Protein AF-A0AAV6WNJ6-F1 (afdb_monomer)

Radius of gyration: 32.81 Å; Cα contacts (8 Å, |Δi|>4): 469; chains: 1; bounding box: 113×50×70 Å

InterPro domains:
  IPR027806 Harbinger transposase-derived nuclease domain [PF13359] (178-270)
  IPR045249 Putative nuclease HARBI1-like [PTHR22930] (58-324)
  IPR058353 Domain of unknown function DUF8040 [PF26138] (47-143)

Secondary structure (DSSP, 8-state):
-PPPPTHHHHHHHHHHHHHHHHHHHHHHHHHHHHHIIIIIS----S--SS-HHHHHHHHHHS-HHHHHHHHSS-HHHHHHHHHHHHHTT-----SSS-HHHHHHHHHHHHHHT--HHHHHHHTT--HHHHHHHHHHHHHHHHHHHHHHS----TTSPPHHHHT-TTTTTTTTTEEEEEEEEEEE----GGG-GGG--SSSS-EEEEEEEE-TTS-EEEEEEEEETTS-HHHHHHHHHH-GGG------TT-EEEE-TTSPPBTTEEPPPTT---------S--S-GGGTS--S--HHHHTHHHHHHHHHHHHHHHH-S--HHHHHHT-TT-PPPP-----------PPP-PPPHHHHHHHHHHHHHHHHHHHHHHHHHHHHHH--S---HHHHHHHHHHHHHHHHHHHHHHHHHHHHH--SS---HHHHHHHHHHHHHHHHHHHHHHHHHTT-----

Solvent-accessible surface area (backbone atoms only — not comparable to full-atom values): 26515 Å² total; per-residue (Å²): 132,82,82,80,71,78,67,62,59,60,52,50,54,52,50,52,50,50,52,50,54,51,55,37,51,53,51,52,50,50,52,46,53,52,45,41,52,70,70,69,57,69,74,89,71,66,75,63,93,64,40,30,60,55,51,48,54,47,33,59,72,45,65,54,63,54,24,25,76,48,48,69,37,46,46,72,47,48,52,54,50,44,49,48,31,36,77,75,38,68,48,61,68,50,100,90,45,49,44,59,43,39,48,49,54,40,31,35,29,40,35,61,37,52,53,56,66,57,52,14,60,67,39,39,43,54,54,67,54,43,52,55,36,37,55,53,46,48,53,22,41,44,58,46,20,69,74,61,38,42,68,75,72,79,91,54,58,52,68,77,37,67,75,29,77,91,36,35,74,86,46,54,44,53,66,29,40,37,48,68,46,78,32,45,40,49,60,62,77,94,66,28,70,57,18,42,34,99,49,93,60,35,19,27,28,31,41,38,30,30,33,88,88,75,32,45,28,42,78,49,60,65,40,43,26,55,60,53,57,56,62,55,50,50,50,39,74,70,38,76,90,66,63,56,82,74,61,62,88,86,23,23,30,37,34,49,71,84,45,77,71,46,98,37,34,44,40,63,74,88,86,68,85,84,73,71,73,81,81,85,82,73,73,76,44,34,25,48,79,40,37,65,89,49,56,66,86,54,53,35,48,49,61,52,29,51,48,30,52,50,34,50,46,64,76,66,46,95,74,48,76,70,59,56,59,73,69,46,90,80,72,84,73,84,87,80,88,79,86,85,80,87,80,86,86,81,90,85,88,80,91,83,58,74,72,56,60,58,56,56,48,59,54,41,53,54,44,49,57,43,51,55,54,50,51,54,51,52,52,58,66,65,72,72,79,74,87,79,59,80,65,56,56,52,53,50,49,54,50,48,51,48,49,53,55,48,64,64,42,48,66,51,48,53,49,63,60,66,58,88,76,81,86,78,53,70,69,56,55,53,48,52,54,51,50,46,52,50,52,51,50,53,51,51,54,52,53,53,66,66,70,75,58,95,69,88,120

pLDDT: mean 73.6, std 22.09, range [25.11, 98.62]

Sequence (457 aa):
MDPLPLHSYDIIEELEQIEEDVMMMFLMLFCFEEYERLYLLKTPCRNSKMSGHAYVMELMNANPTRCYDMFRMKPDVFITFSNTLIDKCGLKHSRYLSAYEQVAIFLHIIAHGIMSRVAAEKFQHSGETISKVFHRVLKAICKLGVEIIAPPNFDEVPPEILHNPKYYPFFKDCIGAIDGTHIEACIPIPQQIPYRGKKVEPTQNVIAACSFDLCFTFVMCGWEGTTNDSRIFFECITNPENKFPMPVGDKYYLVDSGFTNMPGFLAPIRGERYHLNDWRNSERFTILSNMLPYSMETQKYIPIACCTVHNFIRKHSKKDKYFDNYANEDMIVEDSEFDIGASSQNPIDINISRAHLHQMGRVRDVAYDIEDIIDEFMLHLHYTNGGCSAFLRKLIFSLRNLKNGLNLFLPLLEKIRDVKWVTIPDAAIICLKKLKRAFHSAKKFLKVCHAGSKLYL

Structure (mmCIF, N/CA/C/O backbone):
data_AF-A0AAV6WNJ6-F1
#
_entry.id   AF-A0AAV6WNJ6-F1
#
loop_
_atom_site.group_PDB
_atom_site.id
_atom_site.type_symbol
_atom_site.label_atom_id
_atom_site.label_alt_id
_atom_site.label_comp_id
_atom_site.label_asym_id
_atom_site.label_entity_id
_atom_site.label_seq_id
_atom_site.pdbx_PDB_ins_code
_atom_site.Cartn_x
_atom_site.Cartn_y
_atom_site.Cartn_z
_atom_site.occupancy
_atom_site.B_iso_or_equiv
_atom_site.auth_seq_id
_atom_site.auth_comp_id
_atom_site.auth_asym_id
_atom_site.auth_atom_id
_atom_site.pdbx_PDB_model_num
ATOM 1 N N . MET A 1 1 ? 88.591 11.992 -29.276 1.00 41.84 1 MET A N 1
ATOM 2 C CA . MET A 1 1 ? 87.293 11.331 -29.504 1.00 41.84 1 MET A CA 1
ATOM 3 C C . MET A 1 1 ? 86.405 12.375 -30.133 1.00 41.84 1 MET A C 1
ATOM 5 O O . MET A 1 1 ? 86.103 13.354 -29.462 1.00 41.84 1 MET A O 1
ATOM 9 N N . ASP A 1 2 ? 86.107 12.223 -31.419 1.00 41.09 2 ASP A N 1
ATOM 10 C CA . ASP A 1 2 ? 85.164 13.100 -32.113 1.00 41.09 2 ASP A CA 1
ATOM 11 C C . ASP A 1 2 ? 83.755 12.931 -31.517 1.00 41.09 2 ASP A C 1
ATOM 13 O O . ASP A 1 2 ? 83.413 11.817 -31.101 1.00 41.09 2 ASP A O 1
ATOM 17 N N . PRO A 1 3 ? 82.934 13.994 -31.433 1.00 49.00 3 PRO A N 1
ATOM 18 C CA . PRO A 1 3 ? 81.570 13.872 -30.942 1.00 49.00 3 PRO A CA 1
ATOM 19 C C . PRO A 1 3 ? 80.730 13.074 -31.947 1.00 49.00 3 PRO A C 1
ATOM 21 O O . PRO A 1 3 ? 80.721 13.376 -33.140 1.00 49.00 3 PRO A O 1
ATOM 24 N N . LEU A 1 4 ? 80.020 12.059 -31.450 1.00 45.34 4 LEU A N 1
ATOM 25 C CA . LEU A 1 4 ? 79.011 11.312 -32.205 1.00 45.34 4 LEU A CA 1
ATOM 26 C C . LEU A 1 4 ? 77.926 12.265 -32.755 1.00 45.34 4 LEU A C 1
ATOM 28 O O . LEU A 1 4 ? 77.592 13.250 -32.092 1.00 45.34 4 LEU A O 1
ATOM 32 N N . PRO A 1 5 ? 77.377 12.001 -33.955 1.00 47.75 5 PRO A N 1
ATOM 33 C CA . PRO A 1 5 ? 76.545 12.962 -34.670 1.00 47.75 5 PRO A CA 1
ATOM 34 C C . PRO A 1 5 ? 75.138 13.073 -34.065 1.00 47.75 5 PRO A C 1
ATOM 36 O O . PRO A 1 5 ? 74.529 12.064 -33.717 1.00 47.75 5 PRO A O 1
ATOM 39 N N . LEU A 1 6 ? 74.603 14.302 -34.032 1.00 49.94 6 LEU A N 1
ATOM 40 C CA . LEU A 1 6 ? 73.261 14.687 -33.550 1.00 49.94 6 LEU A CA 1
ATOM 41 C C . LEU A 1 6 ? 72.077 13.919 -34.183 1.00 49.94 6 LEU A C 1
ATOM 43 O O . LEU A 1 6 ? 70.959 14.025 -33.701 1.00 49.94 6 LEU A O 1
ATOM 47 N N . HIS A 1 7 ? 72.307 13.119 -35.224 1.00 50.06 7 HIS A N 1
ATOM 48 C CA . HIS A 1 7 ? 71.261 12.437 -35.987 1.00 50.06 7 HIS A CA 1
ATOM 49 C C . HIS A 1 7 ? 70.565 11.279 -35.251 1.00 50.06 7 HIS A C 1
ATOM 51 O O . HIS A 1 7 ? 69.493 10.862 -35.672 1.00 50.06 7 HIS A O 1
ATOM 57 N N . SER A 1 8 ? 71.158 10.719 -34.192 1.00 42.97 8 SER A N 1
ATOM 58 C CA . SER A 1 8 ? 70.574 9.576 -33.473 1.00 42.97 8 SER A CA 1
ATOM 59 C C . SER A 1 8 ? 69.495 9.963 -32.461 1.00 42.97 8 SER A C 1
ATOM 61 O O . SER A 1 8 ? 68.663 9.121 -32.143 1.00 42.97 8 SER A O 1
ATOM 63 N N . TYR A 1 9 ? 69.496 11.204 -31.963 1.00 44.75 9 TYR A N 1
ATOM 64 C CA . TYR A 1 9 ? 68.482 11.690 -31.017 1.00 44.75 9 TYR A CA 1
ATOM 65 C C . TYR A 1 9 ? 67.161 12.019 -31.729 1.00 44.75 9 TYR A C 1
ATOM 67 O O . TYR A 1 9 ? 66.113 11.585 -31.263 1.00 44.75 9 TYR A O 1
ATOM 75 N N . ASP A 1 10 ? 67.226 12.658 -32.903 1.00 45.31 10 ASP A N 1
ATOM 76 C CA . ASP A 1 10 ? 66.044 12.970 -33.725 1.00 45.31 10 ASP A CA 1
ATOM 77 C C . ASP A 1 10 ? 65.311 11.697 -34.194 1.00 45.31 10 ASP A C 1
ATOM 79 O O . ASP A 1 10 ? 64.086 11.649 -34.211 1.00 45.31 10 ASP A O 1
ATOM 83 N N . ILE A 1 11 ? 66.048 10.620 -34.503 1.00 41.84 11 ILE A N 1
ATOM 84 C CA . ILE A 1 11 ? 65.461 9.326 -34.900 1.00 41.84 11 ILE A CA 1
ATOM 85 C C . ILE A 1 11 ? 64.759 8.638 -33.717 1.00 41.84 11 ILE A C 1
ATOM 87 O O . ILE A 1 11 ? 63.765 7.948 -33.917 1.00 41.84 11 ILE A O 1
ATOM 91 N N . ILE A 1 12 ? 65.260 8.797 -32.486 1.00 40.34 12 ILE A N 1
ATOM 92 C CA . ILE A 1 12 ? 64.633 8.205 -31.293 1.00 40.34 12 ILE A CA 1
ATOM 93 C C . ILE A 1 12 ? 63.340 8.951 -30.942 1.00 40.34 12 ILE A C 1
ATOM 95 O O . ILE A 1 12 ? 62.344 8.289 -30.668 1.00 40.34 12 ILE A O 1
ATOM 99 N N . GLU A 1 13 ? 63.319 10.287 -31.023 1.00 43.28 13 GLU A N 1
ATOM 100 C CA . GLU A 1 13 ? 62.080 11.065 -30.860 1.00 43.28 13 GLU A CA 1
ATOM 101 C C . GLU A 1 13 ? 61.058 10.743 -31.961 1.00 43.28 13 GLU A C 1
ATOM 103 O O . GLU A 1 13 ? 59.887 10.534 -31.653 1.00 43.28 13 GLU A O 1
ATOM 108 N N . GLU A 1 14 ? 61.479 10.612 -33.226 1.00 38.06 14 GLU A N 1
ATOM 109 C CA . GLU A 1 14 ? 60.584 10.193 -34.315 1.00 38.06 14 GLU A CA 1
ATOM 110 C C . GLU A 1 14 ? 60.029 8.773 -34.107 1.00 38.06 14 GLU A C 1
ATOM 112 O O . GLU A 1 14 ? 58.849 8.533 -34.359 1.00 38.06 14 GLU A O 1
ATOM 117 N N . LEU A 1 15 ? 60.837 7.826 -33.617 1.00 33.81 15 LEU A N 1
ATOM 118 C CA . LEU A 1 15 ? 60.389 6.459 -33.329 1.00 33.81 15 LEU A CA 1
ATOM 119 C C . LEU A 1 15 ? 59.457 6.386 -32.108 1.00 33.81 15 LEU A C 1
ATOM 121 O O . LEU A 1 15 ? 58.472 5.650 -32.161 1.00 33.81 15 LEU A O 1
ATOM 125 N N . GLU A 1 16 ? 59.713 7.158 -31.046 1.00 39.59 16 GLU A N 1
ATOM 126 C CA . GLU A 1 16 ? 58.812 7.269 -29.886 1.00 39.59 16 GLU A CA 1
ATOM 127 C C . GLU A 1 16 ? 57.476 7.927 -30.276 1.00 39.59 16 GLU A C 1
ATOM 129 O O . GLU A 1 16 ? 56.415 7.447 -29.876 1.00 39.59 16 GLU A O 1
ATOM 134 N N . GLN A 1 17 ? 57.503 8.957 -31.129 1.00 40.25 17 GLN A N 1
ATOM 135 C CA . GLN A 1 17 ? 56.308 9.610 -31.673 1.00 40.25 17 GLN A CA 1
ATOM 136 C C . GLN A 1 17 ? 55.477 8.641 -32.537 1.00 40.25 17 GLN A C 1
ATOM 138 O O . GLN A 1 17 ? 54.255 8.593 -32.410 1.00 40.25 17 GLN A O 1
ATOM 143 N N . ILE A 1 18 ? 56.131 7.820 -33.370 1.00 40.69 18 ILE A N 1
ATOM 144 C CA . ILE A 1 18 ? 55.473 6.776 -34.173 1.00 40.69 18 ILE A CA 1
ATOM 145 C C . ILE A 1 18 ? 54.851 5.696 -33.271 1.00 40.69 18 ILE A C 1
ATOM 147 O O . ILE A 1 18 ? 53.739 5.244 -33.547 1.00 40.69 18 ILE A O 1
ATOM 151 N N . GLU A 1 19 ? 55.519 5.281 -32.190 1.00 45.50 19 GLU A N 1
ATOM 152 C CA . GLU A 1 19 ? 54.948 4.335 -31.219 1.00 45.50 19 GLU A CA 1
ATOM 153 C C . GLU A 1 19 ? 53.730 4.917 -30.484 1.00 45.50 19 GLU A C 1
ATOM 155 O O . GLU A 1 19 ? 52.728 4.212 -30.309 1.00 45.50 19 GLU A O 1
ATOM 160 N N . GLU A 1 20 ? 53.775 6.197 -30.097 1.00 44.00 20 GLU A N 1
ATOM 161 C CA . GLU A 1 20 ? 52.635 6.899 -29.502 1.00 44.00 20 GLU A CA 1
ATOM 162 C C . GLU A 1 20 ? 51.465 7.004 -30.486 1.00 44.00 20 GLU A C 1
ATOM 164 O O . GLU A 1 20 ? 50.358 6.609 -30.124 1.00 44.00 20 GLU A O 1
ATOM 169 N N . ASP A 1 21 ? 51.701 7.425 -31.732 1.00 42.06 21 ASP A N 1
ATOM 170 C CA . ASP A 1 21 ? 50.678 7.553 -32.780 1.00 42.06 21 ASP A CA 1
ATOM 171 C C . ASP A 1 21 ? 50.034 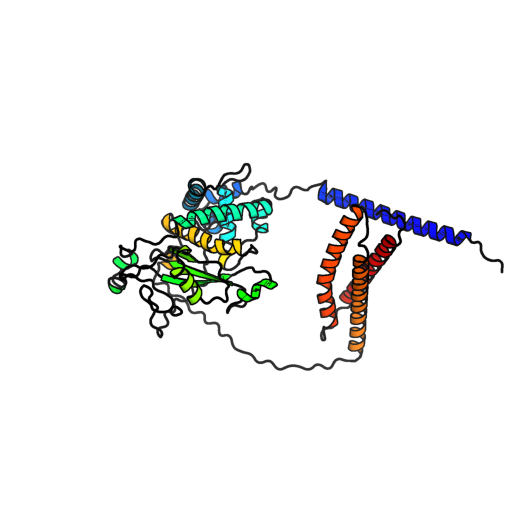6.201 -33.142 1.00 42.06 21 ASP A C 1
ATOM 173 O O . ASP A 1 21 ? 48.820 6.111 -33.361 1.00 42.06 21 ASP A O 1
ATOM 177 N N . VAL A 1 22 ? 50.818 5.117 -33.150 1.00 47.53 22 VAL A N 1
ATOM 178 C CA . VAL A 1 22 ? 50.318 3.755 -33.390 1.00 47.53 22 VAL A CA 1
ATOM 179 C C . VAL A 1 22 ? 49.480 3.257 -32.210 1.00 47.53 22 VAL A C 1
ATOM 181 O O . VAL A 1 22 ? 48.376 2.749 -32.427 1.00 47.53 22 VAL A O 1
ATOM 184 N N . MET A 1 23 ? 49.943 3.422 -30.964 1.00 45.41 23 MET A N 1
ATOM 185 C CA . MET A 1 23 ? 49.152 3.071 -29.771 1.00 45.41 23 MET A CA 1
ATOM 186 C C . MET A 1 23 ? 47.842 3.847 -29.716 1.00 45.41 23 MET A C 1
ATOM 188 O O . MET A 1 23 ? 46.784 3.295 -29.402 1.00 45.41 23 MET A O 1
ATOM 192 N N . MET A 1 24 ? 47.925 5.122 -30.061 1.00 44.47 24 MET A N 1
ATOM 193 C CA . MET A 1 24 ? 46.798 6.002 -30.211 1.00 44.47 24 MET A CA 1
ATOM 194 C C . MET A 1 24 ? 45.814 5.415 -31.246 1.00 44.47 24 MET A C 1
ATOM 196 O O . MET A 1 24 ? 44.659 5.133 -30.905 1.00 44.47 24 MET A O 1
ATOM 200 N N . MET A 1 25 ? 46.238 5.139 -32.477 1.00 44.78 25 MET A N 1
ATOM 201 C CA . MET A 1 25 ? 45.364 4.568 -33.510 1.00 44.78 25 MET A CA 1
ATOM 202 C C . MET A 1 25 ? 44.636 3.288 -33.047 1.00 44.78 25 MET A C 1
ATOM 204 O O . MET A 1 25 ? 43.436 3.138 -33.298 1.00 44.78 25 MET A O 1
ATOM 208 N N . PHE A 1 26 ? 45.315 2.402 -32.308 1.00 47.25 26 PHE A N 1
ATOM 209 C CA . PHE A 1 26 ? 44.696 1.213 -31.709 1.00 47.25 26 PHE A CA 1
ATOM 210 C C . PHE A 1 26 ? 43.628 1.549 -30.662 1.00 47.25 26 PHE A C 1
ATOM 212 O O . PHE A 1 26 ? 42.572 0.914 -30.640 1.00 47.25 26 PHE A O 1
ATOM 219 N N . LEU A 1 27 ? 43.857 2.561 -29.822 1.00 47.69 27 LEU A N 1
ATOM 220 C CA . LEU A 1 27 ? 42.867 3.036 -28.857 1.00 47.69 27 LEU A CA 1
ATOM 221 C C . LEU A 1 27 ? 41.636 3.630 -29.568 1.00 47.69 27 LEU A C 1
ATOM 223 O O . LEU A 1 27 ? 40.518 3.450 -29.088 1.00 47.69 27 LEU A O 1
ATOM 227 N N . MET A 1 28 ? 41.810 4.261 -30.737 1.00 45.78 28 MET A N 1
ATOM 228 C CA . MET A 1 28 ? 40.716 4.863 -31.529 1.00 45.78 28 MET A CA 1
ATOM 229 C C . MET A 1 28 ? 39.850 3.773 -32.128 1.00 45.78 28 MET A C 1
ATOM 231 O O . MET A 1 28 ? 38.629 3.836 -32.027 1.00 45.78 28 MET A O 1
ATOM 235 N N . LEU A 1 29 ? 40.496 2.761 -32.711 1.00 50.53 29 LEU A N 1
ATOM 236 C CA . LEU A 1 29 ? 39.840 1.577 -33.252 1.00 50.53 29 LEU A CA 1
ATOM 237 C C . LEU A 1 29 ? 39.080 0.822 -32.161 1.00 50.53 29 LEU A C 1
ATOM 239 O O . LEU A 1 29 ? 37.909 0.517 -32.355 1.00 50.53 29 LEU A O 1
ATOM 243 N N . PHE A 1 30 ? 39.687 0.613 -30.989 1.00 56.56 30 PHE A N 1
ATOM 244 C CA . PHE A 1 30 ? 39.016 -0.022 -29.853 1.00 56.56 30 PHE A CA 1
ATOM 245 C C . PHE A 1 30 ? 37.820 0.801 -29.350 1.00 56.56 30 PHE A C 1
ATOM 247 O O . PHE A 1 30 ? 36.739 0.260 -29.126 1.00 56.56 30 PHE A O 1
ATOM 254 N N . CYS A 1 31 ? 37.975 2.123 -29.210 1.00 52.75 31 CYS A N 1
ATOM 255 C CA . CYS A 1 31 ? 36.875 3.013 -28.831 1.00 52.75 31 CYS A CA 1
ATOM 256 C C . CYS A 1 31 ? 35.751 3.015 -29.873 1.00 52.75 31 CYS A C 1
ATOM 258 O O . CYS A 1 31 ? 34.578 3.085 -29.505 1.00 52.75 31 CYS A O 1
ATOM 260 N N . PHE A 1 32 ? 36.101 2.957 -31.158 1.00 54.75 32 PHE A N 1
ATOM 261 C CA . PHE A 1 32 ? 35.148 2.906 -32.258 1.00 54.75 32 PHE A CA 1
ATOM 262 C C . PHE A 1 32 ? 34.392 1.576 -32.269 1.00 54.75 32 PHE A C 1
ATOM 264 O O . PHE A 1 32 ? 33.167 1.588 -32.297 1.00 54.75 32 PHE A O 1
ATOM 271 N N . GLU A 1 33 ? 35.089 0.449 -32.135 1.00 59.62 33 GLU A N 1
ATOM 272 C CA . GLU A 1 33 ? 34.495 -0.889 -32.060 1.00 59.62 33 GLU A CA 1
ATOM 273 C C . GLU A 1 33 ? 33.565 -1.029 -30.842 1.00 59.62 33 GLU A C 1
ATOM 275 O O . GLU A 1 33 ? 32.429 -1.494 -30.961 1.00 59.62 33 GLU A O 1
ATOM 280 N N . GLU A 1 34 ? 33.980 -0.537 -29.671 1.00 63.44 34 GLU A N 1
ATOM 281 C CA . GLU A 1 34 ? 33.131 -0.494 -28.476 1.00 63.44 34 GLU A CA 1
ATOM 282 C C . GLU A 1 34 ? 31.927 0.443 -28.647 1.00 63.44 34 GLU A C 1
ATOM 284 O O . GLU A 1 34 ? 30.820 0.123 -28.203 1.00 63.44 34 GLU A O 1
ATOM 289 N N . TYR A 1 35 ? 32.096 1.580 -29.326 1.00 61.72 35 TYR A N 1
ATOM 290 C CA . TYR A 1 35 ? 30.993 2.484 -29.643 1.00 61.72 35 TYR A CA 1
ATOM 291 C C . TYR A 1 35 ? 29.992 1.840 -30.613 1.00 61.72 35 TYR A C 1
ATOM 293 O O . TYR A 1 35 ? 28.783 1.891 -30.368 1.00 61.72 35 TYR A O 1
ATOM 301 N N . GLU A 1 36 ? 30.466 1.190 -31.678 1.00 63.53 36 GLU A N 1
ATOM 302 C CA . GLU A 1 36 ? 29.615 0.439 -32.601 1.00 63.53 36 GLU A CA 1
ATOM 303 C C . GLU A 1 36 ? 28.855 -0.665 -31.862 1.00 63.53 36 GLU A C 1
ATOM 305 O O . GLU A 1 36 ? 27.632 -0.761 -31.994 1.00 63.53 36 GLU A O 1
ATOM 310 N N . ARG A 1 37 ? 29.539 -1.432 -31.005 1.00 66.19 37 ARG A N 1
ATOM 311 C CA . ARG A 1 37 ? 28.937 -2.503 -30.201 1.00 66.19 37 ARG A CA 1
ATOM 312 C C . ARG A 1 37 ? 27.869 -1.994 -29.232 1.00 66.19 37 ARG A C 1
ATOM 314 O O . ARG A 1 37 ? 26.828 -2.628 -29.078 1.00 66.19 37 ARG A O 1
ATOM 321 N N . LEU A 1 38 ? 28.109 -0.868 -28.559 1.00 61.84 38 LEU A N 1
ATOM 322 C CA . LEU A 1 38 ? 27.200 -0.337 -27.537 1.00 61.84 38 LEU A CA 1
ATOM 323 C C . LEU A 1 38 ? 26.023 0.455 -28.121 1.00 61.84 38 LEU A C 1
ATOM 325 O O . LEU A 1 38 ? 24.936 0.458 -27.534 1.00 61.84 38 LEU A O 1
ATOM 329 N N . TYR A 1 39 ? 26.220 1.145 -29.248 1.00 61.00 39 TYR A N 1
ATOM 330 C CA . TYR A 1 39 ? 25.259 2.139 -29.735 1.00 61.00 39 TYR A CA 1
ATOM 331 C C . TYR A 1 39 ? 24.669 1.839 -31.114 1.00 61.00 39 TYR A C 1
ATOM 333 O O . TYR A 1 39 ? 23.503 2.191 -31.330 1.00 61.00 39 TYR A O 1
ATOM 341 N N . LEU A 1 40 ? 25.413 1.189 -32.016 1.00 71.06 40 LEU A N 1
ATOM 342 C CA . LEU A 1 40 ? 24.960 0.900 -33.384 1.00 71.06 40 LEU A CA 1
ATOM 343 C C . LEU A 1 40 ? 24.389 -0.519 -33.507 1.00 71.06 40 LEU A C 1
ATOM 345 O O . LEU A 1 40 ? 23.280 -0.693 -34.010 1.00 71.06 40 LEU A O 1
ATOM 349 N N . LEU A 1 41 ? 25.077 -1.523 -32.963 1.00 66.25 41 LEU A N 1
ATOM 350 C CA . LEU A 1 41 ? 24.665 -2.929 -32.975 1.00 66.25 41 LEU A CA 1
ATOM 351 C C . LEU A 1 41 ? 23.859 -3.283 -31.718 1.00 66.25 41 LEU A C 1
ATOM 353 O O . LEU A 1 41 ? 24.265 -4.083 -30.873 1.00 66.25 41 LEU A O 1
ATOM 357 N N . LYS A 1 42 ? 22.678 -2.671 -31.575 1.00 68.62 42 LYS A N 1
ATOM 358 C CA . LYS A 1 42 ? 21.800 -2.938 -30.427 1.00 68.62 42 LYS A CA 1
ATOM 359 C C . LYS A 1 42 ? 21.260 -4.365 -30.481 1.00 68.62 42 LYS A C 1
ATOM 361 O O . LYS A 1 42 ? 20.403 -4.686 -31.301 1.00 68.62 42 LYS A O 1
ATOM 366 N N . THR A 1 43 ? 21.705 -5.199 -29.547 1.00 76.00 43 THR A N 1
ATOM 367 C CA . THR A 1 43 ? 21.113 -6.525 -29.343 1.00 76.00 43 THR A CA 1
ATOM 368 C C . THR A 1 43 ? 19.721 -6.369 -28.717 1.00 76.00 43 THR A C 1
ATOM 370 O O . THR A 1 43 ? 19.586 -5.650 -27.720 1.00 76.00 43 THR A O 1
ATOM 373 N N . PRO A 1 44 ? 18.671 -7.013 -29.264 1.00 77.00 44 PRO A N 1
ATOM 374 C CA . PRO A 1 44 ? 17.347 -7.002 -28.654 1.00 77.00 44 PRO A CA 1
ATOM 375 C C . PRO A 1 44 ? 17.396 -7.520 -27.211 1.00 77.00 44 PRO A C 1
ATOM 377 O O . PRO A 1 44 ? 17.992 -8.554 -26.926 1.00 77.00 44 PRO A O 1
ATOM 380 N N . CYS A 1 45 ? 16.747 -6.805 -26.297 1.00 80.19 45 CYS A N 1
ATOM 381 C CA . CYS A 1 45 ? 16.619 -7.166 -24.886 1.00 80.19 45 CYS A CA 1
ATOM 382 C C . CYS A 1 45 ? 15.127 -7.244 -24.546 1.00 80.19 45 CYS A C 1
ATOM 384 O O . CYS A 1 45 ? 14.352 -6.454 -25.086 1.00 80.19 45 CYS A O 1
ATOM 386 N N . ARG A 1 46 ? 14.732 -8.156 -23.644 1.00 83.19 46 ARG A N 1
ATOM 387 C CA . ARG A 1 46 ? 13.324 -8.402 -23.269 1.00 83.19 46 ARG A CA 1
ATOM 388 C C . ARG A 1 46 ? 12.446 -8.785 -24.464 1.00 83.19 46 ARG A C 1
ATOM 390 O O . ARG A 1 46 ? 11.402 -8.197 -24.723 1.00 83.19 46 ARG A O 1
ATOM 397 N N . ASN A 1 47 ? 12.925 -9.762 -25.220 1.00 84.31 47 ASN A N 1
ATOM 398 C CA . ASN A 1 47 ? 12.294 -10.304 -26.417 1.00 84.31 47 ASN A CA 1
ATOM 399 C C . ASN A 1 47 ? 11.771 -11.735 -26.197 1.00 84.31 47 ASN A C 1
ATOM 401 O O . ASN A 1 47 ? 11.718 -12.524 -27.143 1.00 84.31 47 ASN A O 1
ATOM 405 N N . SER A 1 48 ? 11.408 -12.092 -24.959 1.00 89.94 48 SER A N 1
ATOM 406 C CA . SER A 1 48 ? 10.763 -13.375 -24.675 1.00 89.94 48 SER A CA 1
ATOM 407 C C . SER A 1 48 ? 9.509 -13.546 -25.531 1.00 89.94 48 SER A C 1
ATOM 409 O O . SER A 1 48 ? 8.753 -12.601 -25.759 1.00 89.94 48 SER A O 1
ATOM 411 N N . LYS A 1 49 ? 9.249 -14.786 -25.958 1.00 87.56 49 LYS A N 1
ATOM 412 C CA . LYS A 1 49 ? 8.010 -15.148 -26.665 1.00 87.56 49 LYS A CA 1
ATOM 413 C C . LYS A 1 49 ? 6.768 -14.906 -25.805 1.00 87.56 49 LYS A C 1
ATOM 415 O O . LYS A 1 49 ? 5.690 -14.662 -26.337 1.00 87.56 49 LYS A O 1
ATOM 420 N N . MET A 1 50 ? 6.920 -14.988 -24.485 1.00 90.25 50 MET A N 1
ATOM 421 C CA . MET A 1 50 ? 5.854 -14.715 -23.533 1.00 90.25 50 MET A CA 1
ATOM 422 C C . MET A 1 50 ? 5.903 -13.241 -23.132 1.00 90.25 50 MET A C 1
ATOM 424 O O . MET A 1 50 ? 6.763 -12.833 -22.353 1.00 90.25 50 MET A O 1
ATOM 428 N N . SER A 1 51 ? 4.984 -12.448 -23.684 1.00 92.75 51 SER A N 1
ATOM 429 C CA . SER A 1 51 ? 4.809 -11.044 -23.307 1.00 92.75 51 SER A CA 1
ATOM 430 C C . SER A 1 51 ? 4.187 -10.913 -21.914 1.00 92.75 51 SER A C 1
ATOM 432 O O . SER A 1 51 ? 3.543 -11.845 -21.424 1.00 92.75 51 SER A O 1
ATOM 434 N N . GLY A 1 52 ? 4.320 -9.742 -21.284 1.00 92.75 52 GLY A N 1
ATOM 435 C CA . GLY A 1 52 ? 3.647 -9.471 -20.012 1.00 92.75 52 GLY A CA 1
ATOM 436 C C . GLY A 1 52 ? 2.123 -9.621 -20.108 1.00 92.75 52 GLY A C 1
ATOM 437 O O . GLY A 1 52 ? 1.520 -10.234 -19.231 1.00 92.75 52 GLY A O 1
ATOM 438 N N . HIS A 1 53 ? 1.498 -9.187 -21.209 1.00 92.94 53 HIS A N 1
ATOM 439 C CA . HIS A 1 53 ? 0.073 -9.429 -21.457 1.00 92.94 53 HIS A CA 1
ATOM 440 C C . HIS A 1 53 ? -0.263 -10.925 -21.519 1.00 92.94 53 HIS A C 1
ATOM 442 O O . HIS A 1 53 ? -1.206 -11.362 -20.863 1.00 92.94 53 HIS A O 1
ATOM 448 N N . ALA A 1 54 ? 0.516 -11.718 -22.265 1.00 93.44 54 ALA A N 1
ATOM 449 C CA . ALA A 1 54 ? 0.304 -13.161 -22.354 1.00 93.44 54 ALA A CA 1
ATOM 450 C C . ALA A 1 54 ? 0.446 -13.836 -20.981 1.00 93.44 54 ALA A C 1
ATOM 452 O O . ALA A 1 54 ? -0.387 -14.665 -20.627 1.00 93.44 54 ALA A O 1
ATOM 453 N N . TYR A 1 55 ? 1.433 -13.419 -20.181 1.00 94.56 55 TYR A N 1
ATOM 454 C CA . TYR A 1 55 ? 1.611 -13.891 -18.808 1.00 94.56 55 TYR A CA 1
ATOM 455 C C . TYR A 1 55 ? 0.400 -13.571 -17.918 1.00 94.56 55 TYR A C 1
ATOM 457 O O . TYR A 1 55 ? -0.068 -14.433 -17.178 1.00 94.56 55 TYR A O 1
ATOM 465 N N . VAL A 1 56 ? -0.148 -12.354 -18.007 1.00 95.31 56 VAL A N 1
ATOM 466 C CA . VAL A 1 56 ? -1.362 -11.989 -17.261 1.00 95.31 56 VAL A CA 1
ATOM 467 C C . VAL A 1 56 ? -2.529 -12.867 -17.692 1.00 95.31 56 VAL A C 1
ATOM 469 O O . VAL A 1 56 ? -3.173 -13.470 -16.842 1.00 95.31 56 VAL A O 1
ATOM 472 N N . MET A 1 57 ? -2.771 -13.013 -18.995 1.00 92.62 57 MET A N 1
ATOM 473 C CA . MET A 1 57 ? -3.860 -13.858 -19.494 1.00 92.62 57 MET A CA 1
ATOM 474 C C . MET A 1 57 ? -3.686 -15.325 -19.084 1.00 92.62 57 MET A C 1
ATOM 476 O O . MET A 1 57 ? -4.671 -15.984 -18.763 1.00 92.62 57 MET A O 1
ATOM 480 N N . GLU A 1 58 ? -2.457 -15.837 -19.033 1.00 93.31 58 GLU A N 1
ATOM 481 C CA . GLU A 1 58 ? -2.171 -17.175 -18.513 1.00 93.31 58 GLU A CA 1
ATOM 482 C C . GLU A 1 58 ? -2.592 -17.302 -17.043 1.00 93.31 58 GLU A C 1
ATOM 484 O O . GLU A 1 58 ? -3.293 -18.246 -16.696 1.00 93.31 58 GLU A O 1
ATOM 489 N N . LEU A 1 59 ? -2.230 -16.347 -16.179 1.00 93.00 59 LEU A N 1
ATOM 490 C CA . LEU A 1 59 ? -2.623 -16.371 -14.764 1.00 93.00 59 LEU A CA 1
ATOM 491 C C . LEU A 1 59 ? -4.139 -16.289 -14.565 1.00 93.00 59 LEU A C 1
ATOM 493 O O . LEU A 1 59 ? -4.667 -16.931 -13.659 1.00 93.00 59 LEU A O 1
ATOM 497 N N . MET A 1 60 ? -4.823 -15.515 -15.407 1.00 90.25 60 MET A N 1
ATOM 498 C CA . MET A 1 60 ? -6.272 -15.321 -15.328 1.00 90.25 60 MET A CA 1
ATOM 499 C C . MET A 1 60 ? -7.062 -16.546 -15.797 1.00 90.25 60 MET A C 1
ATOM 501 O O . MET A 1 60 ? -8.139 -16.806 -15.268 1.00 90.25 60 MET A O 1
ATOM 505 N N . ASN A 1 61 ? -6.533 -17.291 -16.773 1.00 87.81 61 ASN A N 1
ATOM 506 C CA . ASN A 1 61 ? -7.195 -18.462 -17.359 1.00 87.81 61 ASN A CA 1
ATOM 507 C C . ASN A 1 61 ? -6.716 -19.802 -16.770 1.00 87.81 61 ASN A C 1
ATOM 509 O O . ASN A 1 61 ? -7.289 -20.847 -17.075 1.00 87.81 61 ASN A O 1
ATOM 513 N N . ALA A 1 62 ? -5.654 -19.796 -15.962 1.00 79.19 62 ALA A N 1
ATOM 514 C CA . ALA A 1 62 ? -5.134 -20.983 -15.289 1.00 79.19 62 ALA A CA 1
ATOM 515 C C . ALA A 1 62 ? -5.847 -21.247 -13.948 1.00 79.19 62 ALA A C 1
ATOM 517 O O . ALA A 1 62 ? -6.894 -20.682 -13.638 1.00 79.19 62 ALA A O 1
ATOM 518 N N . ASN A 1 63 ? -5.266 -22.134 -13.132 1.00 84.69 63 ASN A N 1
ATOM 519 C CA . ASN A 1 63 ? -5.739 -22.397 -11.776 1.00 84.69 63 ASN A CA 1
ATOM 520 C C . ASN A 1 63 ? -5.863 -21.071 -10.982 1.00 84.69 63 ASN A C 1
ATOM 522 O O . ASN A 1 63 ? -4.855 -20.362 -10.870 1.00 84.69 63 ASN A O 1
ATOM 526 N N . PRO A 1 64 ? -7.040 -20.754 -10.395 1.00 81.75 64 PRO A N 1
ATOM 527 C CA . PRO A 1 64 ? -7.283 -19.507 -9.663 1.00 81.75 64 PRO A CA 1
ATOM 528 C C . PRO A 1 64 ? -6.258 -19.193 -8.566 1.00 81.75 64 PRO A C 1
ATOM 530 O O . PRO A 1 64 ? -6.005 -18.020 -8.283 1.00 81.75 64 PRO A O 1
ATOM 533 N N . THR A 1 65 ? -5.630 -20.219 -7.985 1.00 86.75 65 THR A N 1
ATOM 534 C CA . THR A 1 65 ? -4.565 -20.062 -6.988 1.00 86.75 65 THR A CA 1
ATOM 535 C C . THR A 1 65 ? -3.372 -19.289 -7.546 1.00 86.75 65 THR A C 1
ATOM 537 O O . THR A 1 65 ? -2.797 -18.482 -6.834 1.00 86.75 65 THR A O 1
ATOM 540 N N . ARG A 1 66 ? -3.042 -19.423 -8.837 1.00 91.56 66 ARG A N 1
ATOM 541 C CA . ARG A 1 66 ? -1.903 -18.705 -9.437 1.00 91.56 66 ARG A CA 1
ATOM 542 C C . ARG A 1 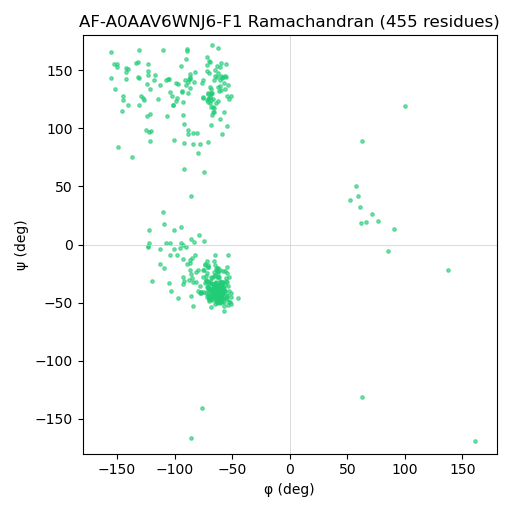66 ? -2.112 -17.193 -9.458 1.00 91.56 66 ARG A C 1
ATOM 544 O O . ARG A 1 66 ? -1.195 -16.448 -9.128 1.00 91.56 66 ARG A O 1
ATOM 551 N N . CYS A 1 67 ? -3.306 -16.738 -9.840 1.00 91.44 67 CYS A N 1
ATOM 552 C CA . CYS A 1 67 ? -3.661 -15.319 -9.785 1.00 91.44 67 CYS A CA 1
ATOM 553 C C . CYS A 1 67 ? -3.590 -14.808 -8.343 1.00 91.44 67 CYS A C 1
ATOM 555 O O . CYS A 1 67 ? -3.002 -13.762 -8.080 1.00 91.44 67 CYS A O 1
ATOM 557 N N . TYR A 1 68 ? -4.128 -15.583 -7.402 1.00 91.56 68 TYR A N 1
ATOM 558 C CA . TYR A 1 68 ? -4.102 -15.229 -5.990 1.00 91.56 68 TYR A CA 1
ATOM 559 C C . TYR A 1 68 ? -2.678 -15.155 -5.425 1.00 91.56 68 TYR A C 1
ATOM 561 O O . TYR A 1 68 ? -2.336 -14.188 -4.751 1.00 91.56 68 TYR A O 1
ATOM 569 N N . ASP A 1 69 ? -1.820 -16.119 -5.740 1.00 91.00 69 ASP A N 1
ATOM 570 C CA . ASP A 1 69 ? -0.439 -16.139 -5.265 1.00 91.00 69 ASP A CA 1
ATOM 571 C C . ASP A 1 69 ? 0.349 -14.943 -5.799 1.00 91.00 69 ASP A C 1
ATOM 573 O O . ASP A 1 69 ? 1.118 -14.346 -5.050 1.00 91.00 69 ASP A O 1
ATOM 577 N N . MET A 1 70 ? 0.134 -14.578 -7.070 1.00 93.62 70 MET A N 1
ATOM 578 C CA . MET A 1 70 ? 0.885 -13.517 -7.747 1.00 93.62 70 MET A CA 1
ATOM 579 C C . MET A 1 70 ? 0.346 -12.106 -7.495 1.00 93.62 70 MET A C 1
ATOM 581 O O . MET A 1 70 ? 1.128 -11.155 -7.510 1.00 93.62 70 MET A O 1
ATOM 585 N N . PHE A 1 71 ? -0.972 -11.954 -7.319 1.00 94.25 71 PHE A N 1
ATOM 586 C CA . PHE A 1 71 ? -1.661 -10.655 -7.248 1.00 94.25 71 PHE A CA 1
ATOM 587 C C . PHE A 1 71 ? -2.461 -10.441 -5.954 1.00 94.25 71 PHE A C 1
ATOM 589 O O . PHE A 1 71 ? -3.048 -9.375 -5.777 1.00 94.25 71 PHE A O 1
ATOM 596 N N . ARG A 1 72 ? -2.480 -11.425 -5.043 1.00 93.19 72 ARG A N 1
ATOM 597 C CA . ARG A 1 72 ? -3.189 -11.413 -3.743 1.00 93.19 72 ARG A CA 1
ATOM 598 C C . ARG A 1 72 ? -4.707 -11.289 -3.836 1.00 93.19 72 ARG A C 1
ATOM 600 O O . ARG A 1 72 ? -5.357 -10.940 -2.858 1.00 93.19 72 ARG A O 1
ATOM 607 N N . MET A 1 73 ? -5.276 -11.586 -4.999 1.00 92.81 73 MET A N 1
ATOM 608 C CA . MET A 1 73 ? -6.717 -11.575 -5.228 1.00 92.81 73 MET A CA 1
ATOM 609 C C . MET A 1 73 ? -7.110 -12.600 -6.290 1.00 92.81 73 MET A C 1
ATOM 611 O O . MET A 1 73 ? -6.301 -12.991 -7.134 1.00 92.81 73 MET A O 1
ATOM 615 N N . LYS A 1 74 ? -8.365 -13.046 -6.241 1.00 92.75 74 LYS A N 1
ATOM 616 C CA . LYS A 1 74 ? -8.915 -13.991 -7.217 1.00 92.75 74 LYS A CA 1
ATOM 617 C C . LYS A 1 74 ? -9.102 -13.331 -8.595 1.00 92.75 74 LYS A C 1
ATOM 619 O O . LYS A 1 74 ? -9.227 -12.106 -8.658 1.00 92.75 74 LYS A O 1
ATOM 624 N N . PRO A 1 75 ? -9.162 -14.117 -9.687 1.00 94.06 75 PRO A N 1
ATOM 625 C CA . PRO A 1 75 ? -9.317 -13.583 -11.042 1.00 94.06 75 PRO A CA 1
ATOM 626 C C . PRO A 1 75 ? -10.531 -12.652 -11.228 1.00 94.06 75 PRO A C 1
ATOM 628 O O . PRO A 1 75 ? -10.422 -11.579 -11.816 1.00 94.06 75 PRO A O 1
ATOM 631 N N . ASP A 1 76 ? -11.691 -13.014 -10.688 1.00 93.94 76 ASP A N 1
ATOM 632 C CA . ASP A 1 76 ? -12.918 -12.210 -10.748 1.00 93.94 76 ASP A CA 1
ATOM 633 C C . ASP A 1 76 ? -12.767 -10.858 -10.030 1.00 93.94 76 ASP A C 1
ATOM 635 O O . ASP A 1 76 ? -13.144 -9.807 -10.563 1.00 93.94 76 ASP A O 1
ATOM 639 N N . VAL A 1 77 ? -12.133 -10.870 -8.854 1.00 95.69 77 VAL A N 1
ATOM 640 C CA . VAL A 1 77 ? -11.821 -9.658 -8.084 1.00 95.69 77 VAL A CA 1
ATOM 641 C C . VAL A 1 77 ? -10.809 -8.789 -8.831 1.00 95.69 77 VAL A C 1
ATOM 643 O O . VAL A 1 77 ? -10.999 -7.578 -8.907 1.00 95.69 77 VAL A O 1
ATOM 646 N N . PHE A 1 78 ? -9.784 -9.383 -9.449 1.00 96.75 78 PHE A N 1
ATOM 647 C CA . PHE A 1 78 ? -8.789 -8.662 -10.250 1.00 96.75 78 PHE A CA 1
ATOM 648 C C . PHE A 1 78 ? -9.405 -7.936 -11.448 1.00 96.75 78 PHE A C 1
ATOM 650 O O . PHE A 1 78 ? -9.068 -6.777 -11.712 1.00 96.75 78 PHE A O 1
ATOM 657 N N . ILE A 1 79 ? -10.317 -8.592 -12.171 1.00 96.31 79 ILE A N 1
ATOM 658 C CA . ILE A 1 79 ? -11.019 -7.980 -13.307 1.00 96.31 79 ILE A CA 1
ATOM 659 C C . ILE A 1 79 ? -11.861 -6.804 -12.816 1.00 96.31 79 ILE A C 1
ATOM 661 O O . ILE A 1 79 ? -11.768 -5.705 -13.363 1.00 96.31 79 ILE A O 1
ATOM 665 N N . THR A 1 80 ? -12.628 -7.012 -11.745 1.00 97.75 80 THR A N 1
ATOM 666 C CA . THR A 1 80 ? -13.493 -5.979 -11.160 1.00 97.75 80 THR A CA 1
ATOM 667 C C . THR A 1 80 ? -12.678 -4.791 -10.647 1.00 97.75 80 THR A C 1
ATOM 669 O O . THR A 1 80 ? -13.036 -3.637 -10.890 1.00 97.75 80 THR A O 1
ATOM 672 N N . PHE A 1 81 ? -11.532 -5.054 -10.013 1.00 98.19 81 PHE A N 1
ATOM 673 C CA . PHE A 1 81 ? -10.589 -4.034 -9.561 1.00 98.19 81 PHE A CA 1
ATOM 674 C C . PHE A 1 81 ? -10.017 -3.232 -10.729 1.00 98.19 81 PHE A C 1
ATOM 676 O O . PHE A 1 81 ? -10.065 -2.003 -10.726 1.00 98.19 81 PHE A O 1
ATOM 683 N N . SER A 1 82 ? -9.538 -3.923 -11.765 1.00 98.19 82 SER A N 1
ATOM 684 C CA . SER A 1 82 ? -8.962 -3.292 -12.954 1.00 98.19 82 SER A CA 1
ATOM 685 C C . SER A 1 82 ? -9.977 -2.397 -13.666 1.00 98.19 82 SER A C 1
ATOM 687 O O . SER A 1 82 ? -9.660 -1.248 -13.966 1.00 98.19 82 SER A O 1
ATOM 689 N N . ASN A 1 83 ? -11.207 -2.879 -13.866 1.00 98.25 83 ASN A N 1
ATOM 690 C CA . ASN A 1 83 ? -12.289 -2.090 -14.462 1.00 98.25 83 ASN A CA 1
ATOM 691 C C . ASN A 1 83 ? -12.650 -0.878 -13.605 1.00 98.25 83 ASN A C 1
ATOM 693 O O . ASN A 1 83 ? -12.738 0.230 -14.121 1.00 98.25 83 ASN A O 1
ATOM 697 N N . THR A 1 84 ? -12.730 -1.043 -12.282 1.00 98.38 84 THR A N 1
ATOM 698 C CA . THR A 1 84 ? -12.983 0.082 -11.368 1.00 98.38 84 THR A CA 1
ATOM 699 C C . THR A 1 84 ? -11.921 1.178 -11.514 1.00 98.38 84 THR A C 1
ATOM 701 O O . THR A 1 84 ? -12.254 2.364 -11.575 1.00 98.38 84 THR A O 1
ATOM 704 N N . LEU A 1 85 ? -10.641 0.804 -11.625 1.00 98.44 85 LEU A N 1
ATOM 705 C CA . LEU A 1 85 ? -9.558 1.769 -11.828 1.00 98.44 85 LEU A CA 1
ATOM 706 C C . LEU A 1 85 ? -9.630 2.466 -13.195 1.00 98.44 85 LEU A C 1
ATOM 708 O O . LEU A 1 85 ? -9.261 3.640 -13.303 1.00 98.44 85 LEU A O 1
ATOM 712 N N . ILE A 1 86 ? -10.095 1.766 -14.230 1.00 98.19 86 ILE A N 1
ATOM 713 C CA . ILE A 1 86 ? -10.291 2.332 -15.569 1.00 98.19 86 ILE A CA 1
ATOM 714 C C . ILE A 1 86 ? -11.443 3.340 -15.547 1.00 98.19 86 ILE A C 1
ATOM 716 O O . ILE A 1 86 ? -11.249 4.507 -15.896 1.00 98.19 86 ILE A O 1
ATOM 720 N N . ASP A 1 87 ? -12.601 2.909 -15.057 1.00 97.12 87 ASP A N 1
ATOM 721 C CA . ASP A 1 87 ? -13.859 3.642 -15.173 1.00 97.12 87 ASP A CA 1
ATOM 722 C C . ASP A 1 87 ? -13.921 4.845 -14.223 1.00 97.12 87 ASP A C 1
ATOM 724 O O . ASP A 1 87 ? -14.368 5.925 -14.608 1.00 97.12 87 ASP A O 1
ATOM 728 N N . LYS A 1 88 ? -13.438 4.691 -12.982 1.00 96.25 88 LYS A N 1
ATOM 729 C CA . LYS A 1 88 ? -13.559 5.725 -11.935 1.00 96.25 88 LYS A CA 1
ATOM 730 C C . LYS A 1 88 ? -12.256 6.473 -11.667 1.00 96.25 88 LYS A C 1
ATOM 732 O O . LYS A 1 88 ? -12.245 7.673 -11.356 1.00 96.25 88 LYS A O 1
ATOM 737 N N . CYS A 1 89 ? -11.121 5.792 -11.802 1.00 96.75 89 CYS A N 1
ATOM 738 C CA . CYS A 1 89 ? -9.833 6.340 -11.368 1.00 96.75 89 CYS A CA 1
ATOM 739 C C . CYS A 1 89 ? -8.991 6.915 -12.514 1.00 96.75 89 CYS A C 1
ATOM 741 O O . CYS A 1 89 ? -7.964 7.545 -12.256 1.00 96.75 89 CYS A O 1
ATOM 743 N N . GLY A 1 90 ? -9.455 6.787 -13.762 1.00 93.38 90 GLY A N 1
ATOM 744 C CA . GLY A 1 90 ? -8.810 7.363 -14.942 1.00 93.38 90 GLY A CA 1
ATOM 745 C C . GLY A 1 90 ? -7.576 6.591 -15.412 1.00 93.38 90 GLY A C 1
ATOM 746 O O . GLY A 1 90 ? -6.739 7.159 -16.122 1.00 93.38 90 GLY A O 1
ATOM 747 N N . LEU A 1 91 ? -7.436 5.320 -15.019 1.00 97.31 91 LEU A N 1
ATOM 748 C CA . LEU A 1 91 ? -6.411 4.439 -15.566 1.00 97.31 91 LEU A CA 1
ATOM 749 C C . LEU A 1 91 ? -6.736 4.143 -17.037 1.00 97.31 91 LEU A C 1
ATOM 751 O O . LEU A 1 91 ? -7.853 3.782 -17.380 1.00 97.31 91 LEU A O 1
ATOM 755 N N . LYS A 1 92 ? -5.758 4.302 -17.931 1.00 94.88 92 LYS A N 1
ATOM 756 C CA . LYS A 1 92 ? -5.975 4.146 -19.375 1.00 94.88 92 LYS A CA 1
ATOM 757 C C . LYS A 1 92 ? -5.156 3.001 -19.943 1.00 94.88 92 LYS A C 1
ATOM 759 O O . LYS A 1 92 ? -4.004 2.784 -19.554 1.00 94.88 92 LYS A O 1
ATOM 764 N N . HIS A 1 93 ? -5.730 2.332 -20.936 1.00 94.50 93 HIS A N 1
ATOM 765 C CA . HIS A 1 93 ? -4.957 1.517 -21.864 1.00 94.50 93 HIS A CA 1
ATOM 766 C C . HIS A 1 93 ? -3.954 2.407 -22.604 1.00 94.50 93 HIS A C 1
ATOM 768 O O . HIS A 1 93 ? -4.254 3.546 -22.964 1.00 94.50 93 HIS A O 1
ATOM 774 N N . SER A 1 94 ? -2.755 1.888 -22.831 1.00 89.38 94 SER A N 1
ATOM 775 C CA . SER A 1 94 ? -1.783 2.501 -23.732 1.00 89.38 94 SER A CA 1
ATOM 776 C C . SER A 1 94 ? -1.626 1.640 -24.981 1.00 89.38 94 SER A C 1
ATOM 778 O O . SER A 1 94 ? -2.054 0.488 -24.999 1.00 89.38 94 SER A O 1
ATOM 780 N N . ARG A 1 95 ? -0.972 2.181 -26.015 1.00 84.69 95 ARG A N 1
ATOM 781 C CA . ARG A 1 95 ? -0.774 1.487 -27.297 1.00 84.69 95 ARG A CA 1
ATOM 782 C C . ARG A 1 95 ? -0.128 0.102 -27.153 1.00 84.69 95 ARG A C 1
ATOM 784 O O . ARG A 1 95 ? -0.465 -0.791 -27.916 1.00 84.69 95 ARG A O 1
ATOM 791 N N . TYR A 1 96 ? 0.786 -0.060 -26.197 1.00 84.44 96 TYR A N 1
ATOM 792 C CA . TYR A 1 96 ? 1.597 -1.276 -26.042 1.00 84.44 96 TYR A CA 1
ATOM 793 C C . TYR A 1 96 ? 1.450 -1.944 -24.671 1.00 84.44 96 TYR A C 1
ATOM 795 O O . TYR A 1 96 ? 2.118 -2.934 -24.400 1.00 84.44 96 TYR A O 1
ATOM 803 N N . LEU A 1 97 ? 0.612 -1.389 -23.794 1.00 93.25 97 LEU A N 1
ATOM 804 C CA . LEU A 1 97 ? 0.440 -1.876 -22.430 1.00 93.25 97 LEU A CA 1
ATOM 805 C C . LEU A 1 97 ? -1.011 -1.680 -21.997 1.00 93.25 97 LEU A C 1
ATOM 807 O O . LEU A 1 97 ? -1.493 -0.543 -21.889 1.00 93.25 97 LEU A O 1
ATOM 811 N N . SER A 1 98 ? -1.701 -2.792 -21.758 1.00 96.00 98 SER A N 1
ATOM 812 C CA . SER A 1 98 ? -3.097 -2.790 -21.314 1.00 96.00 98 SER A CA 1
ATOM 813 C C . SER A 1 98 ? -3.229 -2.269 -19.877 1.00 96.00 98 SER A C 1
ATOM 815 O O . SER A 1 98 ? -2.271 -2.291 -19.106 1.00 96.00 98 SER A O 1
ATOM 817 N N . ALA A 1 99 ? -4.406 -1.772 -19.491 1.00 97.06 99 ALA A N 1
ATOM 818 C CA . ALA A 1 99 ? -4.659 -1.384 -18.101 1.00 97.06 99 ALA A CA 1
ATOM 819 C C . ALA A 1 99 ? -4.565 -2.587 -17.142 1.00 97.06 99 ALA A C 1
ATOM 821 O O . ALA A 1 99 ? -3.971 -2.466 -16.078 1.00 97.06 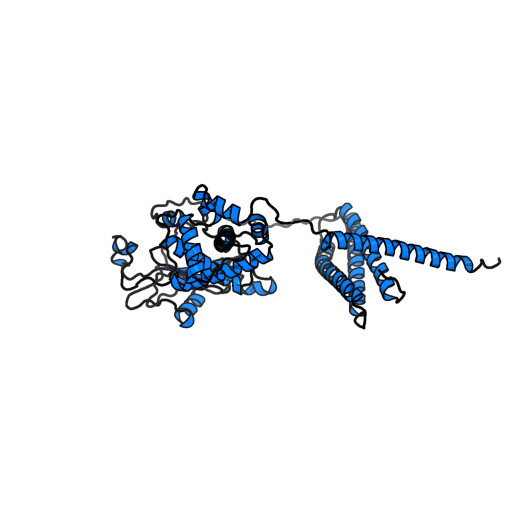99 ALA A O 1
ATOM 822 N N . TYR A 1 100 ? -5.035 -3.765 -17.559 1.00 97.62 100 TYR A N 1
ATOM 823 C CA . TYR A 1 100 ? -4.899 -5.012 -16.798 1.00 97.62 100 TYR A CA 1
ATOM 824 C C . TYR A 1 100 ? -3.438 -5.369 -16.522 1.00 97.62 100 TYR A C 1
ATOM 826 O O . TYR A 1 100 ? -3.066 -5.662 -15.393 1.00 97.62 100 TYR A O 1
ATOM 834 N N . GLU A 1 101 ? -2.576 -5.284 -17.534 1.00 98.06 101 GLU A N 1
ATOM 835 C CA . GLU A 1 101 ? -1.148 -5.550 -17.359 1.00 98.06 101 GLU A CA 1
ATOM 836 C C . GLU A 1 101 ? -0.470 -4.512 -16.458 1.00 98.06 101 GLU A C 1
ATOM 838 O O . GLU A 1 101 ? 0.376 -4.868 -15.645 1.00 98.06 101 GLU A O 1
ATOM 843 N N . GLN A 1 102 ? -0.888 -3.243 -16.529 1.00 98.31 102 GLN A N 1
ATOM 844 C CA . GLN A 1 102 ? -0.425 -2.207 -15.600 1.00 98.31 102 GLN A CA 1
ATOM 845 C C . GLN A 1 102 ? -0.758 -2.560 -14.146 1.00 98.31 102 GLN A C 1
ATOM 847 O O . GLN A 1 102 ? 0.115 -2.492 -13.279 1.00 98.31 102 GLN A O 1
ATOM 852 N N . VAL A 1 103 ? -2.008 -2.957 -13.888 1.00 98.50 103 VAL A N 1
ATOM 853 C CA . VAL A 1 103 ? -2.467 -3.374 -12.557 1.00 98.50 103 VAL A CA 1
ATOM 854 C C . VAL A 1 103 ? -1.723 -4.627 -12.100 1.00 98.50 103 VAL A C 1
ATOM 856 O O . VAL A 1 103 ? -1.244 -4.661 -10.972 1.00 98.50 103 VAL A O 1
ATOM 859 N N . ALA A 1 104 ? -1.536 -5.613 -12.978 1.00 98.25 104 ALA A N 1
ATOM 860 C CA . ALA A 1 104 ? -0.775 -6.824 -12.682 1.00 98.25 104 ALA A CA 1
ATOM 861 C C . ALA A 1 104 ? 0.684 -6.532 -12.303 1.00 98.25 104 ALA A C 1
ATOM 863 O O . ALA A 1 104 ? 1.173 -7.082 -11.319 1.00 98.25 104 ALA A O 1
ATOM 864 N N . ILE A 1 105 ? 1.371 -5.644 -13.035 1.00 98.38 105 ILE A N 1
ATOM 865 C CA . ILE A 1 105 ? 2.737 -5.209 -12.701 1.00 98.38 105 ILE A CA 1
ATOM 866 C C . ILE A 1 105 ? 2.770 -4.616 -11.291 1.00 98.38 105 ILE A C 1
ATOM 868 O O . ILE A 1 105 ? 3.613 -4.999 -10.481 1.00 98.38 105 ILE A O 1
ATOM 872 N N . PHE A 1 106 ? 1.849 -3.696 -10.988 1.00 98.50 106 PHE A N 1
ATOM 873 C CA . PHE A 1 106 ? 1.789 -3.047 -9.680 1.00 98.50 106 PHE A CA 1
ATOM 874 C C . PHE A 1 106 ? 1.506 -4.048 -8.554 1.00 98.50 106 PHE A C 1
ATOM 876 O O . PHE A 1 106 ? 2.254 -4.090 -7.578 1.00 98.50 106 PHE A O 1
ATOM 883 N N . LEU A 1 107 ? 0.471 -4.882 -8.708 1.00 98.25 107 LEU A N 1
ATOM 884 C CA . LEU A 1 107 ? 0.087 -5.886 -7.717 1.00 98.25 107 LEU A CA 1
ATOM 885 C C . LEU A 1 107 ? 1.213 -6.888 -7.471 1.00 98.25 107 LEU A C 1
ATOM 887 O O . LEU A 1 107 ? 1.512 -7.176 -6.320 1.00 98.25 107 LEU A O 1
ATOM 891 N N . HIS A 1 108 ? 1.892 -7.350 -8.522 1.00 97.44 108 HIS A N 1
ATOM 892 C CA . HIS A 1 108 ? 3.018 -8.271 -8.384 1.00 97.44 108 HIS A CA 1
ATOM 893 C C . HIS A 1 108 ? 4.182 -7.651 -7.596 1.00 97.44 108 HIS A C 1
ATOM 895 O O . HIS A 1 108 ? 4.797 -8.320 -6.766 1.00 97.44 108 HIS A O 1
ATOM 901 N N . ILE A 1 109 ? 4.457 -6.358 -7.804 1.00 97.44 109 ILE A N 1
ATOM 902 C CA . ILE A 1 109 ? 5.480 -5.626 -7.047 1.00 97.44 109 ILE A CA 1
ATOM 903 C C . ILE A 1 109 ? 5.106 -5.530 -5.566 1.00 97.44 109 ILE A C 1
ATOM 905 O O . ILE A 1 109 ? 5.923 -5.894 -4.722 1.00 97.44 109 ILE A O 1
ATOM 909 N N . ILE A 1 110 ? 3.889 -5.085 -5.232 1.00 96.31 110 ILE A N 1
ATOM 910 C CA . ILE A 1 110 ? 3.500 -4.900 -3.823 1.00 96.31 110 ILE A CA 1
ATOM 911 C C . ILE A 1 110 ? 3.283 -6.230 -3.083 1.00 96.31 110 ILE A C 1
ATOM 913 O O . ILE A 1 110 ? 3.575 -6.336 -1.893 1.00 96.31 110 ILE A O 1
ATOM 917 N N . ALA A 1 111 ? 2.816 -7.262 -3.790 1.00 94.25 111 ALA A N 1
ATOM 918 C CA . ALA A 1 111 ? 2.538 -8.584 -3.236 1.00 94.25 111 ALA A CA 1
ATOM 919 C C . ALA A 1 111 ? 3.800 -9.297 -2.745 1.00 94.25 111 ALA A C 1
ATOM 921 O O . ALA A 1 111 ? 3.730 -10.035 -1.761 1.00 94.25 111 ALA A O 1
ATOM 922 N N . HIS A 1 112 ? 4.922 -9.085 -3.438 1.00 92.62 112 HIS A N 1
ATOM 923 C CA . HIS A 1 112 ? 6.165 -9.831 -3.237 1.00 92.62 112 HIS A CA 1
ATOM 924 C C . HIS A 1 112 ? 7.376 -8.954 -2.894 1.00 92.62 112 HIS A C 1
ATOM 926 O O . HIS A 1 112 ? 8.463 -9.491 -2.705 1.00 92.62 112 HIS A O 1
ATOM 932 N N . GLY A 1 113 ? 7.229 -7.626 -2.850 1.00 91.31 113 GLY A N 1
ATOM 933 C CA . GLY A 1 113 ? 8.348 -6.712 -2.594 1.00 91.31 113 GLY A CA 1
ATOM 934 C C . GLY A 1 113 ? 9.454 -6.804 -3.654 1.00 91.31 113 GLY A C 1
ATOM 935 O O . GLY A 1 113 ? 10.634 -6.671 -3.341 1.00 91.31 113 GLY A O 1
ATOM 936 N N . ILE A 1 114 ? 9.108 -7.093 -4.915 1.00 92.19 114 ILE A N 1
ATOM 937 C CA . ILE A 1 114 ? 10.115 -7.319 -5.963 1.00 92.19 114 ILE A CA 1
ATOM 938 C C . ILE A 1 114 ? 10.616 -6.010 -6.580 1.00 92.19 114 ILE A C 1
ATOM 940 O O . ILE A 1 114 ? 9.853 -5.098 -6.893 1.00 92.19 114 ILE A O 1
ATOM 944 N N . MET A 1 115 ? 11.921 -5.942 -6.840 1.00 89.25 115 MET A N 1
ATOM 945 C CA . MET A 1 115 ? 12.547 -4.774 -7.464 1.00 89.25 115 MET A CA 1
ATOM 946 C C . MET A 1 115 ? 12.051 -4.553 -8.901 1.00 89.25 115 MET A C 1
ATOM 948 O O . MET A 1 115 ? 11.836 -5.505 -9.658 1.00 89.25 115 MET A O 1
ATOM 952 N N . SER A 1 116 ? 12.021 -3.294 -9.351 1.00 90.50 116 SER A N 1
ATOM 953 C CA . SER A 1 116 ? 11.581 -2.922 -10.707 1.00 90.50 116 SER A CA 1
ATOM 954 C C . SER A 1 116 ? 12.341 -3.641 -11.824 1.00 90.50 116 SER A C 1
ATOM 956 O O . SER A 1 116 ? 11.777 -3.882 -12.885 1.00 90.50 116 SER A O 1
ATOM 958 N N . ARG A 1 117 ? 13.610 -4.019 -11.604 1.00 91.31 117 ARG A N 1
ATOM 959 C CA . ARG A 1 117 ? 14.400 -4.799 -12.574 1.00 91.31 117 ARG A CA 1
ATOM 960 C C . ARG A 1 117 ? 13.860 -6.220 -12.755 1.00 91.31 117 ARG A C 1
ATOM 962 O O . ARG A 1 117 ? 13.834 -6.706 -13.881 1.00 91.31 117 ARG A O 1
ATOM 969 N N . VAL A 1 118 ? 13.415 -6.854 -11.671 1.00 94.19 118 VAL A N 1
ATOM 970 C CA . VAL A 1 118 ? 12.827 -8.202 -11.696 1.00 94.19 118 VAL A CA 1
ATOM 971 C C . VAL A 1 118 ? 11.465 -8.156 -12.380 1.00 94.19 118 VAL A C 1
ATOM 973 O O . VAL A 1 118 ? 11.203 -8.953 -13.274 1.00 94.19 118 VAL A O 1
ATOM 976 N N . ALA A 1 119 ? 10.636 -7.161 -12.050 1.00 95.12 119 ALA A N 1
ATOM 977 C CA . ALA A 1 119 ? 9.372 -6.936 -12.749 1.00 95.12 119 ALA A CA 1
ATOM 978 C C . ALA A 1 119 ? 9.584 -6.629 -14.246 1.00 95.12 119 ALA A C 1
ATOM 980 O O . ALA A 1 119 ? 8.862 -7.147 -15.093 1.00 95.12 119 ALA A O 1
ATOM 981 N N . ALA A 1 120 ? 10.607 -5.840 -14.588 1.00 94.31 120 ALA A N 1
ATOM 982 C CA . ALA A 1 120 ? 10.970 -5.520 -15.970 1.00 94.31 120 ALA A CA 1
ATOM 983 C C . ALA A 1 120 ? 11.346 -6.766 -16.777 1.00 94.31 120 ALA A C 1
ATOM 985 O O . ALA A 1 120 ? 11.003 -6.858 -17.953 1.00 94.31 120 ALA A O 1
ATOM 986 N N . GLU A 1 121 ? 12.054 -7.711 -16.159 1.00 94.00 121 GLU A N 1
ATOM 987 C CA . GLU A 1 121 ? 12.337 -9.004 -16.778 1.00 94.00 121 GLU A CA 1
ATOM 988 C C . GLU A 1 121 ? 11.061 -9.844 -16.880 1.00 94.00 121 GLU A C 1
ATOM 990 O O . GLU A 1 121 ? 10.710 -10.310 -17.953 1.00 94.00 121 GLU A O 1
ATOM 995 N N . LYS A 1 122 ? 10.281 -9.972 -15.807 1.00 94.69 122 LYS A N 1
ATOM 996 C CA . LYS A 1 122 ? 9.079 -10.816 -15.801 1.00 94.69 122 LYS A CA 1
ATOM 997 C C . LYS A 1 122 ? 8.030 -10.395 -16.835 1.00 94.69 122 LYS A C 1
ATOM 999 O O . LYS A 1 122 ? 7.495 -11.247 -17.538 1.00 94.69 122 LYS A O 1
ATOM 1004 N N . PHE A 1 123 ? 7.741 -9.098 -16.922 1.00 95.50 123 PHE A N 1
ATOM 1005 C CA . PHE A 1 123 ? 6.720 -8.551 -17.819 1.00 95.50 123 PHE A CA 1
ATOM 1006 C C . PHE A 1 123 ? 7.283 -8.084 -19.167 1.00 95.50 123 PHE A C 1
ATOM 1008 O O . PHE A 1 123 ? 6.520 -7.620 -20.007 1.00 95.50 123 PHE A O 1
ATOM 1015 N N . GLN A 1 124 ? 8.593 -8.234 -19.393 1.00 95.19 124 GLN A N 1
ATOM 1016 C CA . GLN A 1 124 ? 9.262 -7.908 -20.658 1.00 95.19 124 GLN A CA 1
ATOM 1017 C C . GLN A 1 124 ? 9.115 -6.429 -21.070 1.00 95.19 124 GLN A C 1
ATOM 1019 O O . GLN A 1 124 ? 8.945 -6.099 -22.240 1.00 95.19 124 GLN A O 1
ATOM 1024 N N . HIS A 1 125 ? 9.237 -5.518 -20.100 1.00 93.25 125 HIS A N 1
ATOM 1025 C CA . HIS A 1 125 ? 9.200 -4.065 -20.321 1.00 93.25 125 HIS A CA 1
ATOM 1026 C C . HIS A 1 125 ? 10.458 -3.384 -19.801 1.00 93.25 125 HIS A C 1
ATOM 1028 O O . HIS A 1 125 ? 11.111 -3.876 -18.885 1.00 93.25 125 HIS A O 1
ATOM 1034 N N . SER A 1 126 ? 10.802 -2.213 -20.342 1.00 91.81 126 SER A N 1
ATOM 1035 C CA . SER A 1 126 ? 11.926 -1.428 -19.818 1.00 91.81 126 SER A CA 1
ATOM 1036 C C . SER A 1 126 ? 11.700 -1.024 -18.354 1.00 91.81 126 SER A C 1
ATOM 1038 O O . SER A 1 126 ? 10.566 -0.826 -17.915 1.00 91.81 126 SER A O 1
ATOM 1040 N N . GLY A 1 127 ? 12.783 -0.828 -17.595 1.00 92.62 127 GLY A N 1
ATOM 1041 C CA . GLY A 1 127 ? 12.684 -0.349 -16.209 1.00 92.62 127 GLY A CA 1
ATOM 1042 C C . GLY A 1 127 ? 11.969 1.004 -16.090 1.00 92.62 127 GLY A C 1
ATOM 1043 O O . GLY A 1 127 ? 11.220 1.225 -15.142 1.00 92.62 127 GLY A O 1
ATOM 1044 N N . GLU A 1 128 ? 12.129 1.880 -17.087 1.00 93.75 128 GLU A N 1
ATOM 1045 C CA . GLU A 1 128 ? 11.388 3.143 -17.177 1.00 93.75 128 GLU A CA 1
ATOM 1046 C C . GLU A 1 128 ? 9.876 2.907 -17.293 1.00 93.75 128 GLU A C 1
ATOM 1048 O O . GLU A 1 128 ? 9.093 3.574 -16.617 1.00 93.75 128 GLU A O 1
ATOM 1053 N N . THR A 1 129 ? 9.462 1.937 -18.113 1.00 94.69 129 THR A N 1
ATOM 1054 C CA . THR A 1 129 ? 8.048 1.573 -18.265 1.00 94.69 129 THR A CA 1
ATOM 1055 C C . THR A 1 129 ? 7.491 1.056 -16.947 1.00 94.69 129 THR A C 1
ATOM 1057 O O . THR A 1 129 ? 6.483 1.581 -16.485 1.00 94.69 129 THR A O 1
ATOM 1060 N N . ILE A 1 130 ? 8.179 0.113 -16.293 1.00 95.94 130 ILE A N 1
ATOM 1061 C CA . ILE A 1 130 ? 7.771 -0.404 -14.978 1.00 95.94 130 ILE A CA 1
ATOM 1062 C C . ILE A 1 130 ? 7.619 0.729 -13.960 1.00 95.94 130 ILE A C 1
ATOM 1064 O O . ILE A 1 130 ? 6.601 0.803 -13.278 1.00 95.94 130 ILE A O 1
ATOM 1068 N N . SER A 1 131 ? 8.583 1.653 -13.899 1.00 95.56 131 SER A N 1
ATOM 1069 C CA . SER A 1 131 ? 8.518 2.801 -12.990 1.00 95.56 131 SER A CA 1
ATOM 1070 C C . SER A 1 131 ? 7.310 3.700 -13.284 1.00 95.56 131 SER A C 1
ATOM 1072 O O . SER A 1 131 ? 6.525 3.996 -12.383 1.00 95.56 131 SER A O 1
ATOM 1074 N N . LYS A 1 132 ? 7.087 4.091 -14.547 1.00 95.88 132 LYS A N 1
ATOM 1075 C CA . LYS A 1 132 ? 5.928 4.920 -14.935 1.00 95.88 132 LYS A CA 1
ATOM 1076 C C . LYS A 1 132 ? 4.599 4.240 -14.610 1.00 95.88 132 LYS A C 1
ATOM 1078 O O . LYS A 1 132 ? 3.661 4.901 -14.168 1.00 95.88 132 LYS A O 1
ATOM 1083 N N . VAL A 1 133 ? 4.521 2.933 -14.839 1.00 97.12 133 VAL A N 1
ATOM 1084 C CA . VAL A 1 133 ? 3.341 2.113 -14.554 1.00 97.12 133 VAL A CA 1
ATOM 1085 C C . VAL A 1 133 ? 3.072 2.060 -13.060 1.00 97.12 133 VAL A C 1
ATOM 1087 O O . VAL A 1 133 ? 1.947 2.342 -12.655 1.00 97.12 133 VAL A O 1
ATOM 1090 N N . PHE A 1 134 ? 4.098 1.790 -12.249 1.00 97.81 134 PHE A N 1
ATOM 1091 C CA . PHE A 1 134 ? 3.972 1.735 -10.797 1.00 97.81 134 PHE A CA 1
ATOM 1092 C C . PHE A 1 134 ? 3.353 3.023 -10.245 1.00 97.81 134 PHE A C 1
ATOM 1094 O O . PHE A 1 134 ? 2.318 2.973 -9.588 1.00 97.81 134 PHE A O 1
ATOM 1101 N N . HIS A 1 135 ? 3.906 4.187 -10.598 1.00 97.75 135 HIS A N 1
ATOM 1102 C CA . HIS A 1 135 ? 3.400 5.477 -10.115 1.00 97.75 135 HIS A CA 1
ATOM 1103 C C . HIS A 1 135 ? 1.998 5.805 -10.647 1.00 97.75 135 HIS A C 1
ATOM 1105 O O . HIS A 1 135 ? 1.171 6.363 -9.924 1.00 97.75 135 HIS A O 1
ATOM 1111 N N . ARG A 1 136 ? 1.698 5.460 -11.908 1.00 97.88 136 ARG A N 1
ATOM 1112 C CA . ARG A 1 136 ? 0.370 5.692 -12.494 1.00 97.88 136 ARG A CA 1
ATOM 1113 C C . ARG A 1 136 ? -0.704 4.873 -11.783 1.00 97.88 136 ARG A C 1
ATOM 1115 O O . ARG A 1 136 ? -1.760 5.416 -11.467 1.00 97.88 136 ARG A O 1
ATOM 1122 N N . VAL A 1 137 ? -0.436 3.590 -11.549 1.00 98.56 137 VAL A N 1
ATOM 1123 C CA . VAL A 1 137 ? -1.374 2.694 -10.868 1.00 98.56 137 VAL A CA 1
ATOM 1124 C C . VAL A 1 137 ? -1.483 3.062 -9.392 1.00 98.56 137 VAL A C 1
ATOM 1126 O O . VAL A 1 137 ? -2.600 3.174 -8.903 1.00 98.56 137 VAL A O 1
ATOM 1129 N N . LEU A 1 138 ? -0.369 3.380 -8.720 1.00 98.50 138 LEU A N 1
ATOM 1130 C CA . LEU A 1 138 ? -0.366 3.890 -7.345 1.00 98.50 138 LEU A CA 1
ATOM 1131 C C . LEU A 1 138 ? -1.306 5.091 -7.196 1.00 98.50 138 LEU A C 1
ATOM 1133 O O . LEU A 1 138 ? -2.180 5.094 -6.337 1.00 98.50 138 LEU A O 1
ATOM 1137 N N . LYS A 1 139 ? -1.189 6.082 -8.088 1.00 98.25 139 LYS A N 1
ATOM 1138 C CA . LYS A 1 139 ? -2.064 7.260 -8.091 1.00 98.25 139 LYS A CA 1
ATOM 1139 C C . LYS A 1 139 ? -3.537 6.897 -8.300 1.00 98.25 139 LYS A C 1
ATOM 1141 O O . LYS A 1 139 ? -4.397 7.456 -7.623 1.00 98.25 139 LYS A O 1
ATOM 1146 N N . ALA A 1 140 ? -3.835 5.991 -9.234 1.00 98.50 140 ALA A N 1
ATOM 1147 C CA . ALA A 1 140 ? -5.204 5.546 -9.492 1.00 98.50 140 ALA A CA 1
ATOM 1148 C C . ALA A 1 140 ? -5.804 4.830 -8.269 1.00 98.50 140 ALA A C 1
ATOM 1150 O O . ALA A 1 140 ? -6.939 5.114 -7.895 1.00 98.50 140 ALA A O 1
ATOM 1151 N N . ILE A 1 141 ? -5.025 3.970 -7.609 1.00 98.62 141 ILE A N 1
ATOM 1152 C CA . ILE A 1 141 ? -5.444 3.262 -6.397 1.00 98.62 141 ILE A CA 1
ATOM 1153 C C . ILE A 1 141 ? -5.627 4.239 -5.236 1.00 98.62 141 ILE A C 1
ATOM 1155 O O . ILE A 1 141 ? -6.654 4.182 -4.579 1.00 98.62 141 ILE A O 1
ATOM 1159 N N . CYS A 1 142 ? -4.719 5.191 -5.013 1.00 97.50 142 CYS A N 1
ATOM 1160 C CA . CYS A 1 142 ? -4.909 6.201 -3.966 1.00 97.50 142 CYS A CA 1
ATOM 1161 C C . CYS A 1 142 ? -6.160 7.057 -4.206 1.00 97.50 142 CYS A C 1
ATOM 1163 O O . CYS A 1 142 ? -6.847 7.407 -3.252 1.00 97.50 142 CYS A O 1
ATOM 1165 N N . LYS A 1 143 ? -6.500 7.356 -5.469 1.00 97.62 143 LYS A N 1
ATOM 1166 C CA . LYS A 1 143 ? -7.766 8.025 -5.807 1.00 97.62 143 LYS A CA 1
ATOM 1167 C C . LYS A 1 143 ? -8.975 7.164 -5.425 1.00 97.62 143 LYS A C 1
ATOM 1169 O O . LYS A 1 143 ? -9.931 7.698 -4.881 1.00 97.62 143 LYS A O 1
ATOM 1174 N N . LEU A 1 144 ? -8.925 5.856 -5.685 1.00 98.06 144 LEU A N 1
ATOM 1175 C CA . LEU A 1 144 ? -9.956 4.916 -5.233 1.00 98.06 144 LEU A CA 1
ATOM 1176 C C . LEU A 1 144 ? -10.025 4.830 -3.699 1.00 98.06 144 LEU A C 1
ATOM 1178 O O . LEU A 1 144 ? -11.107 4.702 -3.134 1.00 98.06 144 LEU A O 1
ATOM 1182 N N . GLY A 1 145 ? -8.876 4.925 -3.029 1.00 96.69 145 GLY A N 1
ATOM 1183 C CA . GLY A 1 145 ? -8.752 4.878 -1.574 1.00 96.69 145 GLY A CA 1
ATOM 1184 C C . GLY A 1 145 ? -9.591 5.933 -0.865 1.00 96.69 145 GLY A C 1
ATOM 1185 O O . GLY A 1 145 ? -10.176 5.624 0.163 1.00 96.69 145 GLY A O 1
ATOM 1186 N N . VAL A 1 146 ? -9.747 7.121 -1.461 1.00 94.06 146 VAL A N 1
ATOM 1187 C CA . VAL A 1 146 ? -10.612 8.194 -0.933 1.00 94.06 146 VAL A CA 1
ATOM 1188 C C . VAL A 1 146 ? -12.074 7.748 -0.784 1.00 94.06 146 VAL A C 1
ATOM 1190 O O . VAL A 1 146 ? -12.761 8.216 0.114 1.00 94.06 146 VAL A O 1
ATOM 1193 N N . GLU A 1 147 ? -12.557 6.852 -1.648 1.00 93.00 147 GLU A N 1
ATOM 1194 C CA . GLU A 1 147 ? -13.928 6.321 -1.583 1.00 93.00 147 GLU A CA 1
ATOM 1195 C C . GLU A 1 147 ? -14.020 5.036 -0.746 1.00 93.00 147 GLU A C 1
ATOM 1197 O O . GLU A 1 147 ? -15.058 4.739 -0.157 1.00 93.00 147 GLU A O 1
ATOM 1202 N N . ILE A 1 148 ? -12.957 4.227 -0.731 1.00 95.00 148 ILE A N 1
ATOM 1203 C CA . ILE A 1 148 ? -12.986 2.875 -0.156 1.00 95.00 148 ILE A CA 1
ATOM 1204 C C . ILE A 1 148 ? -12.551 2.830 1.310 1.00 95.00 148 ILE A C 1
ATOM 1206 O O . ILE A 1 148 ? -13.062 1.983 2.049 1.00 95.00 148 ILE A O 1
ATOM 1210 N N . ILE A 1 149 ? -11.608 3.684 1.709 1.00 96.31 149 ILE A N 1
ATOM 1211 C CA . ILE A 1 149 ? -11.159 3.860 3.093 1.00 96.31 149 ILE A CA 1
ATOM 1212 C C . ILE A 1 149 ? -12.026 4.971 3.676 1.00 96.31 149 ILE A C 1
ATOM 1214 O O . ILE A 1 149 ? -11.712 6.153 3.567 1.00 96.31 149 ILE A O 1
ATOM 1218 N N . ALA A 1 150 ? -13.170 4.570 4.212 1.00 92.06 150 ALA A N 1
ATOM 1219 C CA . ALA A 1 150 ? -14.180 5.469 4.740 1.00 92.06 150 ALA A CA 1
ATOM 1220 C C . ALA A 1 150 ? -14.762 4.871 6.026 1.00 92.06 150 ALA A C 1
ATOM 1222 O O . ALA A 1 150 ? -14.782 3.641 6.163 1.00 92.06 150 ALA A O 1
ATOM 1223 N N . PRO A 1 151 ? -15.232 5.708 6.964 1.00 87.44 151 PRO A N 1
ATOM 1224 C CA . PRO A 1 151 ? -15.879 5.220 8.171 1.00 87.44 151 PRO A CA 1
ATOM 1225 C C . PRO A 1 151 ? -17.164 4.438 7.853 1.00 87.44 151 PRO A C 1
ATOM 1227 O O . PRO A 1 151 ? -17.859 4.766 6.885 1.00 87.44 151 PRO A O 1
ATOM 1230 N N . PRO A 1 152 ? -17.499 3.416 8.661 1.00 79.88 152 PRO A N 1
ATOM 1231 C CA . PRO A 1 152 ? -18.808 2.779 8.620 1.00 79.88 152 PRO A CA 1
ATOM 1232 C C . PRO A 1 152 ? -19.895 3.745 9.113 1.00 79.88 152 PRO A C 1
ATOM 1234 O O . PRO A 1 152 ? -19.607 4.818 9.644 1.00 79.88 152 PRO A O 1
ATOM 1237 N N . ASN A 1 153 ? -21.159 3.346 8.965 1.00 84.94 153 ASN A N 1
ATOM 1238 C CA . ASN A 1 153 ? -22.254 4.053 9.618 1.00 84.94 153 ASN A CA 1
ATOM 1239 C C . ASN A 1 153 ? -22.136 3.879 11.142 1.00 84.94 153 ASN A C 1
ATOM 1241 O O . ASN A 1 153 ? -22.276 2.766 11.641 1.00 84.94 153 ASN A O 1
ATOM 1245 N N . PHE A 1 154 ? -21.877 4.965 11.873 1.00 85.31 154 PHE A N 1
ATOM 1246 C CA . PHE A 1 154 ? -21.726 4.928 13.331 1.00 85.31 154 PHE A CA 1
ATOM 1247 C C . PHE A 1 154 ? -23.047 4.752 14.081 1.00 85.31 154 PHE A C 1
ATOM 1249 O O . PHE A 1 154 ? -23.021 4.366 15.248 1.00 85.31 154 PHE A O 1
ATOM 1256 N N . ASP A 1 155 ? -24.188 4.992 13.434 1.00 85.50 155 ASP A N 1
ATOM 1257 C CA . ASP A 1 155 ? -25.502 4.847 14.069 1.00 85.50 155 ASP A CA 1
ATOM 1258 C C . ASP A 1 155 ? -25.910 3.375 14.233 1.00 85.50 155 ASP A C 1
ATOM 1260 O O . ASP A 1 155 ? -26.723 3.034 15.095 1.00 85.50 155 ASP A O 1
ATOM 1264 N N . GLU A 1 156 ? -25.320 2.484 13.437 1.00 88.44 156 GLU A N 1
ATOM 1265 C CA . GLU A 1 156 ? -25.613 1.055 13.444 1.00 88.44 156 GLU A CA 1
ATOM 1266 C C . GLU A 1 156 ? -24.577 0.283 14.267 1.00 88.44 156 GLU A C 1
ATOM 1268 O O . GLU A 1 156 ? -23.374 0.534 14.199 1.00 88.44 156 GLU A O 1
ATOM 1273 N N . VAL A 1 157 ? -25.043 -0.695 15.049 1.00 88.44 157 VAL A N 1
ATOM 1274 C CA . VAL A 1 157 ? -24.142 -1.615 15.754 1.00 88.44 157 VAL A CA 1
ATOM 1275 C C . VAL A 1 157 ? -23.584 -2.613 14.734 1.00 88.44 157 VAL A C 1
ATOM 1277 O O . VAL A 1 157 ? -24.385 -3.272 14.064 1.00 88.44 157 VAL A O 1
ATOM 1280 N N . PRO A 1 158 ? -22.251 -2.777 14.628 1.00 88.69 158 PRO A N 1
ATOM 1281 C CA . PRO A 1 158 ? -21.654 -3.732 13.701 1.00 88.69 158 PRO A CA 1
ATOM 1282 C C . PRO A 1 158 ? -22.229 -5.148 13.880 1.00 88.69 158 PRO A C 1
ATOM 1284 O O . PRO A 1 158 ? -22.380 -5.592 15.027 1.00 88.69 158 PRO A O 1
ATOM 1287 N N . PRO A 1 159 ? -22.539 -5.882 12.792 1.00 89.69 159 PRO A N 1
ATOM 1288 C CA . PRO A 1 159 ? -23.100 -7.232 12.870 1.00 89.69 159 PRO A CA 1
ATOM 1289 C C . PRO A 1 159 ? -22.262 -8.206 13.704 1.00 89.69 159 PRO A C 1
ATOM 1291 O O . PRO A 1 159 ? -22.829 -9.087 14.349 1.00 89.69 159 PRO A O 1
ATOM 1294 N N . GLU A 1 160 ? -20.938 -8.036 13.704 1.00 86.75 160 GLU A N 1
ATOM 1295 C CA . GLU A 1 160 ? -19.973 -8.826 14.474 1.00 86.75 160 GLU A CA 1
ATOM 1296 C C . GLU A 1 160 ? -20.154 -8.651 15.989 1.00 86.75 160 GLU A C 1
ATOM 1298 O O . GLU A 1 160 ? -19.943 -9.594 16.751 1.00 86.75 160 GLU A O 1
ATOM 1303 N N . ILE A 1 161 ? -20.592 -7.467 16.432 1.00 87.44 161 ILE A N 1
ATOM 1304 C CA . ILE A 1 161 ? -20.950 -7.213 17.831 1.00 87.44 161 ILE A CA 1
ATOM 1305 C C . ILE A 1 161 ? -22.387 -7.658 18.082 1.00 87.44 161 ILE A C 1
ATOM 1307 O O . ILE A 1 161 ? -22.634 -8.424 19.008 1.00 87.44 161 ILE A O 1
ATOM 1311 N N . LEU A 1 162 ? -23.335 -7.187 17.263 1.00 91.94 162 LEU A N 1
ATOM 1312 C CA . LEU A 1 162 ? -24.773 -7.349 17.491 1.00 91.94 162 LEU A CA 1
ATOM 1313 C C . LEU A 1 162 ? -25.194 -8.818 17.640 1.00 91.94 162 LEU A C 1
ATOM 1315 O O . LEU A 1 162 ? -26.029 -9.134 18.485 1.00 91.94 162 LEU A O 1
ATOM 1319 N N . HIS A 1 163 ? -24.618 -9.711 16.832 1.00 90.75 163 HIS A N 1
ATOM 1320 C CA . HIS A 1 163 ? -24.965 -11.133 16.838 1.00 90.75 163 HIS A CA 1
ATOM 1321 C C . HIS A 1 163 ? -24.114 -11.976 17.798 1.00 90.75 163 HIS A C 1
ATOM 1323 O O . HIS A 1 163 ? -24.355 -13.178 17.912 1.00 90.75 163 HIS A O 1
ATOM 1329 N N . ASN A 1 164 ? -23.137 -11.380 18.491 1.00 87.44 164 ASN A N 1
ATOM 1330 C CA . ASN A 1 164 ? -22.278 -12.095 19.427 1.00 87.44 164 ASN A CA 1
ATOM 1331 C C . ASN A 1 164 ? -22.644 -11.739 20.884 1.00 87.44 164 ASN A C 1
ATOM 1333 O O . ASN A 1 164 ? -22.358 -10.626 21.334 1.00 87.44 164 ASN A O 1
ATOM 1337 N N . PRO A 1 165 ? -23.219 -12.674 21.669 1.00 88.88 165 PRO A N 1
ATOM 1338 C CA . PRO A 1 165 ? -23.625 -12.412 23.053 1.00 88.88 165 PRO A CA 1
ATOM 1339 C C . PRO A 1 165 ? -22.446 -12.136 24.002 1.00 88.88 165 PRO A C 1
ATOM 1341 O O . PRO A 1 165 ? -22.657 -11.646 25.107 1.00 88.88 165 PRO A O 1
ATOM 1344 N N . LYS A 1 166 ? -21.203 -12.434 23.592 1.00 86.19 166 LYS A N 1
ATOM 1345 C CA . LYS A 1 166 ? -19.984 -12.049 24.322 1.00 86.19 166 LYS A CA 1
ATOM 1346 C C . LYS A 1 166 ? -19.710 -10.547 24.218 1.00 86.19 166 LYS A C 1
ATOM 1348 O O . LYS A 1 166 ? -19.145 -9.967 25.141 1.00 86.19 166 LYS A O 1
ATOM 1353 N N . TYR A 1 167 ? -20.091 -9.925 23.100 1.00 86.19 167 TYR A N 1
ATOM 1354 C CA . TYR A 1 167 ? -19.786 -8.525 22.805 1.00 86.19 167 TYR A CA 1
ATOM 1355 C C . TYR A 1 167 ? -20.982 -7.600 23.020 1.00 86.19 167 TYR A C 1
ATOM 1357 O O . TYR A 1 167 ? -20.817 -6.505 23.560 1.00 86.19 167 TYR A O 1
ATOM 1365 N N . TYR A 1 168 ? -22.190 -8.021 22.648 1.00 89.38 168 TYR A N 1
ATOM 1366 C CA . TYR A 1 168 ? -23.403 -7.244 22.882 1.00 89.38 168 TYR A CA 1
ATOM 1367 C C . TYR A 1 168 ? -23.991 -7.527 24.277 1.00 89.38 168 TYR A C 1
ATOM 1369 O O . TYR A 1 168 ? -24.127 -8.693 24.644 1.00 89.38 168 TYR A O 1
ATOM 1377 N N . PRO A 1 169 ? -24.399 -6.505 25.059 1.00 91.56 169 PRO A N 1
ATOM 1378 C CA . PRO A 1 169 ? -24.453 -5.076 24.725 1.00 91.56 169 PRO A CA 1
ATOM 1379 C C . PRO A 1 169 ? -23.193 -4.281 25.110 1.00 91.56 169 PRO A C 1
ATOM 1381 O O . PRO A 1 169 ? -23.157 -3.073 24.886 1.00 91.56 169 PRO A O 1
ATOM 1384 N N . PHE A 1 170 ? -22.183 -4.919 25.704 1.00 88.69 170 PHE A N 1
ATOM 1385 C CA . PHE A 1 170 ? -21.034 -4.256 26.337 1.00 88.69 170 PHE A CA 1
ATOM 1386 C C . PHE A 1 170 ? -20.222 -3.362 25.385 1.00 88.69 170 PHE A C 1
ATOM 1388 O O . PHE A 1 170 ? -19.780 -2.287 25.780 1.00 88.69 170 PHE A O 1
ATOM 1395 N N . PHE A 1 171 ? -20.079 -3.772 24.122 1.00 89.00 171 PHE A N 1
ATOM 1396 C CA . PHE A 1 171 ? -19.330 -3.052 23.085 1.00 89.00 171 PHE A CA 1
ATOM 1397 C C . PHE A 1 171 ? -20.228 -2.430 22.007 1.00 89.00 171 PHE A C 1
ATOM 1399 O O . PHE A 1 171 ? -19.740 -2.082 20.937 1.00 89.00 171 PHE A O 1
ATOM 1406 N N . LYS A 1 172 ? -21.536 -2.263 22.258 1.00 90.62 172 LYS A N 1
ATOM 1407 C CA . LYS A 1 172 ? -22.499 -1.758 21.252 1.00 90.62 172 LYS A CA 1
ATOM 1408 C C . LYS A 1 172 ? -22.149 -0.370 20.678 1.00 90.62 172 LYS A C 1
ATOM 1410 O O . LYS A 1 172 ? -22.613 -0.015 19.598 1.00 90.62 172 LYS A O 1
ATOM 1415 N N . ASP A 1 173 ? -21.365 0.414 21.417 1.00 92.00 173 ASP A N 1
ATOM 1416 C CA . ASP A 1 173 ? -20.938 1.766 21.044 1.00 92.00 173 ASP A CA 1
ATOM 1417 C C . ASP A 1 173 ? -19.481 1.832 20.558 1.00 92.00 173 ASP A C 1
ATOM 1419 O O . ASP A 1 173 ? -19.002 2.899 20.177 1.00 92.00 173 ASP A O 1
ATOM 1423 N N . CYS A 1 174 ? -18.790 0.690 20.501 1.00 91.62 174 CYS A N 1
ATOM 1424 C CA . CYS A 1 174 ? -17.476 0.603 19.885 1.00 91.62 174 CYS A CA 1
ATOM 1425 C C . CYS A 1 174 ? -17.613 0.622 18.357 1.00 91.62 174 CYS A C 1
ATOM 1427 O O . CYS A 1 174 ? -18.337 -0.192 17.784 1.00 91.62 174 CYS A O 1
ATOM 1429 N N . ILE A 1 175 ? -16.906 1.538 17.694 1.00 91.31 175 ILE A N 1
ATOM 1430 C CA . ILE A 1 175 ? -16.976 1.724 16.231 1.00 91.31 175 ILE A CA 1
ATOM 1431 C C . ILE A 1 175 ? -15.764 1.159 15.484 1.00 91.31 175 ILE A C 1
ATOM 1433 O O . ILE A 1 175 ? -15.779 1.065 14.256 1.00 91.31 175 ILE A O 1
ATOM 1437 N N . GLY A 1 176 ? -14.722 0.752 16.208 1.00 91.69 176 GLY A N 1
ATOM 1438 C CA . GLY A 1 176 ? -13.529 0.150 15.629 1.00 91.69 176 GLY A CA 1
ATOM 1439 C C . GLY A 1 176 ? -12.328 0.205 16.561 1.00 91.69 176 GLY A C 1
ATOM 1440 O O . GLY A 1 176 ? -12.443 0.578 17.730 1.00 91.69 176 GLY A O 1
ATOM 1441 N N . ALA A 1 177 ? -11.163 -0.118 16.013 1.00 91.44 177 ALA A N 1
ATOM 1442 C CA . ALA A 1 177 ? -9.884 -0.055 16.707 1.00 91.44 177 ALA A CA 1
ATOM 1443 C C . ALA A 1 177 ? -8.892 0.843 15.962 1.00 91.44 177 ALA A C 1
ATOM 1445 O O . ALA A 1 177 ? -8.944 0.936 14.736 1.00 91.44 177 ALA A O 1
ATOM 1446 N N . ILE A 1 178 ? -7.990 1.485 16.700 1.00 90.94 178 ILE A N 1
ATOM 1447 C CA . ILE A 1 178 ? -6.884 2.285 16.174 1.00 90.94 178 ILE A CA 1
ATOM 1448 C C . ILE A 1 178 ? -5.585 1.709 16.701 1.00 90.94 178 ILE A C 1
ATOM 1450 O O . ILE A 1 178 ? -5.454 1.466 17.902 1.00 90.94 178 ILE A O 1
ATOM 1454 N N . ASP A 1 179 ? -4.622 1.563 15.803 1.00 88.88 179 ASP A N 1
ATOM 1455 C CA . ASP A 1 179 ? -3.282 1.144 16.173 1.00 88.88 179 ASP A CA 1
ATOM 1456 C C . ASP A 1 179 ? -2.209 1.875 15.359 1.00 88.88 179 ASP A C 1
ATOM 1458 O O . ASP A 1 179 ? -2.441 2.320 14.225 1.00 88.88 179 ASP A O 1
ATOM 1462 N N . GLY A 1 180 ? -1.041 2.021 15.980 1.00 88.31 180 GLY A N 1
ATOM 1463 C CA . GLY A 1 180 ? 0.178 2.529 15.370 1.00 88.31 180 GLY A CA 1
ATOM 1464 C C . GLY A 1 180 ? 1.069 1.374 14.928 1.00 88.31 180 GLY A C 1
ATOM 1465 O O . GLY A 1 180 ? 1.229 0.376 15.623 1.00 88.31 180 GLY A O 1
ATOM 1466 N N . THR A 1 181 ? 1.669 1.480 13.747 1.00 86.56 181 THR A N 1
ATOM 1467 C CA . THR A 1 181 ? 2.579 0.454 13.243 1.00 86.56 181 THR A CA 1
ATOM 1468 C C . THR A 1 181 ? 3.753 1.048 12.483 1.00 86.56 181 THR A C 1
ATOM 1470 O O . THR A 1 181 ? 3.658 2.082 11.822 1.00 86.56 181 THR A O 1
ATOM 1473 N N . HIS A 1 182 ? 4.888 0.356 12.554 1.00 86.75 182 HIS A N 1
ATOM 1474 C CA . HIS A 1 182 ? 6.111 0.740 11.862 1.00 86.75 182 HIS A CA 1
ATOM 1475 C C . HIS A 1 182 ? 6.301 -0.098 10.604 1.00 86.75 182 HIS A C 1
ATOM 1477 O O . HIS A 1 182 ? 6.478 -1.314 10.684 1.00 86.75 182 HIS A O 1
ATOM 1483 N N . ILE A 1 183 ? 6.357 0.586 9.465 1.00 88.31 183 ILE A N 1
ATOM 1484 C CA . ILE A 1 183 ? 6.625 0.019 8.141 1.00 88.31 183 ILE A CA 1
ATOM 1485 C C . ILE A 1 183 ? 8.060 0.377 7.762 1.00 88.31 183 ILE A C 1
ATOM 1487 O O . ILE A 1 183 ? 8.523 1.475 8.079 1.00 88.31 183 ILE A O 1
ATOM 1491 N N . GLU A 1 184 ? 8.784 -0.524 7.100 1.00 89.38 184 GLU A N 1
ATOM 1492 C CA . GLU A 1 184 ? 10.149 -0.222 6.662 1.00 89.38 184 GLU A CA 1
ATOM 1493 C C . GLU A 1 184 ? 10.166 1.010 5.738 1.00 89.38 184 GLU A C 1
ATOM 1495 O O . GLU A 1 184 ? 9.235 1.260 4.965 1.00 89.38 184 GLU A O 1
ATOM 1500 N N . ALA A 1 185 ? 11.220 1.817 5.844 1.00 91.06 185 ALA A N 1
ATOM 1501 C CA . ALA A 1 185 ? 11.423 2.979 4.996 1.00 91.06 185 ALA A CA 1
ATOM 1502 C C . ALA A 1 185 ? 12.811 2.935 4.357 1.00 91.06 185 ALA A C 1
ATOM 1504 O O . ALA A 1 185 ? 13.836 2.877 5.035 1.00 91.06 185 ALA A O 1
ATOM 1505 N N . CYS A 1 186 ? 12.862 3.038 3.031 1.00 91.12 186 CYS A N 1
ATOM 1506 C CA . CYS A 1 186 ? 14.127 3.088 2.312 1.00 91.12 186 CYS A CA 1
ATOM 1507 C C . CYS A 1 186 ? 14.603 4.544 2.197 1.00 91.12 186 CYS A C 1
ATOM 1509 O O . CYS A 1 186 ? 14.171 5.284 1.312 1.00 91.12 186 CYS A O 1
ATOM 1511 N N . ILE A 1 187 ? 15.469 4.981 3.114 1.00 88.94 187 ILE A N 1
ATOM 1512 C CA . ILE A 1 187 ? 15.909 6.383 3.224 1.00 88.94 187 ILE A CA 1
ATOM 1513 C C . ILE A 1 187 ? 17.401 6.517 2.877 1.00 88.94 187 ILE A C 1
ATOM 1515 O O . ILE A 1 187 ? 18.205 5.714 3.363 1.00 88.94 187 ILE A O 1
ATOM 1519 N N . PRO A 1 188 ? 17.828 7.543 2.110 1.00 86.38 188 PRO A N 1
ATOM 1520 C CA . PRO A 1 188 ? 19.247 7.850 1.931 1.00 86.38 188 PRO A CA 1
ATOM 1521 C C . PRO A 1 188 ? 19.951 8.095 3.273 1.00 86.38 188 PRO A C 1
ATOM 1523 O O . PRO A 1 188 ? 19.417 8.800 4.124 1.00 86.38 188 PRO A O 1
ATOM 1526 N N . ILE A 1 189 ? 21.176 7.582 3.444 1.00 86.94 189 ILE A N 1
ATOM 1527 C CA . ILE A 1 189 ? 21.944 7.643 4.710 1.00 86.94 189 ILE A CA 1
ATOM 1528 C C . ILE A 1 189 ? 21.910 9.028 5.391 1.00 86.94 189 ILE A C 1
ATOM 1530 O O . ILE A 1 189 ? 21.625 9.073 6.588 1.00 86.94 189 ILE A O 1
ATOM 1534 N N . PRO A 1 190 ? 22.110 10.163 4.684 1.00 88.38 190 PRO A N 1
ATOM 1535 C CA . PRO A 1 190 ? 22.114 11.482 5.325 1.00 88.38 190 PRO A CA 1
ATOM 1536 C C . PRO A 1 190 ? 20.777 11.881 5.968 1.00 88.38 190 PRO A C 1
ATOM 1538 O O . PRO A 1 190 ? 20.745 12.767 6.813 1.00 88.38 190 PRO A O 1
ATOM 1541 N N . GLN A 1 191 ? 19.673 11.251 5.561 1.00 86.81 191 GLN A N 1
ATOM 1542 C CA . GLN A 1 191 ? 18.311 11.563 5.997 1.00 86.81 191 GLN A CA 1
ATOM 1543 C C . GLN A 1 191 ? 17.740 10.495 6.944 1.00 86.81 191 GLN A C 1
ATOM 1545 O O . GLN A 1 191 ? 16.594 10.612 7.358 1.00 86.81 191 GLN A O 1
ATOM 1550 N N . GLN A 1 192 ? 18.502 9.449 7.291 1.00 88.56 192 GLN A N 1
ATOM 1551 C CA . GLN A 1 192 ? 17.988 8.306 8.061 1.00 88.56 192 GLN A CA 1
ATOM 1552 C C . GLN A 1 192 ? 17.703 8.612 9.533 1.00 88.56 192 GLN A C 1
ATOM 1554 O O . GLN A 1 192 ? 16.892 7.912 10.132 1.00 88.56 192 GLN A O 1
ATOM 1559 N N . ILE A 1 193 ? 18.354 9.621 10.124 1.00 87.12 193 ILE A N 1
ATOM 1560 C CA . ILE A 1 193 ? 18.311 9.873 11.576 1.00 87.12 193 ILE A CA 1
ATOM 1561 C C . ILE A 1 193 ? 16.869 9.964 12.118 1.00 87.12 193 ILE A C 1
ATOM 1563 O O . ILE A 1 193 ? 16.569 9.232 13.056 1.00 87.12 193 ILE A O 1
ATOM 1567 N N . PRO A 1 194 ? 15.944 10.748 11.527 1.00 86.25 194 PRO A N 1
ATOM 1568 C CA . PRO A 1 194 ? 14.564 10.823 12.016 1.00 86.25 194 PRO A CA 1
ATOM 1569 C C . PRO A 1 194 ? 13.779 9.511 11.875 1.00 86.25 194 PRO A C 1
ATOM 1571 O O . PRO A 1 194 ? 12.813 9.282 12.597 1.00 86.25 194 PRO A O 1
ATOM 1574 N N . TYR A 1 195 ? 14.177 8.634 10.954 1.00 85.75 195 TYR A N 1
ATOM 1575 C CA . TYR A 1 195 ? 13.470 7.391 10.640 1.00 85.75 195 TYR A CA 1
ATOM 1576 C C . TYR A 1 195 ? 13.994 6.190 11.437 1.00 85.75 195 TYR A C 1
ATOM 1578 O O . TYR A 1 195 ? 13.350 5.143 11.477 1.00 85.75 195 TYR A O 1
ATOM 1586 N N . ARG A 1 196 ? 15.142 6.325 12.109 1.00 82.62 196 ARG A N 1
ATOM 1587 C CA . ARG A 1 196 ? 15.694 5.296 12.998 1.00 82.62 196 ARG A CA 1
ATOM 1588 C C . ARG A 1 196 ? 15.064 5.398 14.384 1.00 82.62 196 ARG A C 1
ATOM 1590 O O . ARG A 1 196 ? 15.575 6.085 15.262 1.00 82.62 196 ARG A O 1
ATOM 1597 N N . GLY A 1 197 ? 13.921 4.734 14.536 1.00 69.81 197 GLY A N 1
ATOM 1598 C CA . GLY A 1 197 ? 13.226 4.574 15.811 1.00 69.81 197 GLY A CA 1
ATOM 1599 C C . GLY A 1 197 ? 13.888 3.534 16.721 1.00 69.81 197 GLY A C 1
ATOM 1600 O O . GLY A 1 197 ? 15.106 3.408 16.788 1.00 69.81 197 GLY A O 1
ATOM 1601 N N . LYS A 1 198 ? 13.067 2.744 17.421 1.00 59.53 198 LYS A N 1
ATOM 1602 C CA . LYS A 1 198 ? 13.536 1.666 18.317 1.00 59.53 198 LYS A CA 1
ATOM 1603 C C . LYS A 1 198 ? 14.111 0.444 17.577 1.00 59.53 198 LYS A C 1
ATOM 1605 O O . LYS A 1 198 ? 14.725 -0.409 18.210 1.00 59.53 198 LYS A O 1
ATOM 1610 N N . LYS A 1 199 ? 13.881 0.333 16.264 1.00 62.25 199 LYS A N 1
ATOM 1611 C CA . LYS A 1 199 ? 14.366 -0.762 15.405 1.00 62.25 199 LYS A CA 1
ATOM 1612 C C . LYS A 1 199 ? 15.691 -0.376 14.731 1.00 62.25 199 LYS A C 1
ATOM 1614 O O . LYS A 1 199 ? 15.957 0.804 14.524 1.00 62.25 199 LYS A O 1
ATOM 1619 N N . VAL A 1 200 ? 16.506 -1.383 14.392 1.00 70.50 200 VAL A N 1
ATOM 1620 C CA . VAL A 1 200 ? 17.808 -1.203 13.712 1.00 70.50 200 VAL A CA 1
ATOM 1621 C C . VAL A 1 200 ? 17.630 -0.537 12.345 1.00 70.50 200 VAL A C 1
ATOM 1623 O O . VAL A 1 200 ? 18.402 0.353 11.986 1.00 70.50 200 VAL A O 1
ATOM 1626 N N . GLU A 1 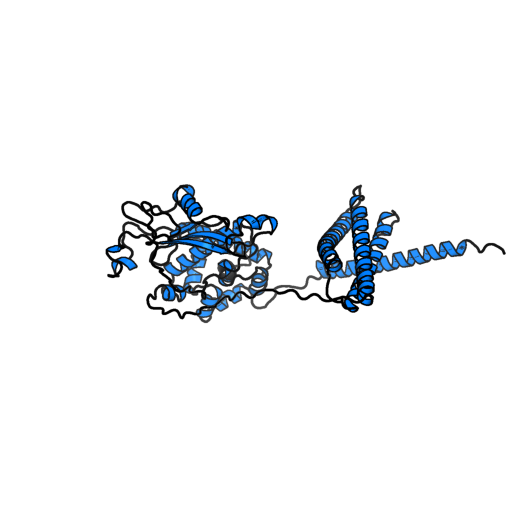201 ? 16.581 -0.931 11.622 1.00 81.94 201 GLU A N 1
ATOM 1627 C CA . GLU A 1 201 ? 16.278 -0.406 10.294 1.00 81.94 201 GLU A CA 1
ATOM 1628 C C . GLU A 1 201 ? 15.426 0.873 10.348 1.00 81.94 201 GLU A C 1
ATOM 1630 O O . GLU A 1 201 ? 14.572 1.014 11.234 1.00 81.94 201 GLU A O 1
ATOM 1635 N N . PRO A 1 202 ? 15.619 1.818 9.406 1.00 90.00 202 PRO A N 1
ATOM 1636 C CA . PRO A 1 202 ? 14.752 2.979 9.279 1.00 90.00 202 PRO A CA 1
ATOM 1637 C C . PRO A 1 202 ? 13.304 2.567 8.983 1.00 90.00 202 PRO A C 1
ATOM 1639 O O . PRO A 1 202 ? 13.034 1.717 8.137 1.00 90.00 202 PRO A O 1
ATOM 1642 N N . THR A 1 203 ? 12.356 3.208 9.658 1.00 91.19 203 THR A N 1
ATOM 1643 C CA . THR A 1 203 ? 10.920 2.955 9.494 1.00 91.19 203 THR A CA 1
ATOM 1644 C C . THR A 1 203 ? 10.156 4.258 9.329 1.00 91.19 203 THR A C 1
ATOM 1646 O O . THR A 1 203 ? 10.614 5.318 9.756 1.00 91.19 203 THR A O 1
ATOM 1649 N N . GLN A 1 204 ? 8.979 4.175 8.721 1.00 91.69 204 GLN A N 1
ATOM 1650 C CA . GLN A 1 204 ? 7.947 5.200 8.787 1.00 91.69 204 GLN A CA 1
ATOM 1651 C C . GLN A 1 204 ? 6.827 4.709 9.701 1.00 91.69 204 GLN A C 1
ATOM 1653 O O . GLN A 1 204 ? 6.494 3.521 9.702 1.00 91.69 204 GLN A O 1
ATOM 1658 N N . ASN A 1 205 ? 6.262 5.622 10.476 1.00 90.62 205 ASN A N 1
ATOM 1659 C CA . ASN A 1 205 ? 5.147 5.319 11.355 1.00 90.62 205 ASN A CA 1
ATOM 1660 C C . ASN A 1 205 ? 3.818 5.540 10.611 1.00 90.62 205 ASN A C 1
ATOM 1662 O O . ASN A 1 205 ? 3.665 6.502 9.846 1.00 90.62 205 ASN A O 1
ATOM 1666 N N . VAL A 1 206 ? 2.885 4.613 10.799 1.00 91.56 206 VAL A N 1
ATOM 1667 C CA . VAL A 1 206 ? 1.555 4.599 10.198 1.00 91.56 206 VAL A CA 1
ATOM 1668 C C . VAL A 1 206 ? 0.524 4.400 11.295 1.00 91.56 206 VAL A C 1
ATOM 1670 O O . VAL A 1 206 ? 0.599 3.431 12.039 1.00 91.56 206 VAL A O 1
ATOM 1673 N N . ILE A 1 207 ? -0.472 5.282 11.348 1.00 93.44 207 ILE A N 1
ATOM 1674 C CA . ILE A 1 207 ? -1.657 5.087 12.186 1.00 93.44 207 ILE A CA 1
ATOM 1675 C C . ILE A 1 207 ? -2.815 4.672 11.304 1.00 93.44 207 ILE A C 1
ATOM 1677 O O . ILE A 1 207 ? -3.091 5.319 10.292 1.00 93.44 207 ILE A O 1
ATOM 1681 N N . ALA A 1 208 ? -3.506 3.613 11.699 1.00 94.19 208 ALA A N 1
ATOM 1682 C CA . ALA A 1 208 ? -4.674 3.130 10.993 1.00 94.19 208 ALA A CA 1
ATOM 1683 C C . ALA A 1 208 ? -5.835 2.896 11.957 1.00 94.19 208 ALA A C 1
ATOM 1685 O O . ALA A 1 208 ? -5.637 2.440 13.080 1.00 94.19 208 ALA A O 1
ATOM 1686 N N . ALA A 1 209 ? -7.045 3.199 11.492 1.00 93.19 209 ALA A N 1
ATOM 1687 C CA . ALA A 1 209 ? -8.281 2.780 12.134 1.00 93.19 209 ALA A CA 1
ATOM 1688 C C . ALA A 1 209 ? -8.934 1.675 11.301 1.00 93.19 209 ALA A C 1
ATOM 1690 O O . ALA A 1 209 ? -8.935 1.750 10.067 1.00 93.19 209 ALA A O 1
ATOM 1691 N N . CYS A 1 210 ? -9.508 0.683 11.973 1.00 92.31 210 CYS A N 1
ATOM 1692 C CA . CYS A 1 210 ? -10.178 -0.457 11.360 1.00 92.31 210 CYS A CA 1
ATOM 1693 C C . CYS A 1 210 ? -11.549 -0.702 11.993 1.00 92.31 210 CYS A C 1
ATOM 1695 O O . CYS A 1 210 ? -11.714 -0.563 13.205 1.00 92.31 210 CYS A O 1
ATOM 1697 N N . SER A 1 211 ? -12.514 -1.120 11.180 1.00 90.19 211 SER A N 1
ATOM 1698 C CA . SER A 1 211 ? -13.826 -1.600 11.622 1.00 90.19 211 SER A CA 1
ATOM 1699 C C . SER A 1 211 ? -13.824 -3.110 11.892 1.00 90.19 211 SER A C 1
ATOM 1701 O O . SER A 1 211 ? -12.890 -3.831 11.535 1.00 90.19 211 SER A O 1
ATOM 1703 N N . PHE A 1 212 ? -14.894 -3.602 12.523 1.00 86.81 212 PHE A N 1
ATOM 1704 C CA . PHE A 1 212 ? -15.059 -5.015 12.895 1.00 86.81 212 PHE A CA 1
ATOM 1705 C C . PHE A 1 212 ? -15.131 -5.978 11.702 1.00 86.81 212 PHE A C 1
ATOM 1707 O O . PHE A 1 212 ? -14.804 -7.152 11.838 1.00 86.81 212 PHE A O 1
ATOM 1714 N N . ASP A 1 213 ? -15.464 -5.477 10.513 1.00 84.25 213 ASP A N 1
ATOM 1715 C CA . ASP A 1 213 ? -15.433 -6.237 9.263 1.00 84.25 213 ASP A CA 1
ATOM 1716 C C . ASP A 1 213 ? -14.012 -6.377 8.670 1.00 84.25 213 ASP A C 1
ATOM 1718 O O . ASP A 1 213 ? -13.859 -6.887 7.554 1.00 84.25 213 ASP A O 1
ATOM 1722 N N . LEU A 1 214 ? -12.976 -5.958 9.410 1.00 87.44 214 LEU A N 1
ATOM 1723 C CA . LEU A 1 214 ? -11.557 -5.953 9.033 1.00 87.44 214 LEU A CA 1
ATOM 1724 C C . LEU A 1 214 ? -11.208 -4.987 7.886 1.00 87.44 214 LEU A C 1
ATOM 1726 O O . LEU A 1 214 ? -10.165 -5.147 7.239 1.00 87.44 214 LEU A O 1
ATOM 1730 N N . CYS A 1 215 ? -12.059 -3.994 7.610 1.00 91.50 215 CYS A N 1
ATOM 1731 C CA . CYS A 1 215 ? -11.745 -2.906 6.687 1.00 91.50 215 CYS A CA 1
ATOM 1732 C C . CYS A 1 215 ? -11.011 -1.762 7.396 1.00 91.50 215 CYS A C 1
ATOM 1734 O O . CYS A 1 215 ? -11.358 -1.370 8.506 1.00 91.50 215 CYS A O 1
ATOM 1736 N N . PHE A 1 216 ? -10.046 -1.158 6.705 1.00 95.25 216 PHE A N 1
ATOM 1737 C CA . PHE A 1 216 ? -9.453 0.113 7.108 1.00 95.25 216 PHE A CA 1
ATOM 1738 C C . PHE A 1 216 ? -10.451 1.256 6.895 1.00 95.25 216 PHE A C 1
ATOM 1740 O O . PHE A 1 216 ? -10.991 1.414 5.800 1.00 95.25 216 PHE A O 1
ATOM 1747 N N . THR A 1 217 ? -10.659 2.091 7.901 1.00 95.12 217 THR A N 1
ATOM 1748 C CA . THR A 1 217 ? -11.593 3.228 7.859 1.00 95.12 217 THR A CA 1
ATOM 1749 C C . THR A 1 217 ? -10.872 4.570 7.840 1.00 95.12 217 THR A C 1
ATOM 1751 O O . THR A 1 217 ? -11.446 5.575 7.430 1.00 95.12 217 THR A O 1
ATOM 1754 N N . PHE A 1 218 ? -9.607 4.586 8.263 1.00 96.12 218 PHE A N 1
ATOM 1755 C CA . PHE A 1 218 ? -8.714 5.738 8.222 1.00 96.12 218 PHE A CA 1
ATOM 1756 C C . PHE A 1 218 ? -7.260 5.257 8.194 1.00 96.12 218 PHE A C 1
ATOM 1758 O O . PHE A 1 218 ? -6.935 4.265 8.843 1.00 96.12 218 PHE A O 1
ATOM 1765 N N . VAL A 1 219 ? -6.386 5.948 7.457 1.00 95.50 219 VAL A N 1
ATOM 1766 C CA . VAL A 1 219 ? -4.951 5.635 7.399 1.00 95.50 219 VAL A CA 1
ATOM 1767 C C . VAL A 1 219 ? -4.146 6.929 7.272 1.00 95.50 219 VAL A C 1
ATOM 1769 O O . VAL A 1 219 ? -4.334 7.684 6.318 1.00 95.50 219 VAL A O 1
ATOM 1772 N N . MET A 1 220 ? -3.212 7.152 8.196 1.00 94.81 220 MET A N 1
ATOM 1773 C CA . MET A 1 220 ? -2.245 8.249 8.183 1.00 94.81 220 MET A CA 1
ATOM 1774 C C . MET A 1 220 ? -0.832 7.694 8.012 1.00 94.81 220 MET A C 1
ATOM 1776 O O . MET A 1 220 ? -0.391 6.859 8.799 1.00 94.81 220 MET A O 1
ATOM 1780 N N . CYS A 1 221 ? -0.103 8.170 7.001 1.00 93.56 221 CYS A N 1
ATOM 1781 C CA . CYS A 1 221 ? 1.231 7.673 6.650 1.00 93.56 221 CYS A CA 1
ATOM 1782 C C . CYS A 1 221 ? 2.248 8.801 6.469 1.00 93.56 221 CYS A C 1
ATOM 1784 O O . CYS A 1 221 ? 1.890 9.962 6.274 1.00 93.56 221 CYS A O 1
ATOM 1786 N N . GLY A 1 222 ? 3.528 8.422 6.417 1.00 87.31 222 GLY A N 1
ATOM 1787 C CA . GLY A 1 222 ? 4.625 9.325 6.068 1.00 87.31 222 GLY A CA 1
ATOM 1788 C C . GLY A 1 222 ? 5.264 10.041 7.254 1.00 87.31 222 GLY A C 1
ATOM 1789 O O . GLY A 1 222 ? 6.021 10.981 7.034 1.00 87.31 222 GLY A O 1
ATOM 1790 N N . TRP A 1 223 ? 4.986 9.597 8.479 1.00 92.75 223 TRP A N 1
ATOM 1791 C CA . 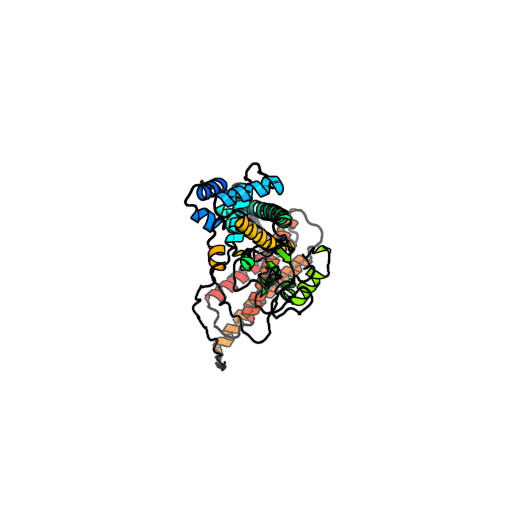TRP A 1 223 ? 5.662 10.088 9.676 1.00 92.75 223 TRP A CA 1
ATOM 1792 C C . TRP A 1 223 ? 6.991 9.386 9.883 1.00 92.75 223 TRP A C 1
ATOM 1794 O O . TRP A 1 223 ? 7.154 8.210 9.550 1.00 92.75 223 TRP A O 1
ATOM 1804 N N . GLU A 1 224 ? 7.947 10.101 10.458 1.00 93.00 224 GLU A N 1
ATOM 1805 C CA . GLU A 1 224 ? 9.252 9.542 10.761 1.00 93.00 224 GLU A CA 1
ATOM 1806 C C . GLU A 1 224 ? 9.139 8.452 11.836 1.00 93.00 224 GLU A C 1
ATOM 1808 O O . GLU A 1 224 ? 8.380 8.586 12.793 1.00 93.00 224 GLU A O 1
ATOM 1813 N N . GLY A 1 225 ? 9.918 7.374 11.715 1.00 88.75 225 GLY A N 1
ATOM 1814 C CA . GLY A 1 225 ? 9.882 6.233 12.637 1.00 88.75 225 GLY A CA 1
ATOM 1815 C C . GLY A 1 225 ? 10.305 6.528 14.080 1.00 88.75 225 GLY A C 1
ATOM 1816 O O . GLY A 1 225 ? 10.160 5.670 14.943 1.00 88.75 225 GLY A O 1
ATOM 1817 N N . THR A 1 226 ? 10.841 7.712 14.376 1.00 88.00 226 THR A N 1
ATOM 1818 C CA . THR A 1 226 ? 11.070 8.165 15.763 1.00 88.00 226 THR A CA 1
ATOM 1819 C C . THR A 1 226 ? 9.853 8.849 16.378 1.00 88.00 226 THR A C 1
ATOM 1821 O O . THR A 1 226 ? 9.794 9.015 17.599 1.00 88.00 226 THR A O 1
ATOM 1824 N N . THR A 1 227 ? 8.880 9.247 15.559 1.00 89.44 227 THR A N 1
ATOM 1825 C CA . THR A 1 227 ? 7.676 9.923 16.026 1.00 89.44 227 THR A CA 1
ATOM 1826 C C . THR A 1 227 ? 6.809 8.962 16.825 1.00 89.44 227 THR A C 1
ATOM 1828 O O . THR A 1 227 ? 6.469 7.878 16.361 1.00 89.44 227 THR A O 1
ATOM 1831 N N . ASN A 1 228 ? 6.449 9.379 18.038 1.00 88.44 228 ASN A N 1
ATOM 1832 C CA . ASN A 1 228 ? 5.572 8.626 18.926 1.00 88.44 228 ASN A CA 1
ATOM 1833 C C . ASN A 1 228 ? 4.135 8.587 18.377 1.00 88.44 228 ASN A C 1
ATOM 1835 O O . ASN A 1 228 ? 3.604 9.632 17.993 1.00 88.44 228 ASN A O 1
ATOM 1839 N N . ASP A 1 229 ? 3.500 7.417 18.419 1.00 89.00 229 ASP A N 1
ATOM 1840 C CA . ASP A 1 229 ? 2.128 7.177 17.956 1.00 89.00 229 ASP A CA 1
ATOM 1841 C C . ASP A 1 229 ? 1.137 8.190 18.537 1.00 89.00 229 ASP A C 1
ATOM 1843 O O . ASP A 1 229 ? 0.328 8.758 17.810 1.00 89.00 229 ASP A O 1
ATOM 1847 N N . SER A 1 230 ? 1.257 8.526 19.826 1.00 89.19 230 SER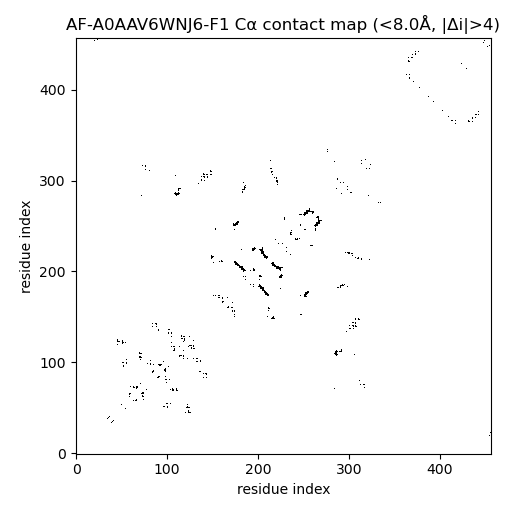 A N 1
ATOM 1848 C CA . SER A 1 230 ? 0.393 9.528 20.466 1.00 89.19 230 SER A CA 1
ATOM 1849 C C . SER A 1 230 ? 0.439 10.885 19.757 1.00 89.19 230 SER A C 1
ATOM 1851 O O . SER A 1 230 ? -0.602 11.506 19.557 1.00 89.19 230 SER A O 1
ATOM 1853 N N . ARG A 1 231 ? 1.618 11.335 19.309 1.00 92.12 231 ARG A N 1
ATOM 1854 C CA . ARG A 1 231 ? 1.777 12.603 18.582 1.00 92.12 231 ARG A CA 1
ATOM 1855 C C . ARG A 1 231 ? 1.097 12.554 17.218 1.00 92.12 231 ARG A C 1
ATOM 1857 O O . ARG A 1 231 ? 0.434 13.515 16.842 1.00 92.12 231 ARG A O 1
ATOM 1864 N N . ILE A 1 232 ? 1.261 11.451 16.492 1.00 93.31 232 ILE A N 1
ATOM 1865 C CA . ILE A 1 232 ? 0.637 11.262 15.177 1.00 93.31 232 ILE A CA 1
ATOM 1866 C C . ILE A 1 232 ? -0.880 11.216 15.334 1.00 93.31 232 ILE A C 1
ATOM 1868 O O . ILE A 1 232 ? -1.600 11.854 14.573 1.00 93.31 232 ILE A O 1
ATOM 1872 N N . PHE A 1 233 ? -1.367 10.513 16.354 1.00 92.81 233 PHE A N 1
ATOM 1873 C CA . PHE A 1 233 ? -2.786 10.414 16.657 1.00 92.81 233 PHE A CA 1
ATOM 1874 C C . PHE A 1 233 ? -3.391 11.774 17.004 1.00 92.81 233 PHE A C 1
ATOM 1876 O O . PHE A 1 233 ? -4.426 12.130 16.446 1.00 92.81 233 PHE A O 1
ATOM 1883 N N . PHE A 1 234 ? -2.715 12.581 17.831 1.00 93.06 234 PHE A N 1
ATOM 1884 C CA . PHE A 1 234 ? -3.155 13.951 18.100 1.00 93.06 234 PHE A CA 1
ATOM 1885 C C . PHE A 1 234 ? -3.240 14.788 16.820 1.00 93.06 234 PHE A C 1
ATOM 1887 O O . PHE A 1 234 ? -4.227 15.491 16.623 1.00 93.06 234 PHE A O 1
ATOM 1894 N N . GLU A 1 235 ? -2.266 14.687 15.915 1.00 95.06 235 GLU A N 1
ATOM 1895 C CA . GLU A 1 235 ? -2.331 15.383 14.625 1.00 95.06 235 GLU A CA 1
ATOM 1896 C C . GLU A 1 235 ? -3.507 14.887 13.767 1.00 95.06 235 GLU A C 1
ATOM 1898 O O . GLU A 1 235 ? -4.199 15.693 13.145 1.00 95.06 235 GLU A O 1
ATOM 1903 N N . CYS A 1 236 ? -3.796 13.580 13.774 1.00 94.25 236 CYS A N 1
ATOM 1904 C CA . CYS A 1 236 ? -4.929 13.010 13.038 1.00 94.25 236 CYS A CA 1
ATOM 1905 C C . CYS A 1 236 ? -6.259 13.634 13.476 1.00 94.25 236 CYS A C 1
ATOM 1907 O O . CYS A 1 236 ? -7.050 14.026 12.622 1.00 94.25 236 CYS A O 1
ATOM 1909 N N . ILE A 1 237 ? -6.494 13.741 14.788 1.00 93.81 237 ILE A N 1
ATOM 1910 C CA . ILE A 1 237 ? -7.788 14.180 15.338 1.00 93.81 237 ILE A CA 1
ATOM 1911 C C . ILE A 1 237 ? -7.925 15.703 15.474 1.00 93.81 237 ILE A C 1
ATOM 1913 O O . ILE A 1 237 ? -9.043 16.205 15.554 1.00 93.81 237 ILE A O 1
ATOM 1917 N N . THR A 1 238 ? -6.815 16.448 15.530 1.00 93.81 238 THR A N 1
ATOM 1918 C CA . THR A 1 238 ? -6.849 17.913 15.719 1.00 93.81 238 THR A CA 1
ATOM 1919 C C . THR A 1 238 ? -6.840 18.695 14.413 1.00 93.81 238 THR A C 1
ATOM 1921 O O . THR A 1 238 ? -7.388 19.795 14.375 1.00 93.81 238 THR A O 1
ATOM 1924 N N . ASN A 1 239 ? -6.253 18.151 13.345 1.00 94.88 239 ASN A N 1
ATOM 1925 C CA . ASN A 1 239 ? -6.176 18.812 12.048 1.00 94.88 239 ASN A CA 1
ATOM 1926 C C . ASN A 1 239 ? -7.365 18.406 11.146 1.00 94.88 239 ASN A C 1
ATOM 1928 O O . ASN A 1 239 ? -7.416 17.263 10.680 1.00 94.88 239 ASN A O 1
ATOM 1932 N N . PRO A 1 240 ? -8.304 19.325 10.836 1.00 92.38 240 PRO A N 1
ATOM 1933 C CA . PRO A 1 240 ? -9.498 19.008 10.048 1.00 92.38 240 PRO A CA 1
ATOM 1934 C C . PRO A 1 240 ? -9.203 18.524 8.621 1.00 92.38 240 PRO A C 1
ATOM 1936 O O . PRO A 1 240 ? -10.011 17.794 8.045 1.00 92.38 240 PRO A O 1
ATOM 1939 N N . GLU A 1 241 ? -8.046 18.880 8.053 1.00 93.19 241 GLU A N 1
ATOM 1940 C CA . GLU A 1 241 ? -7.634 18.449 6.709 1.00 93.19 241 GLU A CA 1
ATOM 1941 C C . GLU A 1 241 ? -7.418 16.934 6.621 1.00 93.19 241 GLU A C 1
ATOM 1943 O O . GLU A 1 241 ? -7.597 16.341 5.554 1.00 93.19 241 GLU A O 1
ATOM 1948 N N . ASN A 1 242 ? -7.095 16.291 7.749 1.00 91.75 242 ASN A N 1
ATOM 1949 C CA . ASN A 1 242 ? -6.935 14.842 7.815 1.00 91.75 242 ASN A CA 1
ATOM 1950 C C . ASN A 1 242 ? -8.277 14.111 7.685 1.00 91.75 242 ASN A C 1
ATOM 1952 O O . ASN A 1 242 ? -8.286 12.934 7.336 1.00 91.75 242 ASN A O 1
ATOM 1956 N N . LYS A 1 243 ? -9.412 14.793 7.919 1.00 92.19 243 LYS A N 1
ATOM 1957 C CA . LYS A 1 243 ? -10.767 14.217 7.841 1.00 92.19 243 LYS A CA 1
ATOM 1958 C C . LYS A 1 243 ? -10.912 12.940 8.673 1.00 92.19 243 LYS A C 1
ATOM 1960 O O . LYS A 1 243 ? -11.566 11.986 8.252 1.00 92.19 243 LYS A O 1
ATOM 1965 N N . PHE A 1 244 ? -10.277 12.919 9.844 1.00 94.00 244 PHE A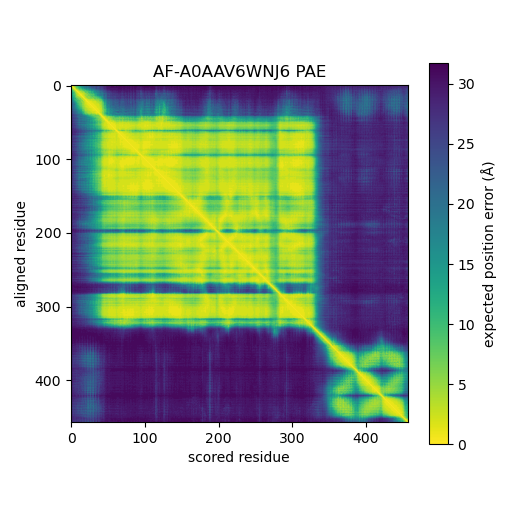 N 1
ATOM 1966 C CA . PHE A 1 244 ? -10.402 11.801 10.764 1.00 94.00 244 PHE A CA 1
ATOM 1967 C C . PHE A 1 244 ? -11.877 11.626 11.175 1.00 94.00 244 PHE A C 1
ATOM 1969 O O . PHE A 1 244 ? -12.535 12.615 11.517 1.00 94.00 244 PHE A O 1
ATOM 1976 N N . PRO A 1 245 ? -12.420 10.397 11.141 1.00 92.44 245 PRO A N 1
ATOM 1977 C CA . PRO A 1 245 ? -13.819 10.155 11.454 1.00 92.44 245 PRO A CA 1
ATOM 1978 C C . PRO A 1 245 ? -14.044 10.173 12.970 1.00 92.44 245 PRO A C 1
ATOM 1980 O O . PRO A 1 245 ? -13.985 9.145 13.638 1.00 92.44 245 PRO A O 1
ATOM 1983 N N . MET A 1 246 ? -14.274 11.362 13.528 1.00 93.00 246 MET A N 1
ATOM 1984 C CA . MET A 1 246 ? -14.475 11.529 14.967 1.00 93.00 246 MET A CA 1
ATOM 1985 C C . MET A 1 246 ? -15.720 10.772 15.467 1.00 93.00 246 MET A C 1
ATOM 1987 O O . MET A 1 246 ? -16.782 10.884 14.848 1.00 93.00 246 MET A O 1
ATOM 1991 N N . PRO A 1 247 ? -15.624 10.051 16.600 1.00 91.69 247 PRO A N 1
ATOM 1992 C CA . PRO A 1 247 ? -16.788 9.475 17.265 1.00 91.69 247 PRO A CA 1
ATOM 1993 C C . PRO A 1 247 ? -17.792 10.558 17.688 1.00 91.69 247 PRO A C 1
ATOM 1995 O O . PRO A 1 247 ? -17.401 11.657 18.087 1.00 91.69 247 PRO A O 1
ATOM 1998 N N . VAL A 1 248 ? -19.087 10.238 17.627 1.00 88.31 248 VAL A N 1
ATOM 1999 C CA . VAL A 1 248 ? -20.188 11.140 18.007 1.00 88.31 248 VAL A CA 1
ATOM 2000 C C . VAL A 1 248 ? -20.975 10.534 19.169 1.00 88.31 248 VAL A C 1
ATOM 2002 O O . VAL A 1 248 ? -21.210 9.328 19.200 1.00 88.31 248 VAL A O 1
ATOM 2005 N N . GLY A 1 249 ? -21.411 11.367 20.118 1.00 89.25 249 GLY A N 1
ATOM 2006 C CA . GLY A 1 249 ? -22.161 10.910 21.291 1.00 89.25 249 GLY A CA 1
ATOM 2007 C C . GLY A 1 249 ? -21.330 9.968 22.165 1.00 89.25 249 GLY A C 1
ATOM 2008 O O . GLY A 1 249 ? -20.176 10.266 22.462 1.00 89.25 249 GLY A O 1
ATOM 2009 N N . ASP A 1 250 ? -21.912 8.828 22.538 1.00 90.62 250 ASP A N 1
ATOM 2010 C CA . ASP A 1 250 ? -21.266 7.813 23.384 1.00 90.62 250 ASP A CA 1
ATOM 2011 C C . ASP A 1 250 ? -20.400 6.815 22.590 1.00 90.62 250 ASP A C 1
ATOM 2013 O O . ASP A 1 250 ? -19.880 5.851 23.155 1.00 90.62 250 ASP A O 1
ATOM 2017 N N . LYS A 1 251 ? -20.240 7.020 21.273 1.00 92.44 251 LYS A N 1
ATOM 2018 C CA . LYS A 1 251 ? -19.416 6.154 20.421 1.00 92.44 251 LYS A CA 1
ATOM 2019 C C . LYS A 1 251 ? -17.932 6.318 20.729 1.00 92.44 251 LYS A C 1
ATOM 2021 O O . LYS A 1 251 ? -17.475 7.415 21.050 1.00 92.44 251 LYS A O 1
ATOM 2026 N N . TYR A 1 252 ? -17.164 5.240 20.581 1.00 92.81 252 TYR A N 1
ATOM 2027 C CA . TYR A 1 252 ? -15.724 5.266 20.841 1.00 92.81 252 TYR A CA 1
ATOM 2028 C C . TYR A 1 252 ? -14.914 4.282 19.987 1.00 92.81 252 TYR A C 1
ATOM 2030 O O . TYR A 1 252 ? -15.402 3.230 19.575 1.00 92.81 252 TYR A O 1
ATOM 2038 N N . TYR A 1 253 ? -13.646 4.618 19.755 1.00 92.56 253 TYR A N 1
ATOM 2039 C CA . TYR A 1 253 ? -12.627 3.703 19.249 1.00 92.56 253 TYR A CA 1
ATOM 2040 C C . TYR A 1 253 ? -11.900 3.014 20.400 1.00 92.56 253 TYR A C 1
ATOM 2042 O O . TYR A 1 253 ? -11.573 3.650 21.404 1.00 92.56 253 TYR A O 1
ATOM 2050 N N . LEU A 1 254 ? -11.578 1.735 20.224 1.00 90.38 254 LEU A N 1
ATOM 2051 C CA . LEU A 1 254 ? -10.545 1.079 21.018 1.00 90.38 254 LEU A CA 1
ATOM 2052 C C . LEU A 1 254 ? -9.168 1.519 20.521 1.00 90.38 254 LEU A C 1
ATOM 2054 O O . LEU A 1 254 ? -8.947 1.625 19.317 1.00 90.38 254 LEU A O 1
ATOM 2058 N N . VAL A 1 255 ? -8.242 1.780 21.434 1.00 88.12 255 VAL A N 1
ATOM 2059 C CA . VAL A 1 255 ? -6.878 2.223 21.108 1.00 88.12 255 VAL A CA 1
ATOM 2060 C C . VAL A 1 255 ? -5.864 1.420 21.917 1.00 88.12 255 VAL A C 1
ATOM 2062 O O . VAL A 1 255 ? -6.204 0.906 22.978 1.00 88.12 255 VAL A O 1
ATOM 2065 N N . ASP A 1 256 ? -4.616 1.305 21.465 1.00 82.12 256 ASP A N 1
ATOM 2066 C CA . ASP A 1 256 ? -3.566 0.688 22.288 1.00 82.12 256 ASP A CA 1
ATOM 2067 C C . ASP A 1 256 ? -3.344 1.445 23.625 1.00 82.12 256 ASP A C 1
ATOM 2069 O O . ASP A 1 256 ? -3.601 2.640 23.777 1.00 82.12 256 ASP A O 1
ATOM 2073 N N . SER A 1 257 ? -2.819 0.733 24.619 1.00 76.88 257 SER A N 1
ATOM 2074 C CA . SER A 1 257 ? -2.419 1.215 25.944 1.00 76.88 257 SER A CA 1
ATOM 2075 C C . SER A 1 257 ? -1.425 2.390 25.937 1.00 76.88 257 SER A C 1
ATOM 2077 O O . SER A 1 257 ? -1.295 3.098 26.951 1.00 76.88 257 SER A O 1
ATOM 2079 N N . GLY A 1 258 ? -0.721 2.593 24.815 1.00 76.75 258 GLY A N 1
ATOM 2080 C CA . GLY A 1 258 ? 0.141 3.745 24.553 1.00 76.75 258 GLY A CA 1
ATOM 2081 C C . GLY A 1 258 ? -0.612 5.061 24.326 1.00 76.75 258 GLY A C 1
ATOM 2082 O O . GLY A 1 258 ? -0.019 6.132 24.481 1.00 76.75 258 GLY A O 1
ATOM 2083 N N . PHE A 1 259 ? -1.910 5.008 24.020 1.00 80.62 259 PHE A N 1
ATOM 2084 C CA . PHE A 1 259 ? -2.754 6.183 23.825 1.00 80.62 259 PHE A CA 1
ATOM 2085 C C . PHE A 1 259 ? -3.418 6.642 25.129 1.00 80.62 259 PHE A C 1
ATOM 2087 O O . PHE A 1 259 ? -3.521 5.916 26.120 1.00 80.62 259 PHE A O 1
ATOM 2094 N N . THR A 1 260 ? -3.837 7.908 25.145 1.00 81.44 260 THR A N 1
ATOM 2095 C CA . THR A 1 260 ? -4.483 8.521 26.311 1.00 81.44 260 THR A CA 1
ATOM 2096 C C . THR A 1 260 ? -5.989 8.289 26.257 1.00 81.44 260 THR A C 1
ATOM 2098 O O . THR A 1 260 ? -6.618 8.587 25.246 1.00 81.44 260 THR A O 1
ATOM 2101 N N . ASN A 1 261 ? -6.567 7.814 27.363 1.00 87.06 261 ASN A N 1
ATOM 2102 C CA . ASN A 1 261 ? -8.018 7.730 27.528 1.00 87.06 261 ASN A CA 1
ATOM 2103 C C . ASN A 1 261 ? -8.643 9.126 27.481 1.00 87.06 261 ASN A C 1
ATOM 2105 O O . ASN A 1 261 ? -8.290 9.993 28.282 1.00 87.06 261 ASN A O 1
ATOM 2109 N N . MET A 1 262 ? -9.590 9.329 26.569 1.00 90.19 262 MET A N 1
ATOM 2110 C CA . MET A 1 262 ? -10.328 10.582 26.421 1.00 90.19 262 MET A CA 1
ATOM 2111 C C . MET A 1 262 ? -11.692 10.320 25.762 1.00 90.19 262 MET A C 1
ATOM 2113 O O . MET A 1 262 ? -11.894 9.233 25.223 1.00 90.19 262 MET A O 1
ATOM 2117 N N . PRO A 1 263 ? -12.654 11.264 25.792 1.00 90.44 263 PRO A N 1
ATOM 2118 C CA . PRO A 1 263 ? -13.950 11.056 25.149 1.00 90.44 263 PRO A CA 1
ATOM 2119 C C . PRO A 1 263 ? -13.797 10.594 23.693 1.00 90.44 263 PRO A C 1
ATOM 2121 O O . PRO A 1 263 ? -13.055 11.204 22.924 1.00 90.44 263 PRO A O 1
ATOM 2124 N N . GLY A 1 264 ? -14.467 9.494 23.343 1.00 92.25 264 GLY A N 1
ATOM 2125 C CA . GLY A 1 264 ? -14.367 8.854 22.030 1.00 92.25 264 GLY A CA 1
ATOM 2126 C C . GLY A 1 264 ? -13.210 7.859 21.852 1.00 92.25 264 GLY A C 1
ATOM 2127 O O . GLY A 1 264 ? -13.165 7.185 20.827 1.00 92.25 264 GLY A O 1
ATOM 2128 N N . PHE A 1 265 ? -12.297 7.706 22.818 1.00 93.25 265 PHE A N 1
ATOM 2129 C CA . PHE A 1 265 ? -11.132 6.820 22.693 1.00 93.25 265 PHE A CA 1
ATOM 2130 C C . PHE A 1 265 ? -10.840 6.079 23.999 1.00 93.25 265 PHE A C 1
ATOM 2132 O O . PHE A 1 265 ? -10.557 6.689 25.034 1.00 93.25 265 PHE A O 1
ATOM 2139 N N . LEU A 1 266 ? -10.887 4.749 23.934 1.00 90.94 266 LEU A N 1
ATOM 2140 C CA . LEU A 1 266 ? -10.773 3.865 25.086 1.00 90.94 266 LEU A CA 1
ATOM 2141 C C . LEU A 1 266 ? -9.588 2.905 24.932 1.00 90.94 266 LEU A C 1
ATOM 2143 O O . LEU A 1 266 ? -9.592 2.010 24.090 1.00 90.94 266 LEU A O 1
ATOM 2147 N N . ALA A 1 267 ? -8.584 3.086 25.777 1.00 86.81 267 ALA A N 1
ATOM 2148 C CA . ALA A 1 267 ? -7.447 2.198 25.936 1.00 86.81 267 ALA A CA 1
ATOM 2149 C C . ALA A 1 267 ? -7.763 1.074 26.948 1.00 86.81 267 ALA A C 1
ATOM 2151 O O . ALA A 1 267 ? -8.423 1.335 27.963 1.00 86.81 267 ALA A O 1
ATOM 2152 N N . PRO A 1 268 ? -7.261 -0.158 26.730 1.00 78.94 268 PRO A N 1
ATOM 2153 C CA . PRO A 1 268 ? -7.389 -1.267 27.668 1.00 78.94 268 PRO A CA 1
ATOM 2154 C C . PRO A 1 268 ? -6.849 -0.949 29.065 1.00 78.94 268 PRO A C 1
ATOM 2156 O O . PRO A 1 268 ? -5.939 -0.133 29.248 1.00 78.94 268 PRO A O 1
ATOM 2159 N N . ILE A 1 269 ? -7.371 -1.659 30.067 1.00 70.94 269 ILE A N 1
ATOM 2160 C CA . ILE A 1 269 ? -6.889 -1.566 31.448 1.00 70.94 269 ILE A CA 1
ATOM 2161 C C . ILE A 1 269 ? -5.437 -2.059 31.505 1.00 70.94 269 ILE A C 1
ATOM 2163 O O . ILE A 1 269 ? -5.129 -3.200 31.162 1.00 70.94 269 ILE A O 1
ATOM 2167 N N . ARG A 1 270 ? -4.529 -1.194 31.969 1.00 63.38 270 ARG A N 1
ATOM 2168 C CA . ARG A 1 270 ? -3.114 -1.537 32.155 1.00 63.38 270 ARG A CA 1
ATOM 2169 C C . ARG A 1 270 ? -2.975 -2.578 33.268 1.00 63.38 270 ARG A C 1
ATOM 2171 O O . ARG A 1 270 ? -3.306 -2.285 34.412 1.00 63.38 270 ARG A O 1
ATOM 2178 N N . GLY A 1 271 ? -2.447 -3.759 32.945 1.00 56.44 271 GLY A N 1
ATOM 2179 C CA . GLY A 1 271 ? -2.150 -4.809 33.929 1.00 56.44 271 GLY A CA 1
ATOM 2180 C C . GLY A 1 271 ? -2.529 -6.219 33.484 1.00 56.44 271 GLY A C 1
ATOM 2181 O O . GLY A 1 271 ? -1.916 -7.173 33.955 1.00 56.44 271 GLY A O 1
ATOM 2182 N N . GLU A 1 272 ? -3.454 -6.357 32.531 1.00 54.44 272 GLU A N 1
ATOM 2183 C CA . GLU A 1 272 ? -3.733 -7.636 31.877 1.00 54.44 272 GLU A CA 1
ATOM 2184 C C . GLU A 1 272 ? -3.006 -7.715 30.533 1.00 54.44 272 GLU A C 1
ATOM 2186 O O . GLU A 1 272 ? -3.129 -6.842 29.673 1.00 54.44 272 GLU A O 1
ATOM 2191 N N . ARG A 1 273 ? -2.189 -8.758 30.366 1.00 46.72 273 ARG A N 1
ATOM 2192 C CA . ARG A 1 273 ? -1.491 -9.046 29.113 1.00 46.72 273 ARG A CA 1
ATOM 2193 C C . ARG A 1 273 ? -2.454 -9.751 28.164 1.00 46.72 273 ARG A C 1
ATOM 2195 O O . ARG A 1 273 ? -2.597 -10.968 28.220 1.00 46.72 273 ARG A O 1
ATOM 2202 N N . TYR A 1 274 ? -3.078 -8.995 27.272 1.00 51.09 274 TYR A N 1
ATOM 2203 C CA . TYR A 1 274 ? -3.764 -9.555 26.110 1.00 51.09 274 TYR A CA 1
ATOM 2204 C C . TYR A 1 274 ? -2.711 -9.888 25.043 1.00 51.09 274 TYR A C 1
ATOM 2206 O O . TYR A 1 274 ? -2.467 -9.107 24.129 1.00 51.09 274 TYR A O 1
ATOM 2214 N N . HIS A 1 275 ? -2.012 -11.014 25.200 1.00 46.91 275 HIS A N 1
ATOM 2215 C CA . HIS A 1 275 ? -1.123 -11.522 24.156 1.00 46.91 275 HIS A CA 1
ATOM 2216 C C . HIS A 1 275 ? -1.957 -12.324 23.155 1.00 46.91 275 HIS A C 1
ATOM 2218 O O . HIS A 1 275 ? -2.236 -13.501 23.364 1.00 46.91 275 HIS A O 1
ATOM 2224 N N . LEU A 1 276 ? -2.364 -11.682 22.060 1.00 48.91 276 LEU A N 1
ATOM 2225 C CA . LEU A 1 276 ? -2.558 -12.425 20.821 1.00 48.91 276 LEU A CA 1
ATOM 2226 C C . LEU A 1 276 ? -1.156 -12.841 20.385 1.00 48.91 276 LEU A C 1
ATOM 2228 O O . LEU A 1 276 ? -0.303 -11.975 20.198 1.00 48.91 276 LEU A O 1
ATOM 2232 N N . ASN A 1 277 ? -0.886 -14.142 20.304 1.00 41.56 277 ASN A N 1
ATOM 2233 C CA . ASN A 1 277 ? 0.412 -14.603 19.833 1.00 41.56 277 ASN A CA 1
ATOM 2234 C C . ASN A 1 277 ? 0.691 -13.979 18.461 1.00 41.56 277 ASN A C 1
ATOM 2236 O O . ASN A 1 277 ? -0.146 -14.041 17.557 1.00 41.56 277 ASN A O 1
ATOM 2240 N N . ASP A 1 278 ? 1.861 -13.345 18.343 1.00 42.75 278 ASP A N 1
ATOM 2241 C CA . ASP A 1 278 ? 2.304 -12.663 17.134 1.00 42.75 278 ASP A CA 1
ATOM 2242 C C . ASP A 1 278 ? 2.239 -13.642 15.952 1.00 42.75 278 ASP A C 1
ATOM 2244 O O . ASP A 1 278 ? 3.118 -14.488 15.763 1.00 42.75 278 ASP A O 1
ATOM 2248 N N . TRP A 1 279 ? 1.210 -13.526 15.114 1.00 45.66 279 TRP A N 1
ATOM 2249 C CA . TRP A 1 279 ? 1.166 -14.239 13.846 1.00 45.66 279 TRP A CA 1
ATOM 2250 C C . TRP A 1 279 ? 2.188 -13.608 12.894 1.00 45.66 279 TRP A C 1
ATOM 2252 O O . TRP A 1 279 ? 1.889 -12.685 12.138 1.00 45.66 279 TRP A O 1
ATOM 2262 N N . ARG A 1 280 ? 3.431 -14.097 12.941 1.00 46.94 280 ARG A N 1
ATOM 2263 C CA . ARG A 1 280 ? 4.572 -13.535 12.193 1.00 46.94 280 ARG A CA 1
ATOM 2264 C C . ARG A 1 280 ? 4.693 -14.003 10.739 1.00 46.94 280 ARG A C 1
ATOM 2266 O O . ARG A 1 280 ? 5.637 -13.606 10.067 1.00 46.94 280 ARG A O 1
ATOM 2273 N N . ASN A 1 281 ? 3.771 -14.823 10.222 1.00 44.50 281 ASN A N 1
ATOM 2274 C CA . ASN A 1 281 ? 4.060 -15.625 9.020 1.00 44.50 281 ASN A CA 1
ATOM 2275 C C . ASN A 1 281 ? 3.137 -15.447 7.806 1.00 44.50 281 ASN A C 1
ATOM 2277 O O . ASN A 1 281 ? 3.244 -16.223 6.855 1.00 44.50 281 ASN A O 1
ATOM 2281 N N . SER A 1 282 ? 2.271 -14.431 7.741 1.00 54.91 282 SER A N 1
ATOM 2282 C CA . SER A 1 282 ? 1.638 -14.126 6.448 1.00 54.91 282 SER A CA 1
ATOM 2283 C C . SER A 1 282 ? 1.306 -12.652 6.264 1.00 54.91 282 SER A C 1
ATOM 2285 O O . SER A 1 282 ? 0.168 -12.218 6.429 1.00 54.91 282 SER A O 1
ATOM 2287 N N . GLU A 1 283 ? 2.290 -11.880 5.833 1.00 68.31 283 GLU A N 1
ATOM 2288 C CA . GLU A 1 283 ? 2.027 -10.562 5.272 1.00 68.31 283 GLU A CA 1
ATOM 2289 C C . GLU A 1 283 ? 1.361 -10.728 3.904 1.00 68.31 283 GLU A C 1
ATOM 2291 O O . GLU A 1 283 ? 1.875 -11.417 3.017 1.00 68.31 283 GLU A O 1
ATOM 2296 N N . ARG A 1 284 ? 0.192 -10.108 3.708 1.00 83.94 284 ARG A N 1
ATOM 2297 C CA . ARG A 1 284 ? -0.468 -10.087 2.393 1.00 83.94 284 ARG A CA 1
ATOM 2298 C C . ARG A 1 284 ? 0.374 -9.321 1.365 1.00 83.94 284 ARG A C 1
ATOM 2300 O O . ARG A 1 284 ? 0.445 -9.734 0.208 1.00 83.94 284 ARG A O 1
ATOM 2307 N N . PHE A 1 285 ? 1.039 -8.242 1.783 1.00 91.31 285 PHE A N 1
ATOM 2308 C CA . PHE A 1 285 ? 1.869 -7.392 0.926 1.00 91.31 285 PHE A CA 1
ATOM 2309 C C . PHE A 1 285 ? 3.284 -7.262 1.490 1.00 91.31 285 PHE A C 1
ATOM 2311 O O . PHE A 1 285 ? 3.541 -6.433 2.358 1.00 91.31 285 PHE A O 1
ATOM 2318 N N . THR A 1 286 ? 4.214 -8.054 0.956 1.00 91.44 286 THR A N 1
ATOM 2319 C CA . THR A 1 286 ? 5.613 -8.095 1.414 1.00 91.44 286 THR A CA 1
ATOM 2320 C C . THR A 1 286 ? 6.353 -6.764 1.238 1.00 91.44 286 THR A C 1
ATOM 2322 O O . THR A 1 286 ? 7.347 -6.522 1.910 1.00 91.44 286 THR A O 1
ATOM 2325 N N . ILE A 1 287 ? 5.877 -5.858 0.372 1.00 91.25 287 ILE A N 1
ATOM 2326 C CA . ILE A 1 287 ? 6.501 -4.533 0.204 1.00 91.25 287 ILE A CA 1
ATOM 2327 C C . ILE A 1 287 ? 6.501 -3.686 1.486 1.00 91.25 287 ILE A C 1
ATOM 2329 O O . ILE A 1 287 ? 7.304 -2.767 1.600 1.00 91.25 287 ILE A O 1
ATOM 2333 N N . LEU A 1 288 ? 5.608 -3.966 2.441 1.00 89.00 288 LEU A N 1
ATOM 2334 C CA . LEU A 1 288 ? 5.539 -3.217 3.700 1.00 89.00 288 LEU A CA 1
ATOM 2335 C C . LEU A 1 288 ? 6.688 -3.578 4.662 1.00 89.00 288 LEU A C 1
ATOM 2337 O O . LEU A 1 288 ? 7.070 -2.759 5.497 1.00 89.00 288 LEU A O 1
ATOM 2341 N N . SER A 1 289 ? 7.283 -4.756 4.487 1.00 85.81 289 SER A N 1
ATOM 2342 C CA . SER A 1 289 ? 8.408 -5.247 5.297 1.00 85.81 289 SER A CA 1
ATOM 2343 C C . SER A 1 289 ? 9.715 -5.367 4.519 1.00 85.81 289 SER A C 1
ATOM 2345 O O . SER A 1 289 ? 10.731 -5.734 5.096 1.00 85.81 289 SER A O 1
ATOM 2347 N N . ASN A 1 290 ? 9.664 -5.104 3.212 1.00 85.81 290 ASN A N 1
ATOM 2348 C CA . ASN A 1 290 ? 10.812 -4.977 2.323 1.00 85.81 290 ASN A CA 1
ATOM 2349 C C . ASN A 1 290 ? 10.586 -3.772 1.402 1.00 85.81 290 ASN A C 1
ATOM 2351 O O . ASN A 1 290 ? 10.174 -3.907 0.239 1.00 85.81 290 ASN A O 1
ATOM 2355 N N . MET A 1 291 ? 10.760 -2.577 1.961 1.00 88.94 291 MET A N 1
ATOM 2356 C CA . MET A 1 291 ? 10.413 -1.336 1.278 1.00 88.94 291 MET A CA 1
ATOM 2357 C C . MET A 1 291 ? 11.401 -1.034 0.149 1.00 88.94 291 MET A C 1
ATOM 2359 O O . MET A 1 291 ? 12.610 -0.908 0.337 1.00 88.94 291 MET A O 1
ATOM 2363 N N . LEU A 1 292 ? 10.870 -0.861 -1.060 1.00 89.50 292 LEU A N 1
ATOM 2364 C CA . LEU A 1 292 ? 11.675 -0.568 -2.244 1.00 89.50 292 LEU A CA 1
ATOM 2365 C C . LEU A 1 292 ? 12.231 0.874 -2.217 1.00 89.50 292 LEU A C 1
ATOM 2367 O O . LEU A 1 292 ? 11.602 1.761 -1.635 1.00 89.50 292 LEU A O 1
ATOM 2371 N N . PRO A 1 293 ? 13.364 1.149 -2.902 1.00 91.19 293 PRO A N 1
ATOM 2372 C CA . PRO A 1 293 ? 14.048 2.449 -2.892 1.00 91.19 293 PRO A CA 1
ATOM 2373 C C . PRO A 1 293 ? 13.327 3.519 -3.733 1.00 91.19 293 PRO A C 1
ATOM 2375 O O . PRO A 1 293 ? 13.857 4.028 -4.723 1.00 91.19 293 PRO A O 1
ATOM 2378 N N . TYR A 1 294 ? 12.095 3.853 -3.355 1.00 91.56 294 TYR A N 1
ATOM 2379 C CA . TYR A 1 294 ? 11.338 4.985 -3.887 1.00 91.56 294 TYR A CA 1
ATOM 2380 C C . TYR A 1 294 ? 11.613 6.260 -3.078 1.00 91.56 294 TYR A C 1
ATOM 2382 O O . TYR A 1 294 ? 12.146 6.203 -1.976 1.00 91.56 294 TYR A O 1
ATOM 2390 N N . SER A 1 295 ? 11.229 7.433 -3.586 1.00 92.31 295 SER A N 1
ATOM 2391 C CA . SER A 1 295 ? 11.246 8.651 -2.763 1.00 92.31 295 SER A CA 1
ATOM 2392 C C . SER A 1 295 ? 10.269 8.524 -1.590 1.00 92.31 295 SER A C 1
ATOM 2394 O O . SER A 1 295 ? 9.253 7.836 -1.709 1.00 92.31 295 SER A O 1
ATOM 2396 N N . MET A 1 296 ? 10.507 9.239 -0.487 1.00 90.69 296 MET A N 1
ATOM 2397 C CA . MET A 1 296 ? 9.559 9.241 0.638 1.00 90.69 296 MET A CA 1
ATOM 2398 C C . MET A 1 296 ? 8.174 9.767 0.266 1.00 90.69 296 MET A C 1
ATOM 2400 O O . MET A 1 296 ? 7.165 9.270 0.764 1.00 90.69 296 MET A O 1
ATOM 2404 N N . GLU A 1 297 ? 8.112 10.701 -0.684 1.00 91.75 297 GLU A N 1
ATOM 2405 C CA . GLU A 1 297 ? 6.845 11.159 -1.255 1.00 91.75 297 GLU A CA 1
ATOM 2406 C C . GLU A 1 297 ? 6.041 10.026 -1.886 1.00 91.75 297 GLU A C 1
ATOM 2408 O O . GLU A 1 297 ? 4.819 10.070 -1.845 1.00 91.75 297 GLU A O 1
ATOM 2413 N N . THR A 1 298 ? 6.707 9.016 -2.446 1.00 94.56 298 THR A N 1
ATOM 2414 C CA . THR A 1 298 ? 6.059 7.838 -3.028 1.00 94.56 298 THR A CA 1
ATOM 2415 C C . THR A 1 298 ? 5.796 6.778 -1.963 1.00 94.56 298 THR A C 1
ATOM 2417 O O . THR A 1 298 ? 4.696 6.228 -1.917 1.00 94.56 298 THR A O 1
ATOM 2420 N N . GLN A 1 299 ? 6.774 6.511 -1.087 1.00 94.44 299 GLN A N 1
ATOM 2421 C CA . GLN A 1 299 ? 6.675 5.471 -0.059 1.00 94.44 299 GLN A CA 1
ATOM 2422 C C . GLN A 1 299 ? 5.470 5.680 0.861 1.00 94.44 299 GLN A C 1
ATOM 2424 O O . GLN A 1 299 ? 4.782 4.708 1.149 1.00 94.44 299 GLN A O 1
ATOM 2429 N N . LYS A 1 300 ? 5.133 6.923 1.237 1.00 94.38 300 LYS A N 1
ATOM 2430 C CA . LYS A 1 300 ? 3.964 7.203 2.095 1.00 94.38 300 LYS A CA 1
ATOM 2431 C C . LYS A 1 300 ? 2.614 6.803 1.482 1.00 94.38 300 LYS A C 1
ATOM 2433 O O . LYS A 1 300 ? 1.651 6.598 2.209 1.00 94.38 300 LYS A O 1
ATOM 2438 N N . TYR A 1 301 ? 2.522 6.687 0.154 1.00 97.00 301 TYR A N 1
ATOM 2439 C CA . TYR A 1 301 ? 1.292 6.268 -0.529 1.00 97.00 301 TYR A CA 1
ATOM 2440 C C . TYR A 1 301 ? 1.190 4.749 -0.702 1.00 97.00 301 TYR A C 1
ATOM 2442 O O . TYR A 1 301 ? 0.099 4.243 -0.959 1.00 97.00 301 TYR A O 1
ATOM 2450 N N . ILE A 1 302 ? 2.294 4.007 -0.562 1.00 96.94 302 ILE A N 1
ATOM 2451 C CA . ILE A 1 302 ? 2.300 2.546 -0.720 1.00 96.94 302 ILE A CA 1
ATOM 2452 C C . ILE A 1 302 ? 1.420 1.865 0.345 1.00 96.94 302 ILE A C 1
ATOM 2454 O O . ILE A 1 302 ? 0.586 1.044 -0.049 1.00 96.94 302 ILE A O 1
ATOM 2458 N N . PRO A 1 303 ? 1.501 2.214 1.648 1.00 96.19 303 PRO A N 1
ATOM 2459 C CA . PRO A 1 303 ? 0.603 1.651 2.655 1.00 96.19 303 PRO A CA 1
ATOM 2460 C C . PRO A 1 303 ? -0.867 1.984 2.382 1.00 96.19 303 PRO A C 1
ATOM 2462 O O . PRO A 1 303 ? -1.713 1.097 2.459 1.00 96.19 303 PRO A O 1
ATOM 2465 N N . ILE A 1 304 ? -1.171 3.219 1.965 1.00 96.81 304 ILE A N 1
ATOM 2466 C CA . ILE A 1 304 ? -2.535 3.644 1.599 1.00 96.81 304 ILE A CA 1
ATOM 2467 C C . ILE A 1 304 ? -3.074 2.788 0.445 1.00 96.81 304 ILE A C 1
ATOM 2469 O O . ILE A 1 304 ? -4.214 2.316 0.483 1.00 96.81 304 ILE A O 1
ATOM 2473 N N . ALA A 1 305 ? -2.251 2.533 -0.574 1.00 98.12 305 ALA A N 1
ATOM 2474 C CA . ALA A 1 305 ? -2.629 1.671 -1.685 1.00 98.12 305 ALA A CA 1
ATOM 2475 C C . ALA A 1 305 ? -2.839 0.215 -1.249 1.00 98.12 305 ALA A C 1
ATOM 2477 O O . ALA A 1 305 ? -3.814 -0.401 -1.674 1.00 98.12 305 ALA A O 1
ATOM 2478 N N . CYS A 1 306 ? -1.992 -0.319 -0.365 1.00 97.06 306 CYS A N 1
ATOM 2479 C CA . CYS A 1 306 ? -2.173 -1.657 0.204 1.00 97.06 306 CYS A CA 1
ATOM 2480 C C . CYS A 1 306 ? -3.490 -1.764 0.991 1.00 97.06 306 CYS A C 1
ATOM 2482 O O . CYS A 1 306 ? -4.248 -2.710 0.774 1.00 97.06 306 CYS A O 1
ATOM 2484 N N . CYS A 1 307 ? -3.815 -0.767 1.821 1.00 96.44 307 CYS A N 1
ATOM 2485 C CA . CYS A 1 307 ? -5.084 -0.696 2.557 1.00 96.44 307 CYS A CA 1
ATOM 2486 C C . CYS A 1 307 ? -6.287 -0.600 1.606 1.00 96.44 307 CYS A C 1
ATOM 2488 O O . CYS A 1 307 ? -7.302 -1.266 1.798 1.00 96.44 307 CYS A O 1
ATOM 2490 N N . THR A 1 308 ? -6.156 0.167 0.520 1.00 98.12 308 THR A N 1
ATOM 2491 C CA . THR A 1 308 ? -7.201 0.284 -0.508 1.00 98.12 308 THR A CA 1
ATOM 2492 C C . THR A 1 308 ? -7.451 -1.054 -1.201 1.00 98.12 308 THR A C 1
ATOM 2494 O O . THR A 1 308 ? -8.601 -1.470 -1.344 1.00 98.12 308 THR A O 1
ATOM 2497 N N . VAL A 1 309 ? -6.386 -1.750 -1.618 1.00 97.69 309 VAL A N 1
ATOM 2498 C CA . VAL A 1 309 ? -6.484 -3.078 -2.244 1.00 97.69 309 VAL A CA 1
ATOM 2499 C C . VAL A 1 309 ? -7.090 -4.083 -1.262 1.00 97.69 309 VAL A C 1
ATOM 2501 O O . VAL A 1 309 ? -7.979 -4.841 -1.640 1.00 97.69 309 VAL A O 1
ATOM 2504 N N . HIS A 1 310 ? -6.668 -4.057 0.003 1.00 95.25 310 HIS A N 1
ATOM 2505 C CA . HIS A 1 310 ? -7.206 -4.902 1.071 1.00 95.25 310 HIS A CA 1
ATOM 2506 C C . HIS A 1 310 ? -8.717 -4.726 1.246 1.00 95.25 310 HIS A C 1
ATOM 2508 O O . HIS A 1 310 ? -9.456 -5.708 1.159 1.00 95.25 310 HIS A O 1
ATOM 2514 N N . ASN A 1 311 ? -9.188 -3.487 1.411 1.00 95.88 311 ASN A N 1
ATOM 2515 C CA . ASN A 1 311 ? -10.615 -3.186 1.528 1.00 95.88 311 ASN A CA 1
ATOM 2516 C C . ASN A 1 311 ? -11.385 -3.565 0.260 1.00 95.88 311 ASN A C 1
ATOM 2518 O O . ASN A 1 311 ? -12.506 -4.068 0.336 1.00 95.88 311 ASN A O 1
ATOM 2522 N N . PHE A 1 312 ? -10.800 -3.342 -0.921 1.00 96.88 312 PHE A N 1
ATOM 2523 C CA . PHE A 1 312 ? -11.433 -3.728 -2.178 1.00 96.88 312 PHE A CA 1
ATOM 2524 C C . PHE A 1 312 ? -11.662 -5.241 -2.239 1.00 96.88 312 PHE A C 1
ATOM 2526 O O . PHE A 1 312 ? -12.771 -5.676 -2.554 1.00 96.88 312 PHE A O 1
ATOM 2533 N N . ILE A 1 313 ? -10.641 -6.035 -1.893 1.00 94.81 313 ILE A N 1
ATOM 2534 C CA . ILE A 1 313 ? -10.750 -7.495 -1.811 1.00 94.81 313 ILE A CA 1
ATOM 2535 C C . ILE A 1 313 ? -11.815 -7.875 -0.784 1.00 94.81 313 ILE A C 1
ATOM 2537 O O . ILE A 1 313 ? -12.655 -8.715 -1.090 1.00 94.81 313 ILE A O 1
ATOM 2541 N N . ARG A 1 314 ? -11.835 -7.241 0.395 1.00 91.88 314 ARG A N 1
ATOM 2542 C CA . ARG A 1 314 ? -12.824 -7.536 1.444 1.00 91.88 314 ARG A CA 1
ATOM 2543 C C . ARG A 1 314 ? -14.263 -7.343 0.969 1.00 91.88 314 ARG A C 1
ATOM 2545 O O . ARG A 1 314 ? -15.108 -8.181 1.268 1.00 91.88 314 ARG A O 1
ATOM 2552 N N . LYS A 1 315 ? -14.519 -6.274 0.208 1.00 91.81 315 LYS A N 1
ATOM 2553 C CA . LYS A 1 315 ? -15.851 -5.919 -0.311 1.00 91.81 315 LYS A CA 1
AT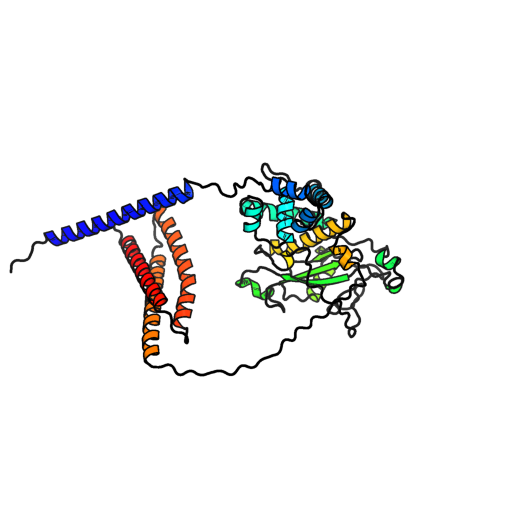OM 2554 C C . LYS A 1 315 ? -16.315 -6.792 -1.483 1.00 91.81 315 LYS A C 1
ATOM 2556 O O . LYS A 1 315 ? -17.515 -6.957 -1.665 1.00 91.81 315 LYS A O 1
ATOM 2561 N N . HIS A 1 316 ? -15.394 -7.338 -2.281 1.00 93.75 316 HIS A N 1
ATOM 2562 C CA . HIS A 1 316 ? -15.738 -8.050 -3.524 1.00 93.75 316 HIS A CA 1
ATOM 2563 C C . HIS A 1 316 ? -15.454 -9.557 -3.485 1.00 93.75 316 HIS A C 1
ATOM 2565 O O . HIS A 1 316 ? -15.981 -10.302 -4.308 1.00 93.75 316 HIS A O 1
ATOM 2571 N N . SER A 1 317 ? -14.643 -10.034 -2.539 1.00 89.12 317 SER A N 1
ATOM 2572 C CA . SER A 1 317 ? -14.342 -11.456 -2.378 1.00 89.12 317 SER A CA 1
ATOM 2573 C C . SER A 1 317 ? -15.301 -12.102 -1.382 1.00 89.12 317 SER A C 1
ATOM 2575 O O . SER A 1 317 ? -15.357 -11.720 -0.218 1.00 89.12 317 SER A O 1
ATOM 2577 N N . LYS A 1 318 ? -16.021 -13.145 -1.816 1.00 77.62 318 LYS A N 1
ATOM 2578 C CA . LYS A 1 318 ? -16.945 -13.904 -0.948 1.00 77.62 318 LYS A CA 1
ATOM 2579 C C . LYS A 1 318 ? -16.244 -14.714 0.152 1.00 77.62 318 LYS A C 1
ATOM 2581 O O . LYS A 1 318 ? -16.858 -15.005 1.168 1.00 77.62 318 LYS A O 1
ATOM 2586 N N . LYS A 1 319 ? -15.007 -15.153 -0.102 1.00 81.75 319 LYS A N 1
ATOM 2587 C CA . LYS A 1 319 ? -14.160 -15.951 0.804 1.00 81.75 319 LYS A CA 1
ATOM 2588 C C . LYS A 1 319 ? -12.706 -15.655 0.501 1.00 81.75 319 LYS A C 1
ATOM 2590 O O . LYS A 1 319 ? -12.323 -15.704 -0.673 1.00 81.75 319 LYS A O 1
ATOM 2595 N N . ASP A 1 320 ? -11.901 -15.417 1.518 1.00 85.06 320 ASP A N 1
ATOM 2596 C CA . ASP A 1 320 ? -10.491 -15.095 1.352 1.00 85.06 320 ASP A CA 1
ATOM 2597 C C . ASP A 1 320 ? -9.688 -15.702 2.491 1.00 85.06 320 ASP A C 1
ATOM 2599 O O . ASP A 1 320 ? -9.984 -15.456 3.655 1.00 85.06 320 ASP A O 1
ATOM 2603 N N . LYS A 1 321 ? -8.636 -16.449 2.148 1.00 79.50 321 LYS A N 1
ATOM 2604 C CA . LYS A 1 321 ? -7.841 -17.191 3.128 1.00 79.50 321 LYS A CA 1
ATOM 2605 C C . LYS A 1 321 ? -7.252 -16.283 4.211 1.00 79.50 321 LYS A C 1
ATOM 2607 O O . LYS A 1 321 ? -7.159 -16.710 5.353 1.00 79.50 321 LYS A O 1
ATOM 2612 N N . TYR A 1 322 ? -6.844 -15.057 3.871 1.00 77.00 322 TYR A N 1
ATOM 2613 C CA . TYR A 1 322 ? -6.325 -14.144 4.890 1.00 77.00 322 TYR A CA 1
ATOM 2614 C C . TYR A 1 322 ? -7.438 -13.721 5.848 1.00 77.00 322 TYR A C 1
ATOM 2616 O O . TYR A 1 322 ? -7.239 -13.798 7.051 1.00 77.00 322 TYR A O 1
ATOM 2624 N N . PHE A 1 323 ? -8.606 -13.318 5.339 1.00 81.81 323 PHE A N 1
ATOM 2625 C CA . PHE A 1 323 ? -9.717 -12.890 6.197 1.00 81.81 323 PHE A CA 1
ATOM 2626 C C . PHE A 1 323 ? -10.277 -14.031 7.046 1.00 81.81 323 PHE A C 1
ATOM 2628 O O . PHE A 1 323 ? -10.525 -13.829 8.229 1.00 81.81 323 PHE A O 1
ATOM 2635 N N . ASP A 1 324 ? -10.403 -15.227 6.469 1.00 76.88 324 ASP A N 1
ATOM 2636 C CA . ASP A 1 324 ? -10.880 -16.418 7.174 1.00 76.88 324 ASP A CA 1
ATOM 2637 C C . ASP A 1 324 ? -9.947 -16.778 8.349 1.00 76.88 324 ASP A C 1
ATOM 2639 O O . ASP A 1 324 ? -10.419 -17.172 9.412 1.00 76.88 324 ASP A O 1
ATOM 2643 N N . ASN A 1 325 ? -8.631 -16.583 8.190 1.00 68.06 325 ASN A N 1
ATOM 2644 C CA . ASN A 1 325 ? -7.662 -16.787 9.269 1.00 68.06 325 ASN A CA 1
ATOM 2645 C C . ASN A 1 325 ? -7.818 -15.760 10.403 1.00 68.06 325 ASN A C 1
ATOM 2647 O O . ASN A 1 325 ? -7.716 -16.138 11.564 1.00 68.06 325 ASN A O 1
ATOM 2651 N N . TYR A 1 326 ? -8.068 -14.483 10.085 1.00 65.12 326 TYR A N 1
ATOM 2652 C CA . TYR A 1 326 ? -8.273 -13.433 11.096 1.00 65.12 326 TYR A CA 1
ATOM 2653 C C . TYR A 1 326 ? -9.620 -13.550 11.822 1.00 65.12 326 TYR A C 1
ATOM 2655 O O . TYR A 1 326 ? -9.736 -13.100 12.955 1.00 65.12 326 TYR A O 1
ATOM 2663 N N . ALA A 1 327 ? -10.633 -14.137 11.181 1.00 61.06 327 ALA A N 1
ATOM 2664 C CA . ALA A 1 327 ? -11.963 -14.320 11.758 1.00 61.06 327 ALA A CA 1
ATOM 2665 C C . ALA A 1 327 ? -12.080 -15.554 12.675 1.00 61.06 327 ALA A C 1
ATOM 2667 O O . ALA A 1 327 ? -13.115 -15.739 13.312 1.00 61.06 327 ALA A O 1
ATOM 2668 N N . ASN A 1 328 ? -11.063 -16.422 12.725 1.00 58.47 328 ASN A N 1
ATOM 2669 C CA . ASN A 1 328 ? -11.095 -17.633 13.538 1.00 58.47 328 ASN A CA 1
ATOM 2670 C C . ASN A 1 328 ? -10.587 -17.349 14.964 1.00 58.47 328 ASN A C 1
ATOM 2672 O O . ASN A 1 328 ? -9.380 -17.323 15.200 1.00 58.47 328 ASN A O 1
ATOM 2676 N N . GLU A 1 329 ? -11.513 -17.143 15.907 1.00 51.88 329 GLU A N 1
ATOM 2677 C CA . GLU A 1 329 ? -11.221 -16.848 17.323 1.00 51.88 329 GLU A CA 1
ATOM 2678 C C . GLU A 1 329 ? -10.516 -18.008 18.072 1.00 51.88 329 GLU A C 1
ATOM 2680 O O . GLU A 1 329 ? -9.901 -17.765 19.108 1.00 51.88 329 GLU A O 1
ATOM 2685 N N . ASP A 1 330 ? -10.552 -19.242 17.542 1.00 43.81 330 ASP A N 1
ATOM 2686 C CA . ASP A 1 330 ? -10.080 -20.478 18.204 1.00 43.81 330 ASP A CA 1
ATOM 2687 C C . ASP A 1 330 ? -8.681 -20.966 17.750 1.00 43.81 330 ASP A C 1
ATOM 2689 O O . ASP A 1 330 ? -8.285 -22.105 18.017 1.00 43.81 330 ASP A O 1
ATOM 2693 N N . MET A 1 331 ? -7.903 -20.150 17.030 1.00 36.88 331 MET A N 1
ATOM 2694 C CA . MET A 1 331 ? -6.538 -20.524 16.621 1.00 36.88 331 MET A CA 1
ATOM 2695 C C . MET A 1 331 ? -5.588 -20.589 17.834 1.00 36.88 331 MET A C 1
ATOM 2697 O O . MET A 1 331 ? -5.108 -19.568 18.321 1.00 36.88 331 MET A O 1
ATOM 2701 N N . ILE A 1 332 ? -5.280 -21.809 18.291 1.00 36.06 332 ILE A N 1
ATOM 2702 C CA . ILE A 1 332 ? -4.179 -22.104 19.222 1.00 36.06 332 ILE A CA 1
ATOM 2703 C C . ILE A 1 332 ? -2.865 -21.795 18.502 1.00 36.06 332 ILE A C 1
ATOM 2705 O O . ILE A 1 332 ? -2.543 -22.419 17.490 1.00 36.06 332 ILE A O 1
ATOM 2709 N N . VAL A 1 333 ? -2.106 -20.834 19.017 1.00 36.56 333 VAL A N 1
ATOM 2710 C CA . VAL A 1 333 ? -0.799 -20.474 18.470 1.00 36.56 333 VAL A CA 1
ATOM 2711 C C . VAL A 1 333 ? 0.278 -21.107 19.345 1.00 36.56 333 VAL A C 1
ATOM 2713 O O . VAL A 1 333 ? 0.323 -20.844 20.541 1.00 36.56 333 VAL A O 1
ATOM 2716 N N . GLU A 1 334 ? 1.116 -21.959 18.757 1.00 29.44 334 GLU A N 1
ATOM 2717 C CA . GLU A 1 334 ? 2.233 -22.610 19.446 1.00 29.44 334 GLU A CA 1
ATOM 2718 C C . GLU A 1 334 ? 3.313 -21.592 19.841 1.00 29.44 334 GLU A C 1
ATOM 2720 O O . GLU A 1 334 ? 3.775 -20.799 19.016 1.00 29.44 334 GLU A O 1
ATOM 2725 N N . ASP A 1 335 ? 3.724 -21.641 21.109 1.00 27.73 335 ASP A N 1
ATOM 2726 C CA . ASP A 1 335 ? 4.832 -20.862 21.649 1.00 27.73 335 ASP A CA 1
ATOM 2727 C C . ASP A 1 335 ? 6.164 -21.399 21.107 1.00 27.73 335 ASP A C 1
ATOM 2729 O O . ASP A 1 335 ? 6.521 -22.559 21.317 1.00 27.73 335 ASP A O 1
ATOM 2733 N N . SER A 1 336 ? 6.952 -20.545 20.456 1.00 30.97 336 SER A N 1
ATOM 2734 C CA . SER A 1 336 ? 8.389 -20.782 20.305 1.00 30.97 336 SER A CA 1
ATOM 2735 C C . SER A 1 336 ? 9.154 -19.614 20.921 1.00 30.97 336 SER A C 1
ATOM 2737 O O . SER A 1 336 ? 9.442 -18.615 20.255 1.00 30.97 336 SER A O 1
ATOM 2739 N N . GLU A 1 337 ? 9.451 -19.735 22.214 1.00 32.47 337 GLU A N 1
ATOM 2740 C CA . GLU A 1 337 ? 10.427 -18.904 22.917 1.00 32.47 337 GLU A CA 1
ATOM 2741 C C . GLU A 1 337 ? 11.817 -19.096 22.284 1.00 32.47 337 GLU A C 1
ATOM 2743 O O . GLU A 1 337 ? 12.265 -20.224 22.078 1.00 32.47 337 GLU A O 1
ATOM 2748 N N . PHE A 1 338 ? 12.524 -18.001 21.991 1.00 28.75 338 PHE A N 1
ATOM 2749 C CA . PHE A 1 338 ? 13.969 -18.045 21.770 1.00 28.75 338 PHE A CA 1
ATOM 2750 C C . PHE A 1 338 ? 14.651 -17.073 22.726 1.00 28.75 338 PHE A C 1
ATOM 2752 O O . PHE A 1 338 ? 14.524 -15.852 22.621 1.00 28.75 338 PHE A O 1
ATOM 2759 N N . ASP A 1 339 ? 15.355 -17.683 23.669 1.00 25.14 339 ASP A N 1
ATOM 2760 C CA . ASP A 1 339 ? 16.192 -17.091 24.699 1.00 25.14 339 ASP A CA 1
ATOM 2761 C C . ASP A 1 339 ? 17.418 -16.414 24.055 1.00 25.14 339 ASP A C 1
ATOM 2763 O O . ASP A 1 339 ? 18.168 -17.047 23.305 1.00 25.14 339 ASP A O 1
ATOM 2767 N N . ILE A 1 340 ? 17.653 -15.129 24.339 1.00 28.73 340 ILE A N 1
ATOM 2768 C CA . ILE A 1 340 ? 18.905 -14.444 23.977 1.00 28.73 340 ILE A CA 1
ATOM 2769 C C . ILE A 1 340 ? 19.771 -14.385 25.234 1.00 28.73 340 ILE A C 1
ATOM 2771 O O . ILE A 1 340 ? 19.718 -13.439 26.019 1.00 28.73 340 ILE A O 1
ATOM 2775 N N . GLY A 1 341 ? 20.582 -15.427 25.410 1.00 27.02 341 GLY A N 1
ATOM 2776 C CA . GLY A 1 341 ? 21.639 -15.477 26.411 1.00 27.02 341 GLY A CA 1
ATOM 2777 C C . GLY A 1 341 ? 22.793 -14.538 26.055 1.00 27.02 341 GLY A C 1
ATOM 2778 O O . GLY A 1 341 ? 23.375 -14.611 24.973 1.00 27.02 341 GLY A O 1
ATOM 2779 N N . ALA A 1 342 ? 23.141 -13.662 26.995 1.00 29.05 342 ALA A N 1
ATOM 2780 C CA . ALA A 1 342 ? 24.353 -12.858 26.966 1.00 29.05 342 ALA A CA 1
ATOM 2781 C C . ALA A 1 342 ? 25.602 -13.743 27.143 1.00 29.05 342 ALA A C 1
ATOM 2783 O O . ALA A 1 342 ? 25.667 -14.545 28.074 1.00 29.05 342 ALA A O 1
ATOM 2784 N N . SER A 1 343 ? 26.631 -13.549 26.312 1.00 25.97 343 SER A N 1
ATOM 2785 C CA . SER A 1 343 ? 27.969 -14.106 26.543 1.00 25.97 343 SER A CA 1
ATOM 2786 C C . SER A 1 343 ? 29.033 -13.011 26.498 1.00 25.97 343 SER A C 1
ATOM 2788 O O . SER A 1 343 ? 29.159 -12.269 25.522 1.00 25.97 343 SER A O 1
ATOM 2790 N N . SER A 1 344 ? 29.779 -12.942 27.594 1.00 26.62 344 SER A N 1
ATOM 2791 C CA . SER A 1 344 ? 30.898 -12.063 27.909 1.00 26.62 344 SER A CA 1
ATOM 2792 C C . SER A 1 344 ? 32.107 -12.244 26.981 1.00 26.62 344 SER A C 1
ATOM 2794 O O . SER A 1 344 ? 32.452 -13.349 26.569 1.00 26.62 344 SER A O 1
ATOM 2796 N N . GLN A 1 345 ? 32.785 -11.132 26.687 1.00 28.08 345 GLN A N 1
ATOM 2797 C CA . GLN A 1 345 ? 34.084 -11.087 26.014 1.00 28.08 345 GLN A CA 1
ATOM 2798 C C . GLN A 1 345 ? 35.227 -11.183 27.035 1.00 28.08 345 GLN A C 1
ATOM 2800 O O . GLN A 1 345 ? 35.192 -10.500 28.054 1.00 28.08 345 GLN A O 1
ATOM 2805 N N . ASN A 1 346 ? 36.279 -11.933 26.698 1.00 25.11 346 ASN A N 1
ATOM 2806 C CA . ASN A 1 346 ? 37.642 -11.713 27.193 1.00 25.11 346 ASN A CA 1
ATOM 2807 C C . ASN A 1 346 ? 38.576 -11.540 25.976 1.00 25.11 346 ASN A C 1
ATOM 2809 O O . ASN A 1 346 ? 38.417 -12.289 25.007 1.00 25.11 346 ASN A O 1
ATOM 2813 N N . PRO A 1 347 ? 39.540 -10.599 25.981 1.00 28.69 347 PRO A N 1
ATOM 2814 C CA . PRO A 1 347 ? 40.448 -10.398 24.856 1.00 28.69 347 PRO A CA 1
ATOM 2815 C C . PRO A 1 347 ? 41.695 -11.291 24.949 1.00 28.69 347 PRO A C 1
ATOM 2817 O O . PRO A 1 347 ? 42.253 -11.493 26.026 1.00 28.69 347 PRO A O 1
ATOM 2820 N N . ILE A 1 348 ? 42.145 -11.792 23.795 1.00 27.14 348 ILE A N 1
ATOM 2821 C CA . ILE A 1 348 ? 43.412 -12.513 23.617 1.00 27.14 348 ILE A CA 1
ATOM 2822 C C . ILE A 1 348 ? 44.423 -11.555 22.980 1.00 27.14 348 ILE A C 1
ATOM 2824 O O . ILE A 1 348 ? 44.149 -10.957 21.941 1.00 27.14 348 ILE A O 1
ATOM 2828 N N . ASP A 1 349 ? 45.590 -11.449 23.607 1.00 31.02 349 ASP A N 1
ATOM 2829 C CA . ASP A 1 349 ? 46.761 -10.700 23.153 1.00 31.02 349 ASP A CA 1
ATOM 2830 C C . ASP A 1 349 ? 47.693 -11.650 22.370 1.00 31.02 349 ASP A C 1
ATOM 2832 O O . ASP A 1 349 ? 47.972 -12.754 22.846 1.00 31.02 349 ASP A O 1
ATOM 2836 N N . ILE A 1 350 ? 48.172 -11.277 21.172 1.00 34.81 350 ILE A N 1
ATOM 2837 C CA . ILE A 1 350 ? 49.143 -12.091 20.408 1.00 34.81 350 ILE A CA 1
ATOM 2838 C C . ILE A 1 350 ? 50.318 -11.237 19.930 1.00 34.81 350 ILE A C 1
ATOM 2840 O O . ILE A 1 350 ? 50.195 -10.304 19.150 1.00 34.81 350 ILE A O 1
ATOM 2844 N N . ASN A 1 351 ? 51.499 -11.632 20.378 1.00 37.16 351 ASN A N 1
ATOM 2845 C CA . ASN A 1 351 ? 52.805 -11.047 20.112 1.00 37.16 351 ASN A CA 1
ATOM 2846 C C . ASN A 1 351 ? 53.236 -11.258 18.633 1.00 37.16 351 ASN A C 1
ATOM 2848 O O . ASN A 1 351 ? 53.338 -12.401 18.184 1.00 37.16 351 ASN A O 1
ATOM 2852 N N . ILE A 1 352 ? 53.505 -10.188 17.865 1.00 42.31 352 ILE A N 1
ATOM 2853 C CA . ILE A 1 352 ? 53.899 -10.258 16.436 1.00 42.31 352 ILE A CA 1
ATOM 2854 C C . ILE A 1 352 ? 55.432 -10.164 16.268 1.00 42.31 352 ILE A C 1
ATOM 2856 O O . ILE A 1 352 ? 56.067 -9.207 16.705 1.00 42.31 352 ILE A O 1
ATOM 2860 N N . SER A 1 353 ? 56.032 -11.135 15.565 1.00 46.28 353 SER A N 1
ATOM 2861 C CA . SER A 1 353 ? 57.476 -11.210 15.258 1.00 46.28 353 SER A CA 1
ATOM 2862 C C . SER A 1 353 ? 57.959 -10.172 14.219 1.00 46.28 353 SER A C 1
ATOM 2864 O O . SER A 1 353 ? 57.246 -9.828 13.278 1.00 46.28 353 SER A O 1
ATOM 2866 N N . ARG A 1 354 ? 59.220 -9.719 14.327 1.00 41.72 354 ARG A N 1
ATOM 2867 C CA . ARG A 1 354 ? 59.867 -8.664 13.502 1.00 41.72 354 ARG A CA 1
ATOM 2868 C C . ARG A 1 354 ? 59.824 -8.877 11.977 1.00 41.72 354 ARG A C 1
ATOM 2870 O O . ARG A 1 354 ? 59.865 -7.898 11.238 1.00 41.72 354 ARG A O 1
ATOM 2877 N N . ALA A 1 355 ? 59.696 -10.112 11.494 1.00 41.50 355 ALA A N 1
ATOM 2878 C CA . ALA A 1 355 ? 59.523 -10.393 10.063 1.00 41.50 355 ALA A CA 1
ATOM 2879 C C . ALA A 1 355 ? 58.154 -9.919 9.527 1.00 41.50 355 ALA A C 1
ATOM 2881 O O . ALA A 1 355 ? 58.058 -9.439 8.399 1.00 41.50 355 ALA A O 1
ATOM 2882 N N . HIS A 1 356 ? 57.115 -9.972 10.367 1.00 42.84 356 HIS A N 1
ATOM 2883 C CA . HIS A 1 356 ? 55.778 -9.467 10.052 1.00 42.84 356 HIS A CA 1
ATOM 2884 C C . HIS A 1 356 ? 55.754 -7.932 9.977 1.00 42.84 356 HIS A C 1
ATOM 2886 O O . HIS A 1 356 ? 55.150 -7.372 9.066 1.00 42.84 356 HIS A O 1
ATOM 2892 N N . LEU A 1 357 ? 56.488 -7.244 10.863 1.00 42.47 357 LEU A N 1
ATOM 2893 C CA . LEU A 1 357 ? 56.623 -5.778 10.838 1.00 42.47 357 LEU A CA 1
ATOM 2894 C C . LEU A 1 357 ? 57.247 -5.268 9.523 1.00 42.47 357 LEU A C 1
ATOM 2896 O O . LEU A 1 357 ? 56.828 -4.236 9.001 1.00 42.47 357 LEU A O 1
ATOM 2900 N N . HIS A 1 358 ? 58.188 -6.017 8.937 1.00 46.44 358 HIS A N 1
ATOM 2901 C CA . HIS A 1 358 ? 58.811 -5.675 7.651 1.00 46.44 358 HIS A CA 1
ATOM 2902 C C . HIS A 1 358 ? 57.877 -5.875 6.444 1.00 46.44 358 HIS A C 1
ATOM 2904 O O . HIS A 1 358 ? 57.978 -5.150 5.454 1.00 46.44 358 HIS A O 1
ATOM 2910 N N . GLN A 1 359 ? 56.960 -6.844 6.510 1.00 48.91 359 GLN A N 1
ATOM 2911 C CA . GLN A 1 359 ? 55.971 -7.106 5.459 1.00 48.91 359 GLN A CA 1
ATOM 2912 C C . GLN A 1 359 ? 54.817 -6.088 5.511 1.00 48.91 359 GLN A C 1
ATOM 2914 O O . GLN A 1 359 ? 54.358 -5.627 4.466 1.00 48.91 359 GLN A O 1
ATOM 2919 N N . MET A 1 360 ? 54.431 -5.659 6.720 1.00 45.16 360 MET A N 1
ATOM 2920 C CA . MET A 1 360 ? 53.444 -4.598 6.966 1.00 45.16 360 MET A CA 1
ATOM 2921 C C . MET A 1 360 ? 53.903 -3.223 6.450 1.00 45.16 360 MET A C 1
ATOM 2923 O O . MET A 1 360 ? 53.076 -2.459 5.956 1.00 45.16 360 MET A O 1
ATOM 2927 N N . GLY A 1 361 ? 55.210 -2.924 6.489 1.00 50.78 361 GLY A N 1
ATOM 2928 C CA . GLY A 1 361 ? 55.771 -1.702 5.892 1.00 50.78 361 GLY A CA 1
ATOM 2929 C C . GLY A 1 361 ? 55.557 -1.628 4.375 1.00 50.78 361 GLY A C 1
ATOM 2930 O O . GLY A 1 361 ? 55.049 -0.640 3.864 1.00 50.78 361 GLY A O 1
ATOM 2931 N N . ARG A 1 362 ? 55.804 -2.728 3.651 1.00 52.69 362 ARG A N 1
ATOM 2932 C CA . ARG A 1 362 ? 55.761 -2.750 2.175 1.00 52.69 362 ARG A CA 1
ATOM 2933 C C . ARG A 1 362 ? 54.367 -2.566 1.575 1.00 52.69 362 ARG A C 1
ATOM 2935 O O . ARG A 1 362 ? 54.258 -2.128 0.434 1.00 52.69 362 ARG A O 1
ATOM 2942 N N . VAL A 1 363 ? 53.314 -2.966 2.286 1.00 51.34 363 VAL A N 1
ATOM 2943 C CA . VAL A 1 363 ? 51.926 -2.766 1.829 1.00 51.34 363 VAL A CA 1
ATOM 2944 C C . VAL A 1 363 ? 51.483 -1.333 2.095 1.00 51.34 363 VAL A C 1
ATOM 2946 O O . VAL A 1 363 ? 50.852 -0.723 1.236 1.00 51.34 363 VAL A O 1
ATOM 2949 N N . ARG A 1 364 ? 51.878 -0.791 3.251 1.00 58.50 364 ARG A N 1
ATOM 2950 C CA . ARG A 1 364 ? 51.640 0.598 3.627 1.00 58.50 364 ARG A CA 1
ATOM 2951 C C . ARG A 1 364 ? 52.284 1.563 2.627 1.00 58.50 364 ARG A C 1
ATOM 2953 O O . ARG A 1 364 ? 51.604 2.465 2.155 1.00 58.50 364 ARG A O 1
ATOM 2960 N N . ASP A 1 365 ? 53.527 1.305 2.228 1.00 56.59 365 ASP A N 1
ATOM 2961 C CA . ASP A 1 365 ? 54.247 2.120 1.239 1.00 56.59 365 ASP A CA 1
ATOM 2962 C C . ASP A 1 365 ? 53.543 2.118 -0.132 1.00 56.59 365 ASP A C 1
ATOM 2964 O O . ASP A 1 365 ? 53.376 3.158 -0.759 1.00 56.59 365 ASP A O 1
ATOM 2968 N N . VAL A 1 366 ? 53.051 0.956 -0.585 1.00 55.69 366 VAL A N 1
ATOM 2969 C CA . VAL A 1 366 ? 52.333 0.840 -1.869 1.00 55.69 366 VAL A CA 1
ATOM 2970 C C . VAL A 1 366 ? 50.962 1.521 -1.827 1.00 55.69 366 VAL A C 1
ATOM 2972 O O . VAL A 1 366 ? 50.524 2.029 -2.855 1.00 55.69 366 VAL A O 1
ATOM 2975 N N . ALA A 1 367 ? 50.286 1.528 -0.675 1.00 55.03 367 ALA A N 1
ATOM 2976 C CA . ALA A 1 367 ? 49.025 2.243 -0.495 1.00 55.03 367 ALA A CA 1
ATOM 2977 C C . ALA A 1 367 ? 49.240 3.765 -0.501 1.00 55.03 367 ALA A C 1
ATOM 2979 O O . ALA A 1 367 ? 48.560 4.446 -1.264 1.00 55.03 367 ALA A O 1
ATOM 2980 N N . TYR A 1 368 ? 50.240 4.269 0.235 1.00 59.38 368 TYR A N 1
ATOM 2981 C CA . TYR A 1 368 ? 50.621 5.687 0.209 1.00 59.38 368 TYR A CA 1
ATOM 2982 C C . TYR A 1 368 ? 50.992 6.157 -1.198 1.00 59.38 368 TYR A C 1
ATOM 2984 O O . TYR A 1 368 ? 50.486 7.172 -1.662 1.00 59.38 368 TYR A O 1
ATOM 2992 N N . ASP A 1 369 ? 51.783 5.369 -1.930 1.00 58.28 369 ASP A N 1
ATOM 2993 C CA . ASP A 1 369 ? 52.147 5.698 -3.310 1.00 58.28 369 ASP A CA 1
ATOM 2994 C C . ASP A 1 369 ? 50.926 5.805 -4.244 1.00 58.28 369 ASP A C 1
ATOM 2996 O O . ASP A 1 369 ? 50.960 6.541 -5.228 1.00 58.28 369 ASP A O 1
ATOM 3000 N N . ILE A 1 370 ? 49.867 5.025 -4.002 1.00 54.91 370 ILE A N 1
ATOM 3001 C CA . ILE A 1 370 ? 48.637 5.068 -4.806 1.00 54.91 370 ILE A CA 1
ATOM 3002 C C . ILE A 1 370 ? 47.783 6.276 -4.405 1.00 54.91 370 ILE A C 1
ATOM 3004 O O . ILE A 1 370 ? 47.259 6.941 -5.297 1.00 54.91 370 ILE A O 1
ATOM 3008 N N . GLU A 1 371 ? 47.672 6.574 -3.108 1.00 61.50 371 GLU A N 1
ATOM 3009 C CA . GLU A 1 371 ? 46.986 7.766 -2.586 1.00 61.50 371 GLU A CA 1
ATOM 3010 C C . GLU A 1 371 ? 47.624 9.051 -3.142 1.00 61.50 371 GLU A C 1
ATOM 3012 O O . GLU A 1 371 ? 46.927 9.840 -3.777 1.00 61.50 371 GLU A O 1
ATOM 3017 N N . ASP A 1 372 ? 48.953 9.186 -3.074 1.00 62.06 372 ASP A N 1
ATOM 3018 C CA . ASP A 1 372 ? 49.690 10.337 -3.621 1.00 62.06 372 ASP A CA 1
ATOM 3019 C C . ASP A 1 372 ? 49.482 10.503 -5.138 1.00 62.06 372 ASP A C 1
ATOM 3021 O O . ASP A 1 372 ? 49.326 11.614 -5.653 1.00 62.06 372 ASP A O 1
ATOM 3025 N N . ILE A 1 373 ? 49.445 9.394 -5.890 1.00 57.16 373 ILE A N 1
ATOM 3026 C CA . ILE A 1 373 ? 49.177 9.426 -7.336 1.00 57.16 373 ILE A CA 1
ATOM 3027 C C . ILE A 1 373 ? 47.752 9.912 -7.622 1.00 57.16 373 ILE A C 1
ATOM 3029 O O . ILE A 1 373 ? 47.553 10.644 -8.595 1.00 57.16 373 ILE A O 1
ATOM 3033 N N . ILE A 1 374 ? 46.775 9.511 -6.804 1.00 57.06 374 ILE A N 1
ATOM 3034 C CA . ILE A 1 374 ? 45.376 9.924 -6.938 1.00 57.06 374 ILE A CA 1
ATOM 3035 C C . ILE A 1 374 ? 45.222 11.399 -6.560 1.00 57.06 374 ILE A C 1
ATOM 3037 O O . ILE A 1 374 ? 44.587 12.145 -7.303 1.00 57.06 374 ILE A O 1
ATOM 3041 N N . ASP A 1 375 ? 45.842 11.861 -5.481 1.00 60.97 375 ASP A N 1
ATOM 3042 C CA . ASP A 1 375 ? 45.741 13.255 -5.049 1.00 60.97 375 ASP A CA 1
ATOM 3043 C C . ASP A 1 375 ? 46.412 14.218 -6.039 1.00 60.97 375 ASP A C 1
ATOM 3045 O O . ASP A 1 375 ? 45.826 15.239 -6.416 1.00 60.97 375 ASP A O 1
ATOM 3049 N N . GLU A 1 376 ? 47.581 13.861 -6.582 1.00 58.66 376 GLU A N 1
ATOM 3050 C CA . GLU A 1 376 ? 48.242 14.648 -7.634 1.00 58.66 376 GLU A CA 1
ATOM 3051 C C . GLU A 1 376 ? 47.404 14.679 -8.932 1.00 58.66 376 GLU A C 1
ATOM 3053 O O . GLU A 1 376 ? 47.305 15.714 -9.599 1.00 58.66 376 GLU A O 1
ATOM 3058 N N . PHE A 1 377 ? 46.733 13.569 -9.270 1.00 58.25 377 PHE A N 1
ATOM 3059 C CA . PHE A 1 377 ? 45.791 13.462 -10.396 1.00 58.25 377 PHE A CA 1
ATOM 3060 C C . PHE A 1 377 ? 44.561 14.363 -10.206 1.00 58.25 377 PHE A C 1
ATOM 3062 O O . PHE A 1 377 ? 44.080 15.007 -11.143 1.00 58.25 377 PHE A O 1
ATOM 3069 N N . MET A 1 378 ? 44.071 14.456 -8.973 1.00 58.69 378 MET A N 1
ATOM 3070 C CA . MET A 1 378 ? 42.921 15.274 -8.591 1.00 58.69 378 MET A CA 1
ATOM 3071 C C . MET A 1 378 ? 43.235 16.768 -8.631 1.00 58.69 378 MET A C 1
ATOM 3073 O O . MET A 1 378 ? 42.382 17.551 -9.061 1.00 58.69 378 MET A O 1
ATOM 3077 N N . LEU A 1 379 ? 44.456 17.145 -8.247 1.00 60.19 379 LEU A N 1
ATOM 3078 C CA . LEU A 1 379 ? 44.980 18.506 -8.349 1.00 60.19 379 LEU A CA 1
ATOM 3079 C C . LEU A 1 379 ? 45.103 18.959 -9.813 1.00 60.19 379 LEU A C 1
ATOM 3081 O O . LEU A 1 379 ? 44.652 20.053 -10.157 1.00 60.19 379 LEU A O 1
ATOM 3085 N N . HIS A 1 380 ? 45.620 18.102 -10.702 1.00 54.72 380 HIS A N 1
ATOM 3086 C CA . HIS A 1 380 ? 45.749 18.395 -12.141 1.00 54.72 380 HIS A CA 1
ATOM 3087 C C . HIS A 1 380 ? 44.392 18.629 -12.837 1.00 54.72 380 HIS A C 1
ATOM 3089 O O . HIS A 1 380 ? 44.255 19.499 -13.700 1.00 54.72 380 HIS A O 1
ATOM 3095 N N . LEU A 1 381 ? 43.351 17.903 -12.421 1.00 53.16 381 LEU A N 1
ATOM 3096 C CA . LEU A 1 381 ? 41.982 18.084 -12.922 1.00 53.16 381 LEU A CA 1
ATOM 3097 C C . LEU A 1 381 ? 41.289 19.350 -12.396 1.00 53.16 381 LEU A C 1
ATOM 3099 O O . LEU A 1 381 ? 40.272 19.762 -12.953 1.00 53.16 381 LEU A O 1
ATOM 3103 N N . HIS A 1 382 ? 41.784 19.950 -11.311 1.00 53.28 382 HIS A N 1
ATOM 3104 C CA . HIS A 1 382 ? 41.184 21.151 -10.727 1.00 53.28 382 HIS A CA 1
ATOM 3105 C C . HIS A 1 382 ? 41.682 22.442 -11.398 1.00 53.28 382 HIS A C 1
ATOM 3107 O O . HIS A 1 382 ? 40.931 23.410 -11.501 1.00 53.28 382 HIS A O 1
ATOM 3113 N N . TYR A 1 383 ? 42.912 22.433 -11.921 1.00 48.66 383 TYR A N 1
ATOM 3114 C CA . TYR A 1 383 ? 43.535 23.582 -12.590 1.00 48.66 383 TYR A CA 1
ATOM 3115 C C . TYR A 1 383 ? 43.177 23.731 -14.085 1.00 48.66 383 TYR A C 1
ATOM 3117 O O . TYR A 1 383 ? 43.392 24.791 -14.666 1.00 48.66 383 TYR A O 1
ATOM 3125 N N . THR A 1 384 ? 42.553 22.731 -14.713 1.00 51.94 384 THR A N 1
ATOM 3126 C CA . THR A 1 384 ? 42.177 22.711 -16.146 1.00 51.94 384 THR A CA 1
ATOM 3127 C C . THR A 1 384 ? 40.817 23.372 -16.443 1.00 51.94 384 THR A C 1
ATOM 3129 O O . THR A 1 384 ? 40.021 22.883 -17.243 1.00 51.94 384 THR A O 1
ATOM 3132 N N . ASN A 1 385 ? 40.523 24.513 -15.808 1.00 45.72 385 ASN A N 1
ATOM 3133 C CA . ASN A 1 385 ? 39.221 25.195 -15.908 1.00 45.72 385 ASN A CA 1
ATOM 3134 C C . ASN A 1 385 ? 39.140 26.309 -16.977 1.00 45.72 385 ASN A C 1
ATOM 3136 O O . ASN A 1 385 ? 38.195 27.097 -16.982 1.00 45.72 385 ASN A O 1
ATOM 3140 N N . GLY A 1 386 ? 40.089 26.379 -17.913 1.00 45.78 386 GLY A N 1
ATOM 3141 C CA . GLY A 1 386 ? 40.145 27.428 -18.936 1.00 45.78 386 GLY A CA 1
ATOM 3142 C C . GLY A 1 386 ? 40.091 26.893 -20.365 1.00 45.78 386 GLY A C 1
ATOM 3143 O O . GLY A 1 386 ? 41.116 26.514 -20.908 1.00 45.78 386 GLY A O 1
ATOM 3144 N N . GLY A 1 387 ? 38.896 26.910 -20.966 1.00 49.19 387 GLY A N 1
ATOM 3145 C CA . GLY A 1 387 ? 38.663 26.925 -22.420 1.00 49.19 387 GLY A CA 1
ATOM 3146 C C . GLY A 1 387 ? 39.145 25.717 -23.230 1.00 49.19 387 GLY A C 1
ATOM 3147 O O . GLY A 1 387 ? 40.226 25.762 -23.797 1.00 49.19 387 GLY A O 1
ATOM 3148 N N . CYS A 1 388 ? 38.312 24.681 -23.397 1.00 43.25 388 CYS A N 1
ATOM 3149 C CA . CYS A 1 388 ? 38.603 23.586 -24.334 1.00 43.25 388 CYS A CA 1
ATOM 3150 C C . CYS A 1 388 ? 37.344 22.887 -24.898 1.00 43.25 388 CYS A C 1
ATOM 3152 O O . CYS A 1 388 ? 36.261 22.927 -24.304 1.00 43.25 388 CYS A O 1
ATOM 3154 N N . SER A 1 389 ? 37.504 22.285 -26.086 1.00 49.81 389 SER A N 1
ATOM 3155 C CA . SER A 1 389 ? 36.461 21.808 -27.016 1.00 49.81 389 SER A CA 1
ATOM 3156 C C . SER A 1 389 ? 35.534 20.699 -26.472 1.00 49.81 389 SER A C 1
ATOM 3158 O O . SER A 1 389 ? 35.774 20.092 -25.428 1.00 49.81 389 SER A O 1
ATOM 3160 N N . ALA A 1 390 ? 34.447 20.406 -27.200 1.00 43.50 390 ALA A N 1
ATOM 3161 C CA . ALA A 1 390 ? 33.411 19.429 -26.832 1.00 43.50 390 ALA A CA 1
ATOM 3162 C C . ALA A 1 390 ? 33.925 17.996 -26.554 1.00 43.50 390 ALA A C 1
ATOM 3164 O O . ALA A 1 390 ? 33.270 17.249 -25.825 1.00 43.50 390 ALA A O 1
ATOM 3165 N N . PHE A 1 391 ? 35.097 17.628 -27.080 1.00 42.38 391 PHE A N 1
ATOM 3166 C CA . PHE A 1 391 ? 35.765 16.347 -26.826 1.00 42.38 391 PHE A CA 1
ATOM 3167 C C . PHE A 1 391 ? 36.333 16.263 -25.398 1.00 42.38 391 PHE A C 1
ATOM 3169 O O . PHE A 1 391 ? 36.047 15.316 -24.661 1.00 42.38 391 PHE A O 1
ATOM 3176 N N . LEU A 1 392 ? 37.004 17.326 -24.942 1.00 47.53 392 LEU A N 1
ATOM 3177 C CA . LEU A 1 392 ? 37.536 17.428 -23.581 1.00 47.53 392 LEU A CA 1
ATOM 3178 C C . LEU A 1 392 ? 36.426 17.393 -22.524 1.00 47.53 392 LEU A C 1
ATOM 3180 O O . LEU A 1 392 ? 36.636 16.854 -21.447 1.00 47.53 392 LEU A O 1
ATOM 3184 N N . ARG A 1 393 ? 35.198 17.836 -22.834 1.00 49.66 393 ARG A N 1
ATOM 3185 C CA . ARG A 1 393 ? 34.051 17.721 -21.907 1.00 49.66 393 ARG A CA 1
ATOM 3186 C C . ARG A 1 393 ? 33.612 16.274 -21.646 1.00 49.66 393 ARG A C 1
ATOM 3188 O O . ARG A 1 393 ? 33.190 15.974 -20.531 1.00 49.66 393 ARG A O 1
ATOM 3195 N N . LYS A 1 394 ? 33.716 15.380 -22.639 1.00 50.34 394 LYS A N 1
ATOM 3196 C CA . LYS A 1 394 ? 33.414 13.945 -22.476 1.00 50.34 394 LYS A CA 1
ATOM 3197 C C . LYS A 1 394 ? 34.545 13.211 -21.758 1.00 50.34 394 LYS A C 1
ATOM 3199 O O . LYS A 1 394 ? 34.260 12.430 -20.855 1.00 50.34 394 LYS A O 1
ATOM 3204 N N . LEU A 1 395 ? 35.800 13.532 -22.079 1.00 46.47 395 LEU A N 1
ATOM 3205 C CA . LEU A 1 395 ? 36.963 13.022 -21.350 1.00 46.47 395 LEU A CA 1
ATOM 3206 C C . LEU A 1 395 ? 36.914 13.457 -19.875 1.00 46.47 395 LEU A C 1
ATOM 3208 O O . LEU A 1 395 ? 37.043 12.624 -18.988 1.00 46.47 395 LEU A O 1
ATOM 3212 N N . ILE A 1 396 ? 36.592 14.725 -19.596 1.00 51.62 396 ILE A N 1
ATOM 3213 C CA . ILE A 1 396 ? 36.380 15.252 -18.238 1.00 51.62 396 ILE A CA 1
ATOM 3214 C C . ILE A 1 396 ? 35.237 14.523 -17.522 1.00 51.62 396 ILE A C 1
ATOM 3216 O O . ILE A 1 396 ? 35.329 14.295 -16.321 1.00 51.62 396 ILE A O 1
ATOM 3220 N N . PHE A 1 397 ? 34.165 14.131 -18.215 1.00 52.19 397 PHE A N 1
ATOM 3221 C CA . PHE A 1 397 ? 33.077 13.355 -17.612 1.00 52.19 397 PHE A CA 1
ATOM 3222 C C . PHE A 1 397 ? 33.518 11.930 -17.239 1.00 52.19 397 PHE A C 1
ATOM 3224 O O . PHE A 1 397 ? 33.276 11.491 -16.115 1.00 52.19 397 PHE A O 1
ATOM 3231 N N . SER A 1 398 ? 34.230 11.234 -18.129 1.00 51.41 398 SER A N 1
ATOM 3232 C CA . SER A 1 398 ? 34.805 9.911 -17.847 1.00 51.41 398 SER A CA 1
ATOM 3233 C C . SER A 1 398 ? 35.868 9.967 -16.745 1.00 51.41 398 SER A C 1
ATOM 3235 O O . SER A 1 398 ? 35.869 9.126 -15.850 1.00 51.41 398 SER A O 1
ATOM 3237 N N . LEU A 1 399 ? 36.706 11.006 -16.738 1.00 48.91 399 LEU A N 1
ATOM 3238 C CA . LEU A 1 399 ? 37.701 11.264 -15.696 1.00 48.91 399 LEU A CA 1
ATOM 3239 C C . LEU A 1 399 ? 37.054 11.673 -14.366 1.00 48.91 399 LEU A C 1
ATOM 3241 O O . LEU A 1 399 ? 37.573 11.316 -13.315 1.00 48.91 399 LEU A O 1
ATOM 3245 N N . ARG A 1 400 ? 35.895 12.349 -14.379 1.00 54.75 400 ARG A N 1
ATOM 3246 C CA . ARG A 1 400 ? 35.078 12.620 -13.180 1.00 54.75 400 ARG A CA 1
ATOM 3247 C C . ARG A 1 400 ? 34.440 11.350 -12.623 1.00 54.75 400 ARG A C 1
ATOM 3249 O O . ARG A 1 400 ? 34.401 11.189 -11.409 1.00 54.75 400 ARG A O 1
ATOM 3256 N N . ASN A 1 401 ? 33.986 10.436 -13.478 1.00 56.06 401 ASN A N 1
ATOM 3257 C CA . ASN A 1 401 ? 33.486 9.130 -13.044 1.00 56.06 401 ASN A CA 1
ATOM 3258 C C . ASN A 1 401 ? 34.608 8.247 -12.493 1.00 56.06 401 ASN A C 1
ATOM 3260 O O . ASN A 1 401 ? 34.415 7.609 -11.461 1.00 56.06 401 ASN A O 1
ATOM 3264 N N . LEU A 1 402 ? 35.789 8.272 -13.119 1.00 51.69 402 LEU A N 1
ATOM 3265 C CA . LEU A 1 402 ? 36.990 7.631 -12.590 1.00 51.69 402 LEU A CA 1
ATOM 3266 C C . LEU A 1 402 ? 37.351 8.233 -11.227 1.00 51.69 402 LEU A C 1
ATOM 3268 O O . LEU A 1 402 ? 37.436 7.498 -10.257 1.00 51.69 402 LEU A O 1
ATOM 3272 N N . LYS A 1 403 ? 37.424 9.564 -11.111 1.00 52.09 403 LYS A N 1
ATOM 3273 C CA . LYS A 1 403 ? 37.596 10.305 -9.848 1.00 52.09 403 LYS A CA 1
ATOM 3274 C C . LYS A 1 403 ? 36.591 9.886 -8.769 1.00 52.09 403 LYS A C 1
ATOM 3276 O O . LYS A 1 403 ? 36.984 9.648 -7.634 1.00 52.09 403 LYS A O 1
ATOM 3281 N N . ASN A 1 404 ? 35.312 9.746 -9.110 1.00 57.97 404 ASN A N 1
ATOM 3282 C CA . ASN A 1 404 ? 34.286 9.300 -8.165 1.00 57.97 404 ASN A CA 1
ATOM 3283 C C . ASN A 1 404 ? 34.474 7.830 -7.754 1.00 57.97 404 ASN A C 1
ATOM 3285 O O . ASN A 1 404 ? 34.289 7.499 -6.587 1.00 57.97 404 ASN A O 1
ATOM 3289 N N . GLY A 1 405 ? 34.887 6.961 -8.681 1.00 55.53 405 GLY A N 1
ATOM 3290 C CA . GLY A 1 405 ? 35.252 5.573 -8.386 1.00 55.53 405 GLY A CA 1
ATOM 3291 C C . GLY A 1 405 ? 36.500 5.458 -7.505 1.00 55.53 405 GLY A C 1
ATOM 3292 O O . GLY A 1 405 ? 36.531 4.639 -6.593 1.00 55.53 405 GLY A O 1
ATOM 3293 N N . LEU A 1 406 ? 37.494 6.322 -7.718 1.00 52.69 406 LEU A N 1
ATOM 3294 C CA . LEU A 1 406 ? 38.716 6.392 -6.913 1.00 52.69 406 LEU A CA 1
ATOM 3295 C C . LEU A 1 406 ? 38.456 6.959 -5.515 1.00 52.69 406 LEU A C 1
ATOM 3297 O O . LEU A 1 406 ? 38.980 6.426 -4.544 1.00 52.69 406 LEU A O 1
ATOM 3301 N N . ASN A 1 407 ? 37.560 7.939 -5.386 1.00 54.75 407 ASN A N 1
ATOM 3302 C CA . ASN A 1 407 ? 37.095 8.451 -4.093 1.00 54.75 407 ASN A CA 1
ATOM 3303 C C . ASN A 1 407 ? 36.343 7.405 -3.258 1.00 54.75 407 ASN A C 1
ATOM 3305 O O . ASN A 1 407 ? 36.349 7.480 -2.035 1.00 54.75 407 ASN A O 1
ATOM 3309 N N . LEU A 1 408 ? 35.697 6.428 -3.899 1.00 60.41 408 LEU A N 1
ATOM 3310 C CA . LEU A 1 408 ? 35.089 5.283 -3.213 1.00 60.41 408 LEU A CA 1
ATOM 3311 C C . LEU A 1 408 ? 36.128 4.212 -2.837 1.00 60.41 408 LEU A C 1
ATOM 3313 O O . LEU A 1 408 ? 35.888 3.415 -1.932 1.00 60.41 408 LEU A O 1
ATOM 3317 N N . PHE A 1 409 ? 37.274 4.197 -3.523 1.00 57.44 409 PHE A N 1
ATOM 3318 C CA . PHE A 1 409 ? 38.374 3.259 -3.304 1.00 57.44 409 PHE A CA 1
ATOM 3319 C C . PHE A 1 409 ? 39.362 3.739 -2.225 1.00 57.44 409 PHE A C 1
ATOM 3321 O O . PHE A 1 409 ? 39.905 2.915 -1.494 1.00 57.44 409 PHE A O 1
ATOM 3328 N N . LEU A 1 410 ? 39.534 5.054 -2.063 1.00 56.12 410 LEU A N 1
ATOM 3329 C CA . LEU A 1 410 ? 40.362 5.697 -1.031 1.00 56.12 410 LEU A CA 1
ATOM 3330 C C . LEU A 1 410 ? 40.057 5.197 0.402 1.00 56.12 410 LEU A C 1
ATOM 3332 O O . LEU A 1 410 ? 40.967 4.682 1.044 1.00 56.12 410 LEU A O 1
ATOM 3336 N N . PRO A 1 411 ? 38.794 5.164 0.878 1.00 59.62 411 PRO A N 1
ATOM 3337 C CA . PRO A 1 411 ? 38.464 4.631 2.206 1.00 59.62 411 PRO A CA 1
ATOM 3338 C C . PRO A 1 411 ? 38.777 3.137 2.376 1.00 59.62 411 PRO A C 1
ATOM 3340 O O . PRO A 1 411 ? 38.903 2.638 3.494 1.00 59.62 411 PRO A O 1
ATOM 3343 N N . LEU A 1 412 ? 38.846 2.388 1.269 1.00 60.12 412 LEU A N 1
ATOM 3344 C CA . LEU A 1 412 ? 39.233 0.979 1.271 1.00 60.12 412 LEU A CA 1
ATOM 3345 C C . LEU A 1 412 ? 40.754 0.842 1.426 1.00 60.12 412 LEU A C 1
ATOM 3347 O O . LEU A 1 412 ? 41.199 -0.013 2.186 1.00 60.12 412 LEU A O 1
ATOM 3351 N N . LEU A 1 413 ? 41.535 1.690 0.748 1.00 56.28 413 LEU A N 1
ATOM 3352 C CA . LEU A 1 413 ? 42.993 1.758 0.889 1.00 56.28 413 LEU A CA 1
ATOM 3353 C C . LEU A 1 413 ? 43.402 2.213 2.295 1.00 56.28 413 LEU A C 1
ATOM 3355 O O . LEU A 1 413 ? 44.259 1.569 2.898 1.00 56.28 413 LEU A O 1
ATOM 3359 N N . GLU A 1 414 ? 42.707 3.199 2.866 1.00 62.03 414 GLU A N 1
ATOM 3360 C CA . GLU A 1 414 ? 42.882 3.627 4.260 1.00 62.03 414 GLU A CA 1
ATOM 3361 C C . GLU A 1 414 ? 42.567 2.494 5.247 1.00 62.03 414 GLU A C 1
ATOM 3363 O O . GLU A 1 414 ? 43.334 2.223 6.168 1.00 62.03 414 GLU A O 1
ATOM 3368 N N . LYS A 1 415 ? 41.482 1.741 5.023 1.00 61.41 415 LYS A N 1
ATOM 3369 C CA . LYS A 1 415 ? 41.177 0.558 5.841 1.00 61.41 415 LYS A CA 1
ATOM 3370 C C . LYS A 1 415 ? 42.235 -0.534 5.703 1.00 61.41 415 LYS A C 1
ATOM 3372 O O . LYS A 1 415 ? 42.595 -1.128 6.710 1.00 61.41 415 LYS A O 1
ATOM 3377 N N . ILE A 1 416 ? 42.742 -0.791 4.493 1.00 58.41 416 ILE A N 1
ATOM 3378 C CA . ILE A 1 416 ? 43.820 -1.764 4.231 1.00 58.41 416 ILE A CA 1
ATOM 3379 C C . ILE A 1 416 ? 45.129 -1.329 4.912 1.00 58.41 416 ILE A C 1
ATOM 3381 O O . ILE A 1 416 ? 45.850 -2.175 5.441 1.00 58.41 416 ILE A O 1
ATOM 3385 N N . ARG A 1 417 ? 45.411 -0.022 4.942 1.00 58.19 417 ARG A N 1
ATOM 3386 C CA . ARG A 1 417 ? 46.546 0.601 5.641 1.00 58.19 417 ARG A CA 1
ATOM 3387 C C . ARG A 1 417 ? 46.462 0.427 7.162 1.00 58.19 417 ARG A C 1
ATOM 3389 O O . ARG A 1 417 ? 47.492 0.203 7.805 1.00 58.19 417 ARG A O 1
ATOM 3396 N N . ASP A 1 418 ? 45.250 0.507 7.712 1.00 59.78 418 ASP A N 1
ATOM 3397 C CA . ASP A 1 418 ? 44.989 0.563 9.155 1.00 59.78 418 ASP A CA 1
ATOM 3398 C C . ASP A 1 418 ? 44.678 -0.817 9.785 1.00 59.78 418 ASP A C 1
ATOM 3400 O O . ASP A 1 418 ? 44.543 -0.933 11.009 1.00 59.78 418 ASP A O 1
ATOM 3404 N N . VAL A 1 419 ? 44.616 -1.894 8.986 1.00 60.12 419 VAL A N 1
ATOM 3405 C CA . VAL A 1 419 ? 44.445 -3.275 9.478 1.00 60.12 419 VAL A CA 1
ATOM 3406 C C . VAL A 1 419 ? 45.669 -3.711 10.298 1.00 60.12 419 VAL A C 1
ATOM 3408 O O . VAL A 1 419 ? 46.771 -3.875 9.778 1.00 60.12 419 VAL A O 1
ATOM 3411 N N . LYS A 1 420 ? 45.469 -3.935 11.605 1.00 51.81 420 LYS A N 1
ATOM 3412 C CA . LYS A 1 420 ? 46.531 -4.362 12.541 1.00 51.81 420 LYS A CA 1
ATOM 3413 C C . LYS A 1 420 ? 46.759 -5.877 12.614 1.00 51.81 420 LYS A C 1
ATOM 3415 O O . LYS A 1 420 ? 47.786 -6.286 13.145 1.00 51.81 420 LYS A O 1
ATOM 3420 N N . TRP A 1 421 ? 45.857 -6.701 12.081 1.00 50.69 421 TRP A N 1
ATOM 3421 C CA . TRP A 1 421 ? 45.950 -8.162 12.169 1.00 50.69 421 TRP A CA 1
ATOM 3422 C C . TRP A 1 421 ? 45.474 -8.811 10.872 1.00 50.69 421 TRP A C 1
ATOM 3424 O O . TRP A 1 421 ? 44.481 -8.364 10.308 1.00 50.69 421 TRP A O 1
ATOM 3434 N N . VAL A 1 422 ? 46.152 -9.895 10.480 1.00 52.28 422 VAL A N 1
ATOM 3435 C CA . VAL A 1 422 ? 46.006 -10.712 9.257 1.00 52.28 422 VAL A CA 1
ATOM 3436 C C . VAL A 1 422 ? 47.046 -10.387 8.175 1.00 52.28 422 VAL A C 1
ATOM 3438 O O . VAL A 1 422 ? 47.137 -9.281 7.649 1.00 52.28 422 VAL A O 1
ATOM 3441 N N . THR A 1 423 ? 47.833 -11.408 7.830 1.00 53.03 423 THR A N 1
ATOM 3442 C CA . THR A 1 423 ? 48.710 -11.459 6.659 1.00 53.03 423 THR A CA 1
ATOM 3443 C C . THR A 1 423 ? 47.901 -11.234 5.384 1.00 53.03 423 THR A C 1
ATOM 3445 O O . THR A 1 423 ? 47.072 -12.058 5.001 1.00 53.03 423 THR A O 1
ATOM 3448 N N . ILE A 1 424 ? 48.157 -10.125 4.691 1.00 55.25 424 ILE A N 1
ATOM 3449 C CA . ILE A 1 424 ? 47.600 -9.890 3.357 1.00 55.25 424 ILE A CA 1
ATOM 3450 C C . ILE A 1 424 ? 48.253 -10.897 2.390 1.00 55.25 424 ILE A C 1
ATOM 3452 O O . ILE A 1 424 ? 49.483 -10.933 2.316 1.00 55.25 424 ILE A O 1
ATOM 3456 N N . PRO A 1 425 ? 47.478 -11.713 1.650 1.00 58.53 425 PRO A N 1
ATOM 3457 C CA . PRO A 1 425 ? 48.032 -12.724 0.750 1.00 58.53 425 PRO A CA 1
ATOM 3458 C C . PRO A 1 425 ? 48.950 -12.113 -0.319 1.00 58.53 425 PRO A C 1
ATOM 3460 O O . PRO A 1 425 ? 48.631 -11.065 -0.883 1.00 58.53 425 PRO A O 1
ATOM 3463 N N . ASP A 1 426 ? 50.039 -12.793 -0.689 1.00 53.06 426 ASP A N 1
ATOM 3464 C CA . ASP A 1 426 ? 50.987 -12.304 -1.710 1.00 53.06 426 ASP A CA 1
ATOM 3465 C C . ASP A 1 426 ? 50.310 -11.988 -3.057 1.00 53.06 426 ASP A C 1
ATOM 3467 O O . ASP A 1 426 ? 50.687 -11.043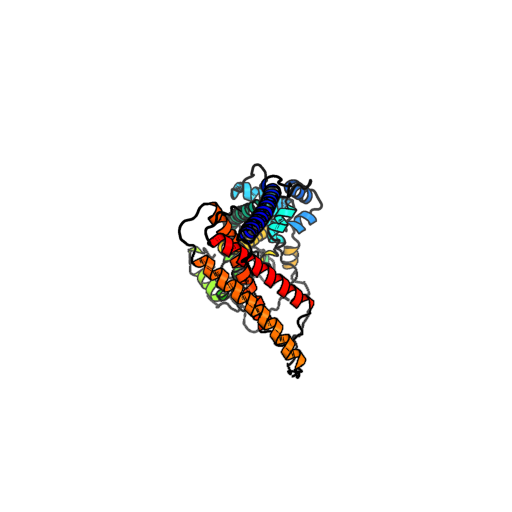 -3.755 1.00 53.06 426 ASP A O 1
ATOM 3471 N N . ALA A 1 427 ? 49.238 -12.713 -3.394 1.00 54.44 427 ALA A N 1
ATOM 3472 C CA . ALA A 1 427 ? 48.402 -12.442 -4.562 1.00 54.44 427 ALA A CA 1
ATOM 3473 C C . ALA A 1 427 ? 47.760 -11.039 -4.533 1.00 54.44 427 ALA A C 1
ATOM 3475 O O . ALA A 1 427 ? 47.680 -10.371 -5.567 1.00 54.44 427 ALA A O 1
ATOM 3476 N N . ALA A 1 428 ? 47.356 -10.555 -3.355 1.00 53.16 428 ALA A N 1
ATOM 3477 C CA . ALA A 1 428 ? 46.798 -9.217 -3.182 1.00 53.16 428 ALA A CA 1
ATOM 3478 C C . ALA A 1 428 ? 47.881 -8.135 -3.331 1.00 53.16 428 ALA A C 1
ATOM 3480 O O . ALA A 1 428 ? 47.643 -7.115 -3.975 1.00 53.16 428 ALA A O 1
ATOM 3481 N N . ILE A 1 429 ? 49.105 -8.387 -2.856 1.00 54.66 429 ILE A N 1
ATOM 3482 C CA . ILE A 1 429 ? 50.253 -7.481 -3.043 1.00 54.66 429 ILE A CA 1
ATOM 3483 C C . ILE A 1 429 ? 50.618 -7.359 -4.530 1.00 54.66 429 ILE A C 1
ATOM 3485 O O . ILE A 1 429 ? 50.902 -6.266 -5.026 1.00 54.66 429 ILE A O 1
ATOM 3489 N N . ILE A 1 430 ? 50.591 -8.469 -5.272 1.00 53.69 430 ILE A N 1
ATOM 3490 C CA . ILE A 1 430 ? 50.810 -8.473 -6.726 1.00 53.69 430 ILE A CA 1
ATOM 3491 C C . ILE A 1 430 ? 49.709 -7.677 -7.440 1.00 53.69 430 ILE A C 1
ATOM 3493 O O . ILE A 1 430 ? 50.008 -6.914 -8.361 1.00 53.69 430 ILE A O 1
ATOM 3497 N N . CYS A 1 431 ? 48.457 -7.810 -7.000 1.00 52.62 431 CYS A N 1
ATOM 3498 C CA . CYS A 1 431 ? 47.330 -7.044 -7.528 1.00 52.62 431 CYS A CA 1
ATOM 3499 C C . CYS A 1 431 ? 47.506 -5.534 -7.291 1.00 52.62 431 CYS A C 1
ATOM 3501 O O . CYS A 1 431 ? 47.433 -4.753 -8.239 1.00 52.62 431 CYS A O 1
ATOM 3503 N N . LEU A 1 432 ? 47.864 -5.126 -6.069 1.00 53.59 432 LEU A N 1
ATOM 3504 C CA . LEU A 1 432 ? 48.132 -3.724 -5.724 1.00 53.59 432 LEU A CA 1
ATOM 3505 C C . LEU A 1 432 ? 49.300 -3.138 -6.534 1.00 53.59 432 LEU A C 1
ATOM 3507 O O . LEU A 1 432 ? 49.221 -2.009 -7.012 1.00 53.59 432 LEU A O 1
ATOM 3511 N N . LYS A 1 433 ? 50.359 -3.917 -6.789 1.00 52.97 433 LYS A N 1
ATOM 3512 C CA . LYS A 1 433 ? 51.470 -3.492 -7.661 1.00 52.97 433 LYS A CA 1
ATOM 3513 C C . LYS A 1 433 ? 51.052 -3.316 -9.123 1.00 52.97 433 LYS A C 1
ATOM 3515 O O . LYS A 1 433 ? 51.538 -2.396 -9.780 1.00 52.97 433 LYS A O 1
ATOM 3520 N N . LYS A 1 434 ? 50.173 -4.176 -9.647 1.00 53.66 434 LYS A N 1
ATOM 3521 C CA . LYS A 1 434 ? 49.606 -4.021 -11.000 1.00 53.66 434 LYS A CA 1
ATOM 3522 C C . LYS A 1 434 ? 48.726 -2.776 -11.083 1.00 53.66 434 LYS A C 1
ATOM 3524 O O . LYS A 1 434 ? 48.843 -2.015 -12.039 1.00 53.66 434 LYS A O 1
ATOM 3529 N N . LEU A 1 435 ? 47.924 -2.539 -10.051 1.00 53.19 435 LEU A N 1
ATOM 3530 C CA . LEU A 1 435 ? 47.067 -1.368 -9.942 1.00 53.19 435 LEU A CA 1
ATOM 3531 C C . LEU A 1 435 ? 47.886 -0.067 -9.885 1.00 53.19 435 LEU A C 1
ATOM 3533 O O . LEU A 1 435 ? 47.624 0.855 -10.653 1.00 53.19 435 LEU A O 1
ATOM 3537 N N . LYS A 1 436 ? 48.957 -0.029 -9.079 1.00 54.19 436 LYS A N 1
ATOM 3538 C CA . LYS A 1 436 ? 49.921 1.085 -9.045 1.00 54.19 436 LYS A CA 1
ATOM 3539 C C . LYS A 1 436 ? 50.503 1.389 -10.432 1.00 54.19 436 LYS A C 1
ATOM 3541 O O . LYS A 1 436 ? 50.571 2.548 -10.832 1.00 54.19 436 LYS A O 1
ATOM 3546 N N . ARG A 1 437 ? 50.897 0.359 -11.194 1.00 51.34 437 ARG A N 1
ATOM 3547 C CA . ARG A 1 437 ? 51.411 0.523 -12.571 1.00 51.34 437 ARG A CA 1
ATOM 3548 C C . ARG A 1 437 ? 50.352 1.070 -13.529 1.00 51.34 437 ARG A C 1
ATOM 3550 O O . ARG A 1 437 ? 50.679 1.916 -14.359 1.00 51.34 437 ARG A O 1
ATOM 3557 N N . ALA A 1 438 ? 49.102 0.626 -13.401 1.00 51.19 438 ALA A N 1
ATOM 3558 C CA . ALA A 1 438 ? 47.991 1.130 -14.203 1.00 51.19 438 ALA A CA 1
ATOM 3559 C C . ALA A 1 438 ? 47.731 2.622 -13.930 1.00 51.19 438 ALA A C 1
ATOM 3561 O O . ALA A 1 438 ? 47.651 3.408 -14.872 1.00 51.19 438 ALA A O 1
ATOM 3562 N N . PHE A 1 439 ? 47.709 3.039 -12.659 1.00 54.00 439 PHE A N 1
ATOM 3563 C CA . PHE A 1 439 ? 47.561 4.453 -12.296 1.00 54.00 439 PHE A CA 1
ATOM 3564 C C . PHE A 1 439 ? 48.736 5.315 -12.749 1.00 54.00 439 PHE A C 1
ATOM 3566 O O . PHE A 1 439 ? 48.532 6.420 -13.247 1.00 54.00 439 PHE A O 1
ATOM 3573 N N . HIS A 1 440 ? 49.963 4.806 -12.644 1.00 53.28 440 HIS A N 1
ATOM 3574 C CA . HIS A 1 440 ? 51.140 5.514 -13.137 1.00 53.28 440 HIS A CA 1
ATOM 3575 C C . HIS A 1 440 ? 51.102 5.706 -14.662 1.00 53.28 440 HIS A C 1
ATOM 3577 O O . HIS A 1 440 ? 51.431 6.782 -15.159 1.00 53.28 440 HIS A O 1
ATOM 3583 N N . SER A 1 441 ? 50.634 4.695 -15.399 1.00 50.50 441 SER A N 1
ATOM 3584 C CA . SER A 1 441 ? 50.467 4.764 -16.857 1.00 50.50 441 SER A CA 1
ATOM 3585 C C . SER A 1 441 ? 49.376 5.765 -17.249 1.00 50.50 441 SER A C 1
ATOM 3587 O O . SER A 1 441 ? 49.597 6.604 -18.117 1.00 50.50 441 SER A O 1
ATOM 3589 N N . ALA A 1 442 ? 48.241 5.761 -16.541 1.00 52.53 442 ALA A N 1
ATOM 3590 C CA . ALA A 1 442 ? 47.172 6.742 -16.733 1.00 52.53 442 ALA A CA 1
ATOM 3591 C C . ALA A 1 442 ? 47.628 8.180 -16.415 1.00 52.53 442 ALA A C 1
ATOM 3593 O O . ALA A 1 442 ? 47.288 9.119 -17.131 1.00 52.53 442 ALA A O 1
ATOM 3594 N N . LYS A 1 443 ? 48.444 8.364 -15.369 1.00 54.97 443 LYS A N 1
ATOM 3595 C CA . LYS A 1 443 ? 49.051 9.658 -15.021 1.00 54.97 443 LYS A CA 1
ATOM 3596 C C . LYS A 1 443 ? 50.018 10.145 -16.102 1.00 54.97 443 LYS A C 1
ATOM 3598 O O . LYS A 1 443 ? 49.980 11.324 -16.446 1.00 54.97 443 LYS A O 1
ATOM 3603 N N . LYS A 1 444 ? 50.869 9.262 -16.640 1.00 53.81 444 LYS A N 1
ATOM 3604 C CA . LYS A 1 444 ? 51.796 9.592 -17.736 1.00 53.81 444 LYS A CA 1
ATOM 3605 C C . LYS A 1 444 ? 51.019 10.026 -18.983 1.00 53.81 444 LYS A C 1
ATOM 3607 O O . LYS A 1 444 ? 51.295 11.099 -19.505 1.00 53.81 444 LYS A O 1
ATOM 3612 N N . PHE A 1 445 ? 49.986 9.271 -19.358 1.00 51.81 445 PHE A N 1
ATOM 3613 C CA . PHE A 1 445 ? 49.083 9.592 -20.468 1.00 51.81 445 PHE A CA 1
ATOM 3614 C C . PHE A 1 445 ? 48.454 10.990 -20.332 1.00 51.81 445 PHE A C 1
ATOM 3616 O O . PHE A 1 445 ? 48.512 11.795 -21.252 1.00 51.81 445 PHE A O 1
ATOM 3623 N N . LEU A 1 446 ? 47.937 11.350 -19.154 1.00 51.91 446 LEU A N 1
ATOM 3624 C CA . LEU A 1 446 ? 47.321 12.670 -18.965 1.00 51.91 446 LEU A CA 1
ATOM 3625 C C . LEU A 1 446 ? 48.317 13.834 -18.904 1.00 51.91 446 LEU A C 1
ATOM 3627 O O . LEU A 1 446 ? 47.964 14.942 -19.308 1.00 51.91 446 LEU A O 1
ATOM 3631 N N . LYS A 1 447 ? 49.546 13.614 -18.417 1.00 51.03 447 LYS A N 1
ATOM 3632 C CA . LYS A 1 447 ? 50.609 14.634 -18.487 1.00 51.03 447 LYS A CA 1
ATOM 3633 C C . LYS A 1 447 ? 50.983 14.933 -19.942 1.00 51.03 447 LYS A C 1
ATOM 3635 O O . LYS A 1 447 ? 51.164 16.101 -20.275 1.00 51.03 447 LYS A O 1
ATOM 3640 N N . VAL A 1 448 ? 50.998 13.910 -20.801 1.00 49.41 448 VAL A N 1
ATOM 3641 C CA . VAL A 1 448 ? 51.167 14.058 -22.257 1.00 49.41 448 VAL A CA 1
ATOM 3642 C C . VAL A 1 448 ? 50.012 14.874 -22.856 1.00 49.41 448 VAL A C 1
ATOM 3644 O O . VAL A 1 448 ? 50.255 15.829 -23.586 1.00 49.41 448 VAL A O 1
ATOM 3647 N N . CYS A 1 449 ? 48.763 14.626 -22.442 1.00 48.75 449 CYS A N 1
ATOM 3648 C CA . CYS A 1 449 ? 47.612 15.420 -22.895 1.00 48.75 449 CYS A CA 1
ATOM 3649 C C . CYS A 1 449 ? 47.619 16.894 -22.423 1.00 48.75 449 CYS A C 1
ATOM 3651 O O . CYS A 1 449 ? 47.016 17.746 -23.075 1.00 48.75 449 CYS A O 1
ATOM 3653 N N . HIS A 1 450 ? 48.249 17.214 -21.285 1.00 45.59 450 HIS A N 1
ATOM 3654 C CA . HIS A 1 450 ? 48.272 18.569 -20.709 1.00 45.59 450 HIS A CA 1
ATOM 3655 C C . HIS A 1 450 ? 49.394 19.456 -21.286 1.00 45.59 450 HIS A C 1
ATOM 3657 O O . HIS A 1 450 ? 49.272 20.680 -21.282 1.00 45.59 450 HIS A O 1
ATOM 3663 N N . ALA A 1 451 ? 50.488 18.881 -21.794 1.00 40.34 451 ALA A N 1
ATOM 3664 C CA . ALA A 1 451 ? 51.655 19.635 -22.272 1.00 40.34 451 ALA A CA 1
ATOM 3665 C C . ALA A 1 451 ? 51.459 20.341 -23.632 1.00 40.34 451 ALA A C 1
ATOM 3667 O O . ALA A 1 451 ? 52.371 21.002 -24.120 1.00 40.34 451 ALA A O 1
ATOM 3668 N N . GLY A 1 452 ? 50.264 20.273 -24.228 1.00 41.56 452 GLY A N 1
ATOM 3669 C CA . GLY A 1 452 ? 49.932 21.070 -25.408 1.00 41.56 452 GLY A CA 1
ATOM 3670 C C . GLY A 1 452 ? 50.630 20.631 -26.697 1.00 41.56 452 GLY A C 1
ATOM 3671 O O . GLY A 1 452 ? 50.769 21.443 -27.609 1.00 41.56 452 GLY A O 1
ATOM 3672 N N . SER A 1 453 ? 51.022 19.365 -26.822 1.00 33.03 453 SER A N 1
ATOM 3673 C CA . SER A 1 453 ? 51.308 18.756 -28.119 1.00 33.03 453 SER A CA 1
ATOM 3674 C C . SER A 1 453 ? 50.050 18.053 -28.630 1.00 33.03 453 SER A C 1
ATOM 3676 O O . SER A 1 453 ? 49.342 17.355 -27.907 1.00 33.03 453 SER A O 1
ATOM 3678 N N . LYS A 1 454 ? 49.717 18.320 -29.893 1.00 41.62 454 LYS A N 1
ATOM 3679 C CA . LYS A 1 454 ? 48.592 17.720 -30.611 1.00 41.62 454 LYS A CA 1
ATOM 3680 C C . LYS A 1 454 ? 48.755 16.198 -30.651 1.00 41.62 454 LYS A C 1
ATOM 3682 O O . LYS A 1 454 ? 49.365 15.686 -31.576 1.00 41.62 454 LYS A O 1
ATOM 3687 N N . LEU A 1 455 ? 48.145 15.490 -29.715 1.00 27.77 455 LEU A N 1
ATOM 3688 C CA . LEU A 1 455 ? 47.822 14.079 -29.873 1.00 27.77 455 LEU A CA 1
ATOM 3689 C C . LEU A 1 455 ? 46.316 13.944 -29.684 1.00 27.77 455 LEU A C 1
ATOM 3691 O O . LEU A 1 455 ? 45.771 13.978 -28.583 1.00 27.77 455 LEU A O 1
ATOM 3695 N N . TYR A 1 456 ? 45.642 13.920 -30.832 1.00 31.50 456 TYR A N 1
ATOM 3696 C CA . TYR A 1 456 ? 44.281 13.435 -30.956 1.00 31.50 456 TYR A CA 1
ATOM 3697 C C . TYR A 1 456 ? 44.304 11.982 -30.527 1.00 31.50 456 TYR A C 1
ATOM 3699 O O . TYR A 1 456 ? 44.832 11.181 -31.297 1.00 31.50 456 TYR A O 1
ATOM 3707 N N . LEU A 1 457 ? 43.744 11.686 -29.345 1.00 28.64 457 LEU A N 1
ATOM 3708 C CA . LEU A 1 457 ? 42.948 10.484 -29.105 1.00 28.64 457 LEU A CA 1
ATOM 3709 C C . LEU A 1 457 ? 42.314 10.332 -27.726 1.00 28.64 457 LEU A C 1
ATOM 3711 O O . LEU A 1 457 ? 42.975 10.614 -26.704 1.00 28.64 457 LEU A O 1
#

Foldseek 3Di:
DDDDDPVVVVVVVVVVVVVLQVVLVVVVVVVVVVCCVPPVPDDDDLPDPQALVNVLVCCLPDDQVSCCLQQVFGSVLLVVVLVCLVPPLVQQQDPVGGSSSLSSLQSNCQQAVDDLVVSCNNNSHDSVVSVVSNVSVLSSLLSLLVVLQAFDPQVAQPPLQVVDPVRPPVCSQERWAKEKDWFADQDDPVPQVQQDAPDPGGTWMKMWTAGPLRATNAIFTLHRNNDQPQVVVCCCVVPCVSVRPQRDDQHAYEYDPSYDDDRRYDYDDPPDDPDPDPPPPDDSTCCRHNPDNDPSVSSRSSVSSVSSSVSSSSVPPPDHPVSVVVPDPPDDDDDDDDDDDDDDDDDDDDDDDPVVVVQLVLLLVLLVLVVVLLVVLVVVLVPPPDDDDPVVVVVNVVVVVVNVVVVVCNVVSVVVNPDPDDDDDVVVVVVSVVVSVVSVVVSVVVVVVPPPDDDDD

Mean predicted aligned error: 17.45 Å

Organism: NCBI:txid168488